Protein AF-A0A962SRG8-F1 (afdb_monomer)

pLDDT: mean 93.37, std 6.88, range [63.88, 98.94]

Sequence (600 aa):
MRQAIIDANNATTTDDTVIFQAGINGALQTSGGFIITDNLDIQGPGESLVINGNNAQRIFTINSGVTATLSGLQLQNGGIDNHGTLTLSNSTIQSSAWNEGNGGAIYNTGTGTLNVDNSVLSSNSAAWGGGIANDGILTITHSTLANNSAINDGGGIVNTKGTLTVSDSTLSGNSAGAWGGGVSSWSENLNANLTTIINSTLSGNSAANDGGGITNTNGSLVISNSTLSGNSAGVYGGGISSYSEDFNANLIFTISNSTLSGNSAMKGGGGISNNTTTLAISNSTLSGNSATTQGGGGINNYRATLTVTNSTLSGNSAADNGGGIANGEAPLTITNSTLSGNSAVNSGGGIVNFSGSLTLGNNLIAGNTANIGKEVYRNDGPFTSLGHNLFGENGSPGLANANPINSDLILPGPASTAIGPLADNGGPTQTHLPVAGSPAIDAGDNLLVSEALITDQRGYGPRIVNSIVDIGAVEVGATDPATTLITHYYESILRRSPEPDGLAFWQALIAEKQAQGEDVKPVFRQMANFFFFSDEYLARNTTDGEFITNLYFTFFQREPDQGGMDFWLNRLANGYGRDQAMGDFLFVPEFASFMQALGF

Foldseek 3Di:
DQVQQVVVLPDPDQEEEAEDDAPDADEAEDPDAREHNGAYEYAENAPRYEYEPLLPEANYEYDDPYAYEYERYEYEQHAYEFQYEYEYYNYEYEPQEAAADFAQHYEAAQNYAYEYELYEFEHAEYQYAQHYEAQEEYEYYNYEQYQGEHAAEAQHYEYENYEAHYENYEQENGEHAAYASHYEYYYPDAARYEHEYYLYEQEQAEYAAEASHYEHESYAYHAELYEQYNAEYAAYASHYEYYYPDLPRQHHAEHALYEQEQAEYQEAASHYEAERYAYEYYLYEQYNREHEHYDHQHYEYARHEYEYELYEYAQGEYAAEAQHYEYHAEEYAYEQAEFANAEYAAYASHYEHEAYEYEYFLAEQEHADYPAQRRYEYNHYHYYYPALYEAYALQDRSGHPDDHDPRYHYHNHHCCQFWDDQDCPAASHTDTHGDVVHPQALSGDPVRQDPVNQAASRPAAGCDDPNGHGRHRHHPPGDHLQLVLQQLCCCLQLVDGDDPVSSVVLVVVQVVCVSVVHDSLVSSLVSNVCRCPPPSNVVVVDDQLRLQQSLCCSQQVDGDDPVRSVVSVVCVVVPQDSNNVSVVSSPDVNSVVVSVVSPD

Structure (mmCIF, N/CA/C/O backbone):
data_AF-A0A962SRG8-F1
#
_entry.id   AF-A0A962SRG8-F1
#
loop_
_atom_site.group_PDB
_atom_site.id
_atom_site.type_symbol
_atom_site.label_atom_id
_atom_site.label_alt_id
_atom_site.label_comp_id
_atom_site.label_asym_id
_atom_site.label_entity_id
_atom_site.label_seq_id
_atom_site.pdbx_PDB_ins_code
_atom_site.Cartn_x
_atom_site.Cartn_y
_atom_site.Cartn_z
_atom_site.occupancy
_atom_site.B_iso_or_equiv
_atom_site.auth_seq_id
_atom_site.auth_comp_id
_atom_site.auth_asym_id
_atom_site.auth_atom_id
_atom_site.pdbx_PDB_model_num
ATOM 1 N N . MET A 1 1 ? 18.724 -8.205 -36.869 1.00 88.62 1 MET A N 1
ATOM 2 C CA . MET A 1 1 ? 18.687 -7.238 -35.751 1.00 88.62 1 MET A CA 1
ATOM 3 C C . MET A 1 1 ? 19.702 -6.111 -35.918 1.00 88.62 1 MET A C 1
ATOM 5 O O . MET A 1 1 ? 19.260 -5.041 -36.290 1.00 88.62 1 MET A O 1
ATOM 9 N N . ARG A 1 2 ? 21.024 -6.315 -35.730 1.00 91.62 2 ARG A N 1
ATOM 10 C CA . ARG A 1 2 ? 22.016 -5.209 -35.794 1.00 91.62 2 ARG A CA 1
ATOM 11 C C . ARG A 1 2 ? 21.874 -4.328 -37.039 1.00 91.62 2 ARG A C 1
ATOM 13 O O . ARG A 1 2 ? 21.768 -3.120 -36.900 1.00 91.62 2 ARG A O 1
ATOM 20 N N . GLN A 1 3 ? 21.845 -4.941 -38.223 1.00 94.12 3 GLN A N 1
ATOM 21 C CA . GLN A 1 3 ? 21.706 -4.192 -39.472 1.00 94.12 3 GLN A CA 1
ATOM 22 C C . GLN A 1 3 ? 20.370 -3.444 -39.549 1.00 94.12 3 GLN A C 1
ATOM 24 O O . GLN A 1 3 ? 20.373 -2.276 -39.884 1.00 94.12 3 GLN A O 1
ATOM 29 N N . ALA A 1 4 ? 19.261 -4.065 -39.135 1.00 94.31 4 ALA A N 1
ATOM 30 C CA . ALA A 1 4 ? 17.947 -3.419 -39.142 1.00 94.31 4 ALA A CA 1
ATOM 31 C C . ALA A 1 4 ? 17.895 -2.164 -38.249 1.00 94.31 4 ALA A C 1
ATOM 33 O O . ALA A 1 4 ? 17.301 -1.172 -38.639 1.00 94.31 4 ALA A O 1
ATOM 34 N N . ILE A 1 5 ? 18.561 -2.185 -37.088 1.00 95.12 5 ILE A N 1
ATOM 35 C CA . ILE A 1 5 ? 18.667 -1.004 -36.212 1.00 95.12 5 ILE A CA 1
ATOM 36 C C . ILE A 1 5 ? 19.558 0.072 -36.848 1.00 95.12 5 ILE A C 1
ATOM 38 O O . ILE A 1 5 ? 19.248 1.251 -36.759 1.00 95.12 5 ILE A O 1
ATOM 42 N N . ILE A 1 6 ? 20.653 -0.316 -37.514 1.00 95.19 6 ILE A N 1
ATOM 43 C CA . ILE A 1 6 ? 21.501 0.633 -38.256 1.00 95.19 6 ILE A CA 1
ATOM 44 C C . ILE A 1 6 ? 20.717 1.274 -39.403 1.00 95.19 6 ILE A C 1
ATOM 46 O O . ILE A 1 6 ? 20.857 2.471 -39.631 1.00 95.19 6 ILE A O 1
ATOM 50 N N . ASP A 1 7 ? 19.921 0.491 -40.125 1.00 95.12 7 ASP A N 1
ATOM 51 C CA . ASP A 1 7 ? 19.114 0.986 -41.235 1.00 95.12 7 ASP A CA 1
ATOM 52 C C . ASP A 1 7 ? 18.038 1.956 -40.727 1.00 95.12 7 ASP A C 1
ATOM 54 O O . ASP A 1 7 ? 17.913 3.036 -41.294 1.00 95.12 7 ASP A O 1
ATOM 58 N N . ALA A 1 8 ? 17.358 1.622 -39.621 1.00 94.44 8 ALA A N 1
ATOM 59 C CA . ALA A 1 8 ? 16.390 2.502 -38.961 1.00 94.44 8 ALA A CA 1
ATOM 60 C C . ALA A 1 8 ? 17.032 3.817 -38.486 1.00 94.44 8 ALA A C 1
ATOM 62 O O . ALA A 1 8 ? 16.618 4.900 -38.866 1.00 94.44 8 ALA A O 1
ATOM 63 N N . ASN A 1 9 ? 18.163 3.746 -37.780 1.00 94.12 9 ASN A N 1
ATOM 64 C CA . ASN A 1 9 ? 18.895 4.938 -37.332 1.00 94.12 9 ASN A CA 1
ATOM 65 C C . ASN A 1 9 ? 19.329 5.891 -38.468 1.00 94.12 9 ASN A C 1
ATOM 67 O O . ASN A 1 9 ? 19.684 7.036 -38.193 1.00 94.12 9 ASN A O 1
ATOM 71 N N . ASN A 1 10 ? 19.415 5.408 -39.713 1.00 92.94 10 ASN A N 1
ATOM 72 C CA . ASN A 1 10 ? 19.790 6.205 -40.885 1.00 92.94 10 ASN A CA 1
ATOM 73 C C . ASN A 1 10 ? 18.590 6.562 -41.773 1.00 92.94 10 ASN A C 1
ATOM 75 O O . ASN A 1 10 ? 18.777 7.208 -42.812 1.00 92.94 10 ASN A O 1
ATOM 79 N N . ALA A 1 11 ? 17.390 6.098 -41.426 1.00 87.38 11 ALA A N 1
ATOM 80 C CA . ALA A 1 11 ? 16.193 6.412 -42.173 1.00 87.38 11 ALA A CA 1
ATOM 81 C C . ALA A 1 11 ? 15.869 7.907 -42.039 1.00 87.38 11 ALA A C 1
ATOM 83 O O . ALA A 1 11 ? 16.304 8.600 -41.126 1.00 87.38 11 ALA A O 1
ATOM 84 N N . THR A 1 12 ? 15.145 8.441 -43.019 1.00 78.56 12 THR A N 1
ATOM 85 C CA . THR A 1 12 ? 14.652 9.829 -42.982 1.00 78.56 12 THR A CA 1
ATOM 86 C C . THR A 1 12 ? 13.184 9.902 -42.557 1.00 78.56 12 THR A C 1
ATOM 88 O O . THR A 1 12 ? 12.573 10.968 -42.634 1.00 78.56 12 THR A O 1
ATOM 91 N N . THR A 1 13 ? 12.585 8.754 -42.239 1.00 68.19 13 THR A N 1
ATOM 92 C CA . THR A 1 13 ? 11.241 8.613 -41.674 1.00 68.19 13 THR A CA 1
ATOM 93 C C . THR A 1 13 ? 11.286 8.906 -40.182 1.00 68.19 13 THR A C 1
ATOM 95 O O . THR A 1 13 ? 12.323 8.753 -39.563 1.00 68.19 13 THR A O 1
ATOM 98 N N . THR A 1 14 ? 10.180 9.383 -39.608 1.00 70.00 14 THR A N 1
ATOM 99 C CA . THR A 1 14 ? 10.168 9.812 -38.201 1.00 70.00 14 THR A CA 1
ATOM 100 C C . THR A 1 14 ? 9.921 8.685 -37.209 1.00 70.00 14 THR A C 1
ATOM 102 O O . THR A 1 14 ? 10.110 8.935 -36.030 1.00 70.00 14 THR A O 1
ATOM 105 N N . ASP A 1 15 ? 9.473 7.505 -37.659 1.00 81.62 15 ASP A N 1
ATOM 106 C CA . ASP A 1 15 ? 9.187 6.340 -36.816 1.00 81.62 15 ASP A CA 1
ATOM 107 C C . ASP A 1 15 ? 9.430 5.045 -37.611 1.00 81.62 15 ASP A C 1
ATOM 109 O O . ASP A 1 15 ? 8.808 4.832 -38.658 1.00 81.62 15 ASP A O 1
ATOM 113 N N . ASP A 1 16 ? 10.298 4.169 -37.103 1.00 93.69 16 ASP A N 1
ATOM 114 C CA . ASP A 1 16 ? 10.600 2.869 -37.710 1.00 93.69 16 ASP A CA 1
ATOM 115 C C . ASP A 1 16 ? 10.153 1.693 -36.830 1.00 93.69 16 ASP A C 1
ATOM 117 O O . ASP A 1 16 ? 9.999 1.807 -35.612 1.00 93.69 16 ASP A O 1
ATOM 121 N N . THR A 1 17 ? 9.976 0.517 -37.444 1.00 95.31 17 THR A N 1
ATOM 122 C CA . THR A 1 17 ? 9.624 -0.718 -36.727 1.00 95.31 17 THR A CA 1
ATOM 123 C C . THR A 1 17 ? 10.502 -1.892 -37.152 1.00 95.31 17 THR A C 1
ATOM 125 O O . THR A 1 17 ? 10.606 -2.227 -38.334 1.00 95.31 17 THR A O 1
ATOM 128 N N . VAL A 1 18 ? 11.087 -2.581 -36.173 1.00 95.06 18 VAL A N 1
ATOM 129 C CA . VAL A 1 18 ? 11.823 -3.837 -36.349 1.00 95.06 18 VAL A CA 1
ATOM 130 C C . VAL A 1 18 ? 10.998 -4.983 -35.776 1.00 95.06 18 VAL A C 1
ATOM 132 O O . VAL A 1 18 ? 10.836 -5.103 -34.566 1.00 95.06 18 VAL A O 1
ATOM 135 N N . ILE A 1 19 ? 10.531 -5.869 -36.657 1.00 94.06 19 ILE A N 1
ATOM 136 C CA . ILE A 1 19 ? 9.710 -7.031 -36.298 1.00 94.06 19 ILE A CA 1
ATOM 137 C C . ILE A 1 19 ? 10.514 -8.311 -36.524 1.00 94.06 19 ILE A C 1
ATOM 139 O O . ILE A 1 19 ? 11.111 -8.513 -37.587 1.00 94.06 19 ILE A O 1
ATOM 143 N N . PHE A 1 20 ? 10.528 -9.198 -35.531 1.00 91.56 20 PHE A N 1
ATOM 144 C CA . PHE A 1 20 ? 11.126 -10.521 -35.678 1.00 91.56 20 PHE A CA 1
ATOM 145 C C . PHE A 1 20 ? 10.188 -11.452 -36.455 1.00 91.56 20 PHE A C 1
ATOM 147 O O . PHE A 1 20 ? 8.988 -11.517 -36.200 1.00 91.56 20 PHE A O 1
ATOM 154 N N . GLN A 1 21 ? 10.737 -12.198 -37.417 1.00 89.00 21 GLN A N 1
ATOM 155 C CA . GLN A 1 21 ? 9.955 -13.187 -38.159 1.00 89.00 21 GLN A CA 1
ATOM 156 C C . GLN A 1 21 ? 9.451 -14.296 -37.226 1.00 89.00 21 GLN A C 1
ATOM 158 O O . GLN A 1 21 ? 10.154 -14.727 -36.309 1.00 89.00 21 GLN A O 1
ATOM 163 N N . ALA A 1 22 ? 8.246 -14.793 -37.503 1.00 85.88 22 ALA A N 1
ATOM 164 C CA . ALA A 1 22 ? 7.661 -15.900 -36.759 1.00 85.88 22 ALA A CA 1
ATOM 165 C C . ALA A 1 22 ? 8.557 -17.153 -36.809 1.00 85.88 22 ALA A C 1
ATOM 167 O O . ALA A 1 22 ? 9.140 -17.479 -37.845 1.00 85.88 22 ALA A O 1
ATOM 168 N N . GLY A 1 23 ? 8.639 -17.874 -35.687 1.00 83.25 23 GLY A N 1
ATOM 169 C CA . GLY A 1 23 ? 9.398 -19.125 -35.575 1.00 83.25 23 GLY A CA 1
ATOM 170 C C . GLY A 1 23 ? 10.900 -18.964 -35.310 1.00 83.25 23 GLY A C 1
ATOM 171 O O . GLY A 1 23 ? 11.612 -19.969 -35.291 1.00 83.25 23 GLY A O 1
ATOM 172 N N . ILE A 1 24 ? 11.397 -17.741 -35.088 1.00 88.00 24 ILE A N 1
ATOM 173 C CA . ILE A 1 24 ? 12.758 -17.528 -34.577 1.00 88.00 24 ILE A CA 1
ATOM 174 C C . ILE A 1 24 ? 12.819 -18.000 -33.121 1.00 88.00 24 ILE A C 1
ATOM 176 O O . ILE A 1 24 ? 12.072 -17.504 -32.280 1.00 88.00 24 ILE A O 1
ATOM 180 N N . ASN A 1 25 ? 13.738 -18.925 -32.830 1.00 91.75 25 ASN A N 1
ATOM 181 C CA . ASN A 1 25 ? 13.939 -19.494 -31.498 1.00 91.75 25 ASN A CA 1
ATOM 182 C C . ASN A 1 25 ? 15.431 -19.529 -31.117 1.00 91.75 25 ASN A C 1
ATOM 184 O O . ASN A 1 25 ? 16.298 -19.549 -31.994 1.00 91.75 25 ASN A O 1
ATOM 188 N N . GLY A 1 26 ? 15.731 -19.638 -29.822 1.00 92.38 26 GLY A N 1
ATOM 189 C CA . GLY A 1 26 ? 17.069 -19.918 -29.294 1.00 92.38 26 GLY A CA 1
ATOM 190 C C . GLY A 1 26 ? 17.693 -18.734 -28.558 1.00 92.38 26 GLY A C 1
ATOM 191 O O . GLY A 1 26 ? 17.002 -17.984 -27.877 1.00 92.38 26 GLY A O 1
ATOM 192 N N . ALA A 1 27 ? 19.013 -18.575 -28.674 1.00 90.50 27 ALA A N 1
ATOM 193 C CA . ALA A 1 27 ? 19.746 -17.483 -28.042 1.00 90.50 27 ALA A CA 1
ATOM 194 C C . ALA A 1 27 ? 20.610 -16.732 -29.064 1.00 90.50 27 ALA A C 1
ATOM 196 O O . ALA A 1 27 ? 21.393 -17.333 -29.800 1.00 90.50 27 ALA A O 1
ATOM 197 N N . LEU A 1 28 ? 20.490 -15.407 -29.079 1.00 90.56 28 LEU A N 1
ATOM 198 C CA . LEU A 1 28 ? 21.344 -14.486 -29.813 1.00 90.56 28 LEU A CA 1
ATOM 199 C C . LEU A 1 28 ? 22.356 -13.874 -28.846 1.00 90.56 28 LEU A C 1
ATOM 201 O O . LEU A 1 28 ? 22.015 -12.998 -28.056 1.00 90.56 28 LEU A O 1
ATOM 205 N N . GLN A 1 29 ? 23.614 -14.290 -28.938 1.00 91.12 29 GLN A N 1
ATOM 206 C CA . GLN A 1 29 ? 24.692 -13.635 -28.205 1.00 91.12 29 GLN A CA 1
ATOM 207 C C . GLN A 1 29 ? 25.140 -12.367 -28.939 1.00 91.12 29 GLN A C 1
ATOM 209 O O . GLN A 1 29 ? 25.463 -12.410 -30.130 1.00 91.12 29 GLN A O 1
ATOM 214 N N . THR A 1 30 ? 25.167 -11.232 -28.242 1.00 87.75 30 THR A N 1
ATOM 215 C CA . THR A 1 30 ? 25.601 -9.963 -28.830 1.00 87.75 30 THR A CA 1
ATOM 216 C C . THR A 1 30 ? 27.119 -9.794 -28.702 1.00 87.75 30 THR A C 1
ATOM 218 O O . THR A 1 30 ? 27.735 -10.138 -27.697 1.00 87.75 30 THR A O 1
ATOM 221 N N . SER A 1 31 ? 27.747 -9.261 -29.753 1.00 83.44 31 SER A N 1
ATOM 222 C CA . SER A 1 31 ? 29.162 -8.849 -29.755 1.00 83.44 31 SER A CA 1
ATOM 223 C C . SER A 1 31 ? 29.360 -7.366 -29.405 1.00 83.44 31 SER A C 1
ATOM 225 O O . SER A 1 31 ? 30.487 -6.885 -29.353 1.00 83.44 31 SER A O 1
ATOM 227 N N . GLY A 1 32 ? 28.263 -6.632 -29.207 1.00 84.38 32 GLY A N 1
ATOM 228 C CA . GLY A 1 32 ? 28.190 -5.172 -29.141 1.00 84.38 32 GLY A CA 1
ATOM 229 C C . GLY A 1 32 ? 26.792 -4.740 -28.699 1.00 84.38 32 GLY A C 1
ATOM 230 O O . GLY A 1 32 ? 25.830 -5.403 -29.099 1.00 84.38 32 GLY A O 1
ATOM 231 N N . GLY A 1 33 ? 26.661 -3.633 -27.970 1.00 90.94 33 GLY A N 1
ATOM 232 C CA . GLY A 1 33 ? 25.354 -3.019 -27.709 1.00 90.94 33 GLY A CA 1
ATOM 233 C C . GLY A 1 33 ? 24.655 -2.551 -28.994 1.00 90.94 33 GLY A C 1
ATOM 234 O O . GLY A 1 33 ? 25.269 -2.452 -30.069 1.00 90.94 33 GLY A O 1
ATOM 235 N N . PHE A 1 34 ? 23.358 -2.289 -28.886 1.00 95.19 34 PHE A N 1
ATOM 236 C CA . PHE A 1 34 ? 22.528 -1.653 -29.899 1.00 95.19 34 PHE A CA 1
ATOM 237 C C . PHE A 1 34 ? 22.230 -0.223 -29.452 1.00 95.19 34 PHE A C 1
ATOM 239 O O . PHE A 1 34 ? 21.578 -0.010 -28.433 1.00 95.19 34 PHE A O 1
ATOM 246 N N . ILE A 1 35 ? 22.728 0.752 -30.206 1.00 96.25 35 ILE A N 1
ATOM 247 C CA . ILE A 1 35 ? 22.479 2.170 -29.942 1.00 96.25 35 ILE A CA 1
ATOM 248 C C . ILE A 1 35 ? 21.309 2.595 -30.824 1.00 96.25 35 ILE A C 1
ATOM 250 O O . ILE A 1 35 ? 21.363 2.386 -32.037 1.00 96.25 35 ILE A O 1
ATOM 254 N N . ILE A 1 36 ? 20.272 3.159 -30.216 1.00 96.94 36 ILE A N 1
ATOM 255 C CA . ILE A 1 36 ? 19.067 3.648 -30.886 1.00 96.94 36 ILE A CA 1
ATOM 256 C C . ILE A 1 36 ? 19.154 5.176 -30.909 1.00 96.94 36 ILE A C 1
ATOM 258 O O . ILE A 1 36 ? 19.177 5.819 -29.856 1.00 96.94 36 ILE A O 1
ATOM 262 N N . THR A 1 37 ? 19.292 5.739 -32.111 1.00 96.12 37 THR A N 1
ATOM 263 C CA . THR A 1 37 ? 19.524 7.177 -32.338 1.00 96.12 37 THR A CA 1
ATOM 264 C C . THR A 1 37 ? 18.368 7.880 -33.032 1.00 96.12 37 THR A C 1
ATOM 266 O O . THR A 1 37 ? 18.409 9.102 -33.141 1.00 96.12 37 THR A O 1
ATOM 269 N N . ASP A 1 38 ? 17.374 7.121 -33.482 1.00 94.69 38 ASP A N 1
ATOM 270 C CA . ASP A 1 38 ? 16.123 7.614 -34.047 1.00 94.69 38 ASP A CA 1
ATOM 271 C C . ASP A 1 38 ? 14.944 6.848 -33.436 1.00 94.69 38 ASP A C 1
ATOM 273 O O . ASP A 1 38 ? 15.146 5.803 -32.805 1.00 94.69 38 ASP A O 1
ATOM 277 N N . ASN A 1 39 ? 13.730 7.379 -33.570 1.00 95.81 39 ASN A N 1
ATOM 278 C CA . ASN A 1 39 ? 12.544 6.773 -32.979 1.00 95.81 39 ASN A CA 1
ATOM 279 C C . ASN A 1 39 ? 12.316 5.363 -33.526 1.00 95.81 39 ASN A C 1
ATOM 281 O O . ASN A 1 39 ? 12.267 5.143 -34.738 1.00 95.81 39 ASN A O 1
ATOM 285 N N . LEU A 1 40 ? 12.157 4.398 -32.621 1.00 96.75 40 LEU A N 1
ATOM 286 C CA . LEU A 1 40 ? 12.182 2.992 -33.002 1.00 96.75 40 LEU A CA 1
ATOM 287 C C . LEU A 1 40 ? 11.277 2.124 -32.132 1.00 96.75 40 LEU A C 1
ATOM 289 O O . LEU A 1 40 ? 11.425 2.075 -30.911 1.00 96.75 40 LEU A O 1
ATOM 293 N N . ASP A 1 41 ? 10.411 1.353 -32.781 1.00 97.00 41 ASP A N 1
ATOM 294 C CA . ASP A 1 41 ? 9.694 0.236 -32.173 1.00 97.00 41 ASP A CA 1
ATOM 295 C C . ASP A 1 41 ? 10.382 -1.098 -32.510 1.00 97.00 41 ASP A C 1
ATOM 297 O O . ASP A 1 41 ? 10.627 -1.420 -33.674 1.00 97.00 41 ASP A O 1
ATOM 301 N N . ILE A 1 42 ? 10.713 -1.893 -31.494 1.00 97.19 42 ILE A N 1
ATOM 302 C CA . ILE A 1 42 ? 11.254 -3.245 -31.642 1.00 97.19 42 ILE A CA 1
ATOM 303 C C . ILE A 1 42 ? 10.266 -4.240 -31.042 1.00 97.19 42 ILE A C 1
ATOM 305 O O . ILE A 1 42 ? 10.083 -4.295 -29.826 1.00 97.19 42 ILE A O 1
ATOM 309 N N . GLN A 1 43 ? 9.717 -5.093 -31.906 1.00 96.44 43 GLN A N 1
ATOM 310 C CA . GLN A 1 43 ? 8.756 -6.135 -31.557 1.00 96.44 43 GLN A CA 1
ATOM 311 C C . GLN A 1 43 ? 9.432 -7.503 -31.577 1.00 96.44 43 GLN A C 1
ATOM 313 O O . GLN A 1 43 ? 9.667 -8.101 -32.634 1.00 96.44 43 GLN A O 1
ATOM 318 N N . GLY A 1 44 ? 9.787 -7.974 -30.388 1.00 94.69 44 GLY A N 1
ATOM 319 C CA . GLY A 1 44 ? 10.394 -9.268 -30.141 1.00 94.69 44 GLY A CA 1
ATOM 320 C C . GLY A 1 44 ? 9.447 -10.443 -30.394 1.00 94.69 44 GLY A C 1
ATOM 321 O O . GLY A 1 44 ? 8.228 -10.284 -30.398 1.00 94.69 44 GLY A O 1
ATOM 322 N N . PRO A 1 45 ? 9.994 -11.654 -30.593 1.00 93.88 45 PRO A N 1
ATOM 323 C CA . PRO A 1 45 ? 9.196 -12.843 -30.873 1.00 93.88 45 PRO A CA 1
ATOM 324 C C . PRO A 1 45 ? 8.579 -13.476 -29.605 1.00 93.88 45 PRO A C 1
ATOM 326 O O . PRO A 1 45 ? 8.075 -14.596 -29.669 1.00 93.88 45 PRO A O 1
ATOM 329 N N . GLY A 1 46 ? 8.624 -12.790 -28.456 1.00 91.44 46 GLY A N 1
ATOM 330 C CA . GLY A 1 46 ? 8.212 -13.315 -27.156 1.00 91.44 46 GLY A CA 1
ATOM 331 C C . GLY A 1 46 ? 9.290 -14.193 -26.520 1.00 91.44 46 GLY A C 1
ATOM 332 O O . GLY A 1 46 ? 10.487 -13.979 -26.710 1.00 91.44 46 GLY A O 1
ATOM 333 N N . GLU A 1 47 ? 8.866 -15.214 -25.774 1.00 91.75 47 GLU A N 1
ATOM 334 C CA . GLU A 1 47 ? 9.753 -16.104 -25.005 1.00 91.75 47 GLU A CA 1
ATOM 335 C C . GLU A 1 47 ? 10.712 -16.950 -25.859 1.00 91.75 47 GLU A C 1
ATOM 337 O O . GLU A 1 47 ? 11.642 -17.570 -25.342 1.00 91.75 47 GLU A O 1
ATOM 342 N N . SER A 1 48 ? 10.504 -17.004 -27.175 1.00 92.38 48 SER A N 1
ATOM 343 C CA . SER A 1 48 ? 11.220 -17.930 -28.045 1.00 92.38 48 SER A CA 1
ATOM 344 C C . SER A 1 48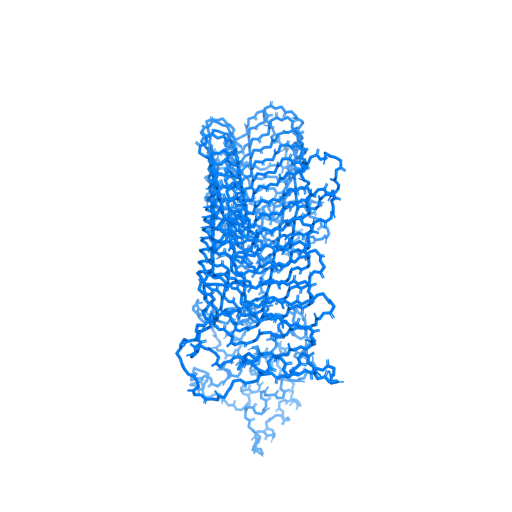 ? 12.694 -17.585 -28.254 1.00 92.38 48 SER A C 1
ATOM 346 O O . SER A 1 48 ? 13.489 -18.485 -28.541 1.00 92.38 48 SER A O 1
ATOM 348 N N . LEU A 1 49 ? 13.076 -16.309 -28.135 1.00 94.62 49 LEU A N 1
ATOM 349 C CA . LEU A 1 49 ? 14.429 -15.832 -28.416 1.00 94.62 49 LEU A CA 1
ATOM 350 C C . LEU A 1 49 ? 14.994 -15.019 -27.254 1.00 94.62 49 LEU A C 1
ATOM 352 O O . LEU A 1 49 ? 14.539 -13.910 -26.989 1.00 94.62 49 LEU A O 1
ATOM 356 N N . VAL A 1 50 ? 16.087 -15.509 -26.673 1.00 96.00 50 VAL A N 1
ATOM 357 C CA . VAL A 1 50 ? 16.884 -14.771 -25.687 1.00 96.00 50 VAL A CA 1
ATOM 358 C C . VAL A 1 50 ? 17.960 -13.944 -26.383 1.00 96.00 50 VAL A C 1
ATOM 360 O O . VAL A 1 50 ? 18.760 -14.473 -27.150 1.00 96.00 50 VAL A O 1
ATOM 363 N N . ILE A 1 51 ? 18.046 -12.654 -26.078 1.00 95.31 51 ILE A N 1
ATOM 364 C CA . ILE A 1 51 ? 19.150 -11.775 -26.467 1.00 95.31 51 ILE A CA 1
ATOM 365 C C . ILE A 1 51 ? 20.108 -11.684 -25.280 1.00 95.31 51 ILE A C 1
ATOM 367 O O . ILE A 1 51 ? 19.781 -11.128 -24.234 1.00 95.31 51 ILE A O 1
ATOM 371 N N . ASN A 1 52 ? 21.301 -12.249 -25.437 1.00 94.88 52 ASN A N 1
ATOM 372 C CA . ASN A 1 52 ? 22.288 -12.370 -24.373 1.00 94.88 52 ASN A CA 1
ATOM 373 C C . ASN A 1 52 ? 23.422 -11.347 -24.558 1.00 94.88 52 ASN A C 1
ATOM 375 O O . ASN A 1 52 ? 24.159 -11.410 -25.545 1.00 94.88 52 ASN A O 1
ATOM 379 N N . GLY A 1 53 ? 23.564 -10.418 -23.608 1.00 92.88 53 GLY A N 1
ATOM 380 C CA . GLY A 1 53 ? 24.579 -9.355 -23.604 1.00 92.88 53 GLY A CA 1
ATOM 381 C C . GLY A 1 53 ? 25.963 -9.775 -23.093 1.00 92.88 53 GLY A C 1
ATOM 382 O O . GLY A 1 53 ? 26.912 -8.988 -23.161 1.00 92.88 53 GLY A O 1
ATOM 383 N N . ASN A 1 54 ? 26.098 -11.008 -22.590 1.00 88.75 54 ASN A N 1
ATOM 384 C CA . ASN A 1 54 ? 27.333 -11.589 -22.051 1.00 88.75 54 ASN A CA 1
ATOM 385 C C . ASN A 1 54 ? 28.008 -10.766 -20.924 1.00 88.75 54 ASN A C 1
ATOM 387 O O . ASN A 1 54 ? 29.214 -10.871 -20.718 1.00 88.75 54 ASN A O 1
ATOM 391 N N . ASN A 1 55 ? 27.248 -9.911 -20.231 1.00 82.88 55 ASN A N 1
ATOM 392 C CA . ASN A 1 55 ? 27.679 -8.943 -19.212 1.00 82.88 55 ASN A CA 1
ATOM 393 C C . ASN A 1 55 ? 28.874 -8.067 -19.642 1.00 82.88 55 ASN A C 1
ATOM 395 O O . ASN A 1 55 ? 29.598 -7.535 -18.807 1.00 82.88 55 ASN A O 1
ATOM 399 N N . ALA A 1 56 ? 29.099 -7.921 -20.951 1.00 78.00 56 ALA A N 1
ATOM 400 C CA . ALA A 1 56 ? 30.223 -7.155 -21.484 1.00 78.00 56 ALA A CA 1
ATOM 401 C C . ALA A 1 56 ? 29.870 -5.674 -21.684 1.00 78.00 56 ALA A C 1
ATOM 403 O O . ALA A 1 56 ? 30.746 -4.815 -21.659 1.00 78.00 56 ALA A O 1
ATOM 404 N N . GLN A 1 57 ? 28.590 -5.386 -21.934 1.00 83.06 57 GLN A N 1
ATOM 405 C CA . GLN A 1 57 ? 28.050 -4.055 -22.204 1.00 83.06 57 GLN A CA 1
ATOM 406 C C . GLN A 1 57 ? 26.519 -4.052 -22.040 1.00 83.06 57 GLN A C 1
ATOM 408 O O . GLN A 1 57 ? 25.896 -5.110 -21.920 1.00 83.06 57 GLN A O 1
ATOM 413 N N . ARG A 1 58 ? 25.900 -2.866 -22.071 1.00 92.56 58 ARG A N 1
ATOM 414 C CA . ARG A 1 58 ? 24.439 -2.725 -22.172 1.00 92.56 58 ARG A CA 1
ATOM 415 C C . ARG A 1 58 ? 23.964 -3.301 -23.506 1.00 92.56 58 ARG A C 1
ATOM 417 O O . ARG A 1 58 ? 24.629 -3.126 -24.527 1.00 92.56 58 ARG A O 1
ATOM 424 N N . ILE A 1 59 ? 22.828 -3.995 -23.503 1.00 96.06 59 ILE A N 1
ATOM 425 C CA . ILE A 1 59 ? 22.234 -4.531 -24.732 1.00 96.06 59 ILE A CA 1
ATOM 426 C C . ILE A 1 59 ? 21.661 -3.388 -25.559 1.00 96.06 59 ILE A C 1
ATOM 428 O O . ILE A 1 59 ? 21.938 -3.330 -26.752 1.00 96.06 59 ILE A O 1
ATOM 432 N N . PHE A 1 60 ? 20.919 -2.475 -24.933 1.00 97.38 60 PHE A N 1
ATOM 433 C CA . PHE A 1 60 ? 20.355 -1.305 -25.602 1.00 97.38 60 PHE A CA 1
ATOM 434 C C . PHE A 1 60 ? 20.806 -0.010 -24.937 1.00 97.38 60 PHE A C 1
ATOM 436 O O . PHE A 1 60 ? 20.865 0.073 -23.710 1.00 97.38 60 PHE A O 1
ATOM 443 N N . THR A 1 61 ? 21.058 0.999 -25.764 1.00 97.75 61 THR A N 1
ATOM 444 C CA . THR A 1 61 ? 21.234 2.389 -25.347 1.00 97.75 61 THR A CA 1
ATOM 445 C C . THR A 1 61 ? 20.264 3.257 -26.136 1.00 97.75 61 THR A C 1
ATOM 447 O O . THR A 1 61 ? 20.350 3.300 -27.363 1.00 97.75 61 THR A O 1
ATOM 450 N N . ILE A 1 62 ? 19.348 3.930 -25.440 1.00 98.38 62 ILE A N 1
ATOM 451 C CA . ILE A 1 62 ? 18.400 4.880 -26.035 1.00 98.38 62 ILE A CA 1
ATOM 452 C C . ILE A 1 62 ? 18.983 6.281 -25.888 1.00 98.38 62 ILE A C 1
ATOM 454 O O . ILE A 1 62 ? 19.210 6.732 -24.764 1.00 98.38 62 ILE A O 1
ATOM 458 N N . ASN A 1 63 ? 19.247 6.961 -27.003 1.00 97.44 63 ASN A N 1
ATOM 459 C CA . ASN A 1 63 ? 19.829 8.299 -26.965 1.00 97.44 63 ASN A CA 1
ATOM 460 C C . ASN A 1 63 ? 18.835 9.363 -26.482 1.00 97.44 63 ASN A C 1
ATOM 462 O O . ASN A 1 63 ? 17.618 9.219 -26.561 1.00 97.44 63 ASN A O 1
ATOM 466 N N . SER A 1 64 ? 19.380 10.477 -25.995 1.00 97.19 64 SER A N 1
ATOM 467 C CA . SER A 1 64 ? 18.573 11.626 -25.586 1.00 97.19 64 SER A CA 1
ATOM 468 C C . SER A 1 64 ? 17.764 12.186 -26.760 1.00 97.19 64 SER A C 1
ATOM 470 O O . SER A 1 64 ? 18.269 12.268 -27.879 1.00 97.19 64 SER A O 1
ATOM 472 N N . GLY A 1 65 ? 16.511 12.563 -26.500 1.00 95.19 65 GLY A N 1
ATOM 473 C CA . GLY A 1 65 ? 15.575 13.054 -27.518 1.00 95.19 65 GLY A CA 1
ATOM 474 C C . GLY A 1 65 ? 14.921 11.971 -28.382 1.00 95.19 65 GLY A C 1
ATOM 475 O O . GLY A 1 65 ? 14.087 12.317 -29.210 1.00 95.19 65 GLY A O 1
ATOM 476 N N . VAL A 1 66 ? 15.262 10.694 -28.180 1.00 96.38 66 VAL A N 1
ATOM 477 C CA . VAL A 1 66 ? 14.691 9.560 -28.920 1.00 96.38 66 VAL A CA 1
ATOM 478 C C . VAL A 1 66 ? 13.536 8.931 -28.146 1.00 96.38 66 VAL A C 1
ATOM 480 O O . VAL A 1 66 ? 13.617 8.780 -26.924 1.00 96.38 66 VAL A O 1
ATOM 483 N N . THR A 1 67 ? 12.492 8.511 -28.858 1.00 97.25 67 THR A N 1
ATOM 484 C CA . THR A 1 67 ? 11.416 7.665 -28.334 1.00 97.25 67 THR A CA 1
ATOM 485 C C . THR A 1 67 ? 11.568 6.237 -28.847 1.00 97.25 67 THR A C 1
ATOM 487 O O . THR A 1 67 ? 11.533 5.989 -30.048 1.00 97.25 67 THR A O 1
ATOM 490 N N . ALA A 1 68 ? 11.708 5.278 -27.935 1.00 97.94 68 ALA A N 1
ATOM 491 C CA . ALA A 1 68 ? 11.819 3.866 -28.263 1.00 97.94 68 ALA A CA 1
ATOM 492 C C . ALA A 1 68 ? 10.740 3.034 -27.566 1.00 97.94 68 ALA A C 1
ATOM 494 O O . ALA A 1 68 ? 10.438 3.243 -26.388 1.00 97.94 68 ALA A O 1
ATOM 495 N N . THR A 1 69 ? 10.210 2.045 -28.283 1.00 98.50 69 THR A N 1
ATOM 496 C CA . THR A 1 69 ? 9.380 0.982 -27.711 1.00 98.50 69 THR A CA 1
ATOM 497 C C . THR A 1 69 ? 10.095 -0.346 -27.882 1.00 98.50 69 THR A C 1
ATOM 499 O O . THR A 1 69 ? 10.536 -0.694 -28.971 1.00 98.50 69 THR A O 1
ATOM 502 N N . LEU A 1 70 ? 10.242 -1.085 -26.789 1.00 98.56 70 LEU A N 1
ATOM 503 C CA . LEU A 1 70 ? 10.803 -2.426 -26.765 1.00 98.56 70 LEU A CA 1
ATOM 504 C C . LEU A 1 70 ? 9.723 -3.365 -26.235 1.00 98.56 70 LEU A C 1
ATOM 506 O O . LEU A 1 70 ? 9.330 -3.260 -25.073 1.00 98.56 70 LEU A O 1
ATOM 510 N N . SER A 1 71 ? 9.217 -4.258 -27.083 1.00 98.31 71 SER A N 1
ATOM 511 C CA . SER A 1 71 ? 8.112 -5.151 -26.736 1.00 98.31 71 SER A CA 1
ATOM 512 C C . SER A 1 71 ? 8.448 -6.618 -26.988 1.00 98.31 71 SER A C 1
ATOM 514 O O . SER A 1 71 ? 9.156 -6.935 -27.940 1.00 98.31 71 SER A O 1
ATOM 516 N N . GLY A 1 72 ? 7.966 -7.538 -26.148 1.00 97.31 72 GLY A N 1
ATOM 517 C CA . GLY A 1 72 ? 8.100 -8.979 -26.406 1.00 97.31 72 GLY A CA 1
ATOM 518 C C . GLY A 1 72 ? 9.541 -9.507 -26.400 1.00 97.31 72 GLY A C 1
ATOM 519 O O . GLY A 1 72 ? 9.833 -10.469 -27.113 1.00 97.31 72 GLY A O 1
ATOM 520 N N . LEU A 1 73 ? 10.467 -8.868 -25.675 1.00 97.44 73 LEU A N 1
ATOM 521 C CA . LEU A 1 73 ? 11.889 -9.230 -25.667 1.00 97.44 73 LEU A CA 1
ATOM 522 C C . LEU A 1 73 ? 12.279 -10.037 -24.428 1.00 97.44 73 LEU A C 1
ATOM 524 O O . LEU A 1 73 ? 11.813 -9.767 -23.328 1.00 97.44 73 LEU A O 1
ATOM 528 N N . GLN A 1 74 ? 13.217 -10.970 -24.597 1.00 97.50 74 GLN A N 1
ATOM 529 C CA . GLN A 1 74 ? 13.873 -11.687 -23.501 1.00 97.50 74 GLN A CA 1
ATOM 530 C C . GLN A 1 74 ? 15.349 -11.298 -23.461 1.00 97.50 74 GLN A C 1
ATOM 532 O O . GLN A 1 74 ? 16.122 -11.680 -24.339 1.00 97.50 74 GLN A O 1
ATOM 537 N N . LEU A 1 75 ? 15.753 -10.513 -22.469 1.00 97.38 75 LEU A N 1
ATOM 538 C CA . LEU A 1 75 ? 17.108 -9.991 -22.318 1.00 97.38 75 LEU A CA 1
ATOM 539 C C . LEU A 1 75 ? 17.815 -10.695 -21.163 1.00 97.38 75 LEU A C 1
ATOM 541 O O . LEU A 1 75 ? 17.274 -10.807 -20.063 1.00 97.38 75 LEU A O 1
ATOM 545 N N . GLN A 1 76 ? 19.043 -11.153 -21.400 1.00 96.38 76 GLN A N 1
ATOM 546 C CA . GLN A 1 76 ? 19.842 -11.813 -20.374 1.00 96.38 76 GLN A CA 1
ATOM 547 C C . GLN A 1 76 ? 21.279 -11.300 -20.339 1.00 96.38 76 GLN A C 1
ATOM 549 O O . GLN A 1 76 ? 21.872 -11.037 -21.385 1.00 96.38 76 GLN A O 1
ATOM 554 N N . ASN A 1 77 ? 21.873 -11.243 -19.142 1.00 94.88 77 ASN A N 1
ATOM 555 C CA . ASN A 1 77 ? 23.279 -10.875 -18.942 1.00 94.88 77 ASN A CA 1
ATOM 556 C C . ASN A 1 77 ? 23.614 -9.539 -19.622 1.00 94.88 77 ASN A C 1
ATOM 558 O O . ASN A 1 77 ? 24.573 -9.433 -20.384 1.00 94.88 77 ASN A O 1
ATOM 562 N N . GLY A 1 78 ? 22.769 -8.533 -19.448 1.00 93.75 78 GLY A N 1
ATOM 563 C CA . GLY A 1 78 ? 22.943 -7.243 -20.090 1.00 93.75 78 GLY A CA 1
ATOM 564 C C . GLY A 1 78 ? 21.658 -6.437 -20.020 1.00 93.75 78 GLY A C 1
ATOM 565 O O . GLY A 1 78 ? 20.587 -6.917 -20.382 1.00 93.75 78 GLY A O 1
ATOM 566 N N . GLY A 1 79 ? 21.788 -5.203 -19.545 1.00 95.31 79 GLY A N 1
ATOM 567 C CA . GLY A 1 79 ? 20.655 -4.319 -19.301 1.00 95.31 79 GLY A CA 1
ATOM 568 C C . GLY A 1 79 ? 20.448 -3.270 -20.390 1.00 95.31 79 GLY A C 1
ATOM 569 O O . GLY A 1 79 ? 21.056 -3.321 -21.461 1.00 95.31 79 GLY A O 1
ATOM 570 N N . ILE A 1 80 ? 19.634 -2.274 -20.066 1.00 98.06 80 ILE A N 1
ATOM 571 C CA . ILE A 1 80 ? 19.319 -1.116 -20.901 1.00 98.06 80 ILE A CA 1
ATOM 572 C C . ILE A 1 80 ? 19.870 0.151 -20.242 1.00 98.06 80 ILE A C 1
ATOM 574 O O . ILE A 1 80 ? 19.881 0.264 -19.016 1.00 98.06 80 ILE A O 1
ATOM 578 N N . ASP A 1 81 ? 20.351 1.080 -21.057 1.00 97.62 81 ASP A N 1
ATOM 579 C CA . ASP A 1 81 ? 20.692 2.444 -20.659 1.00 97.62 81 ASP A CA 1
ATOM 580 C C . ASP A 1 81 ? 19.764 3.422 -21.391 1.00 97.62 81 ASP A C 1
ATOM 582 O O . ASP A 1 81 ? 19.740 3.453 -22.623 1.00 97.62 81 ASP A O 1
ATOM 586 N N . ASN A 1 82 ? 18.952 4.169 -20.649 1.00 98.44 82 ASN A N 1
ATOM 587 C CA . ASN A 1 82 ? 17.941 5.061 -21.203 1.00 98.44 82 ASN A CA 1
ATOM 588 C C . ASN A 1 82 ? 18.275 6.526 -20.918 1.00 98.44 82 ASN A C 1
ATOM 590 O O . ASN A 1 82 ? 18.216 6.969 -19.772 1.00 98.44 82 ASN A O 1
ATOM 594 N N . HIS A 1 83 ? 18.545 7.286 -21.981 1.00 98.12 83 HIS A N 1
ATOM 595 C CA . HIS A 1 83 ? 18.707 8.744 -21.940 1.00 98.12 83 HIS A CA 1
ATOM 596 C C . HIS A 1 83 ? 17.533 9.497 -22.583 1.00 98.12 83 HIS A C 1
ATOM 598 O O . HIS A 1 83 ? 17.488 10.727 -22.492 1.00 98.12 83 HIS A O 1
ATOM 604 N N . GLY A 1 84 ? 16.621 8.776 -23.245 1.00 98.12 84 GLY A N 1
ATOM 605 C CA . GLY A 1 84 ? 15.458 9.298 -23.965 1.00 98.12 84 GLY A CA 1
ATOM 606 C C . GLY A 1 84 ? 14.133 8.857 -23.337 1.00 98.12 84 GLY A C 1
ATOM 607 O O . GLY A 1 84 ? 14.016 8.735 -22.120 1.00 98.12 84 GLY A O 1
ATOM 608 N N . THR A 1 85 ? 13.117 8.618 -24.163 1.00 98.56 85 THR A N 1
ATOM 609 C CA . THR A 1 85 ? 11.826 8.060 -23.732 1.00 98.56 85 THR A CA 1
ATOM 610 C C . THR A 1 85 ? 11.755 6.589 -24.117 1.00 98.56 85 THR A C 1
ATOM 612 O O . THR A 1 85 ? 11.740 6.269 -25.301 1.00 98.56 85 THR A O 1
ATOM 615 N N . LEU A 1 86 ? 11.689 5.695 -23.135 1.00 98.81 86 LEU A N 1
ATOM 616 C CA . LEU A 1 86 ? 11.615 4.254 -23.344 1.00 98.81 86 LEU A CA 1
ATOM 617 C C . LEU A 1 86 ? 10.304 3.698 -22.794 1.00 98.81 86 LEU A C 1
ATOM 619 O O . LEU A 1 86 ? 10.018 3.845 -21.608 1.00 98.81 86 LEU A O 1
ATOM 623 N N . THR A 1 87 ? 9.562 2.988 -23.640 1.00 98.81 87 THR A N 1
ATOM 624 C CA . THR A 1 87 ? 8.520 2.053 -23.205 1.00 98.81 87 THR A CA 1
ATOM 625 C C . THR A 1 87 ? 9.042 0.626 -23.326 1.00 98.81 87 THR A C 1
ATOM 627 O O . THR A 1 87 ? 9.380 0.180 -24.420 1.00 98.81 87 THR A O 1
ATOM 630 N N . LEU A 1 88 ? 9.099 -0.100 -22.213 1.00 98.88 88 LEU A N 1
ATOM 631 C CA . LEU A 1 88 ? 9.365 -1.534 -22.169 1.00 98.88 88 LEU A CA 1
ATOM 632 C C . LEU A 1 88 ? 8.051 -2.257 -21.872 1.00 98.88 88 LEU A C 1
ATOM 634 O O . LEU A 1 88 ? 7.461 -2.017 -20.822 1.00 98.88 88 LEU A O 1
ATOM 638 N N . SER A 1 89 ? 7.598 -3.128 -22.773 1.00 98.69 89 SER A N 1
ATOM 639 C CA . SER A 1 89 ? 6.350 -3.877 -22.588 1.00 98.69 89 SER A CA 1
ATOM 640 C C . SER A 1 89 ? 6.507 -5.372 -22.833 1.00 98.69 89 SER A C 1
ATOM 642 O O . SER A 1 89 ? 7.294 -5.783 -23.686 1.00 98.69 89 SER A O 1
ATOM 644 N N . ASN A 1 90 ? 5.752 -6.213 -22.121 1.00 97.88 90 ASN A N 1
ATOM 645 C CA . ASN A 1 90 ? 5.695 -7.661 -22.381 1.00 97.88 90 ASN A CA 1
ATOM 646 C C . ASN A 1 90 ? 7.087 -8.319 -22.463 1.00 97.88 90 ASN A C 1
ATOM 648 O O . ASN A 1 90 ? 7.331 -9.171 -23.318 1.00 97.88 90 ASN A O 1
ATOM 652 N N . SER A 1 91 ? 8.042 -7.839 -21.664 1.00 98.69 91 SER A N 1
ATOM 653 C CA . SER A 1 91 ? 9.458 -8.175 -21.817 1.00 98.69 91 SER A CA 1
ATOM 654 C C . SER A 1 91 ? 10.068 -8.657 -20.510 1.00 98.69 91 SER A C 1
ATOM 656 O O . SER A 1 91 ? 9.603 -8.327 -19.421 1.00 98.69 91 SER A O 1
ATOM 658 N N . THR A 1 92 ? 11.157 -9.410 -20.616 1.00 98.62 92 THR A N 1
ATOM 659 C CA . THR A 1 92 ? 11.910 -9.923 -19.473 1.00 98.62 92 THR A CA 1
ATOM 660 C C . THR A 1 92 ? 13.353 -9.444 -19.534 1.00 98.62 92 THR A C 1
ATOM 662 O O . THR A 1 92 ? 13.986 -9.533 -20.583 1.00 98.62 92 THR A O 1
ATOM 665 N N . ILE A 1 93 ? 13.897 -8.965 -18.413 1.00 98.44 93 ILE A N 1
ATOM 666 C CA . ILE A 1 93 ? 15.328 -8.676 -18.250 1.00 98.44 93 ILE A CA 1
ATOM 667 C C . ILE A 1 93 ? 15.842 -9.420 -17.026 1.00 98.44 93 ILE A C 1
ATOM 669 O O . ILE A 1 93 ? 15.374 -9.185 -15.908 1.00 98.44 93 ILE A O 1
ATOM 673 N N . GLN A 1 94 ? 16.824 -10.298 -17.222 1.00 97.69 94 GLN A N 1
ATOM 674 C CA . GLN A 1 94 ? 17.327 -11.133 -16.138 1.00 97.69 94 GLN A CA 1
ATOM 675 C C . GLN A 1 94 ? 18.839 -11.341 -16.127 1.00 97.69 94 GLN A C 1
ATOM 677 O O . GLN A 1 94 ? 19.517 -11.267 -17.154 1.00 97.69 94 GLN A O 1
ATOM 682 N N . SER A 1 95 ? 19.374 -11.664 -14.948 1.00 96.56 95 SER A N 1
ATOM 683 C CA . SER A 1 95 ? 20.787 -12.034 -14.752 1.00 96.56 95 SER A CA 1
ATOM 684 C C . SER A 1 95 ? 21.792 -10.976 -15.225 1.00 96.56 95 SER A C 1
ATOM 686 O O . SER A 1 95 ? 22.944 -11.295 -15.517 1.00 96.56 95 SER A O 1
ATOM 688 N N . SER A 1 96 ? 21.369 -9.717 -15.330 1.00 94.62 96 SER A N 1
ATOM 689 C CA . SER A 1 96 ? 22.257 -8.614 -15.693 1.00 94.62 96 SER A CA 1
ATOM 690 C C . SER A 1 96 ? 23.036 -8.172 -14.463 1.00 94.62 96 SER A C 1
ATOM 692 O O . SER A 1 96 ? 22.423 -7.895 -13.437 1.00 94.62 96 SER A O 1
ATOM 694 N N . ALA A 1 97 ? 24.365 -8.110 -14.559 1.00 93.56 97 ALA A N 1
ATOM 695 C CA . ALA A 1 97 ? 25.233 -7.810 -13.420 1.00 93.56 97 ALA A CA 1
ATOM 696 C C . ALA A 1 97 ? 26.167 -6.624 -13.701 1.00 93.56 97 ALA A C 1
ATOM 698 O O . ALA A 1 97 ? 27.008 -6.685 -14.599 1.00 93.56 97 ALA A O 1
ATOM 699 N N . TRP A 1 98 ? 26.047 -5.570 -12.890 1.00 89.44 98 TRP A N 1
ATOM 700 C CA . TRP A 1 98 ? 26.787 -4.309 -13.012 1.00 89.44 98 TRP A CA 1
ATOM 701 C C . TRP A 1 98 ? 27.350 -3.855 -11.662 1.00 89.44 98 TRP A C 1
ATOM 703 O O . TRP A 1 98 ? 26.922 -2.854 -11.095 1.00 89.44 98 TRP A O 1
ATOM 713 N N . ASN A 1 99 ? 28.319 -4.603 -11.134 1.00 83.44 99 ASN A N 1
ATOM 714 C CA . ASN A 1 99 ? 28.802 -4.473 -9.749 1.00 83.44 99 ASN A CA 1
ATOM 715 C C . ASN A 1 99 ? 29.352 -3.089 -9.355 1.00 83.44 99 ASN A C 1
ATOM 717 O O . ASN A 1 99 ? 29.440 -2.805 -8.169 1.00 83.44 99 ASN A O 1
ATOM 721 N N . GLU A 1 100 ? 29.730 -2.240 -10.311 1.00 86.00 100 GLU A N 1
ATOM 722 C CA . GLU A 1 100 ? 30.204 -0.866 -10.060 1.00 86.00 100 GLU A CA 1
ATOM 723 C C . GLU A 1 100 ? 29.264 0.200 -10.653 1.00 86.00 100 GLU A C 1
ATOM 725 O O . GLU A 1 100 ? 29.576 1.388 -10.641 1.00 86.00 100 GLU A O 1
ATOM 730 N N . GLY A 1 101 ? 28.128 -0.220 -11.217 1.00 89.31 101 GLY A N 1
ATOM 731 C CA . GLY A 1 101 ? 27.237 0.630 -12.000 1.00 89.31 101 GLY A CA 1
ATOM 732 C C . GLY A 1 101 ? 25.848 0.808 -11.396 1.00 89.31 101 GLY A C 1
ATOM 733 O O . GLY A 1 101 ? 25.483 0.202 -10.389 1.00 89.31 101 GLY A O 1
ATOM 734 N N . ASN A 1 102 ? 25.066 1.638 -12.078 1.00 94.31 102 ASN A N 1
ATOM 735 C CA . ASN A 1 102 ? 23.664 1.914 -11.780 1.00 94.31 102 ASN A CA 1
ATOM 736 C C . ASN A 1 102 ? 22.767 0.971 -12.579 1.00 94.31 102 ASN A C 1
ATOM 738 O O . ASN A 1 102 ? 23.008 0.795 -13.770 1.00 94.31 102 ASN A O 1
ATOM 742 N N . GLY A 1 103 ? 21.725 0.411 -11.970 1.00 95.88 103 GLY A N 1
ATOM 743 C CA . GLY A 1 103 ? 20.653 -0.285 -12.673 1.00 95.88 103 GLY A CA 1
ATOM 744 C C . GLY A 1 103 ? 21.091 -1.622 -13.253 1.00 95.88 103 GLY A C 1
ATOM 745 O O . GLY A 1 103 ? 21.669 -1.660 -14.340 1.00 95.88 103 GLY A O 1
ATOM 746 N N . GLY A 1 104 ? 20.805 -2.736 -12.582 1.00 96.12 104 GLY A N 1
ATOM 747 C CA . GLY A 1 104 ? 21.186 -4.056 -13.091 1.00 96.12 104 GLY A CA 1
ATOM 748 C C . GLY A 1 104 ? 20.486 -4.353 -14.418 1.00 96.12 104 GLY A C 1
ATOM 749 O O . GLY A 1 104 ? 21.140 -4.546 -15.446 1.00 96.12 104 GLY A O 1
ATOM 750 N N . ALA A 1 105 ? 19.155 -4.286 -14.421 1.00 98.06 105 ALA A N 1
ATOM 751 C CA . ALA A 1 105 ? 18.354 -4.389 -15.635 1.00 98.06 105 ALA A CA 1
ATOM 752 C C . ALA A 1 105 ? 18.319 -3.073 -16.413 1.00 98.06 105 ALA A C 1
ATOM 754 O O . ALA A 1 105 ? 18.574 -3.082 -17.615 1.00 98.06 105 ALA A O 1
ATOM 755 N N . ILE A 1 106 ? 18.011 -1.945 -15.766 1.00 98.50 106 ILE A N 1
ATOM 756 C CA . ILE A 1 106 ? 17.838 -0.665 -16.469 1.00 98.50 106 ILE A CA 1
ATOM 757 C C . ILE A 1 106 ? 18.448 0.482 -15.674 1.00 98.50 106 ILE A C 1
ATOM 759 O O . ILE A 1 106 ? 18.173 0.637 -14.487 1.00 98.50 106 ILE A O 1
ATOM 763 N N . TYR A 1 107 ? 19.236 1.315 -16.344 1.00 97.75 107 TYR A N 1
ATOM 764 C CA . TYR A 1 107 ? 19.584 2.642 -15.853 1.00 97.75 107 TYR A CA 1
ATOM 765 C C . TYR A 1 107 ? 18.790 3.688 -16.637 1.00 97.75 107 TYR A C 1
ATOM 767 O O . TYR A 1 107 ? 18.905 3.759 -17.857 1.00 97.75 107 TYR A O 1
ATOM 775 N N . ASN A 1 108 ? 17.959 4.463 -15.942 1.00 97.75 108 ASN A N 1
ATOM 776 C CA . ASN A 1 108 ? 17.229 5.601 -16.488 1.00 97.75 108 ASN A CA 1
ATOM 777 C C . ASN A 1 108 ? 17.898 6.892 -16.016 1.00 97.75 108 ASN A C 1
ATOM 779 O O . ASN A 1 108 ? 17.884 7.193 -14.820 1.00 97.75 108 ASN A O 1
ATOM 783 N N . THR A 1 109 ? 18.504 7.637 -16.935 1.00 95.75 109 THR A N 1
ATOM 784 C CA . THR A 1 109 ? 19.293 8.822 -16.581 1.00 95.75 109 THR A CA 1
ATOM 785 C C . THR A 1 109 ? 18.406 10.025 -16.267 1.00 95.75 109 THR A C 1
ATOM 787 O O . THR A 1 109 ? 17.193 9.987 -16.456 1.00 95.75 109 THR A O 1
ATOM 790 N N . GLY A 1 110 ? 19.000 11.128 -15.799 1.00 92.69 110 GLY A N 1
ATOM 791 C CA . GLY A 1 110 ? 18.253 12.326 -15.394 1.00 92.69 110 GLY A CA 1
ATOM 792 C C . GLY A 1 110 ? 17.401 12.980 -16.490 1.00 92.69 110 GLY A C 1
ATOM 793 O O . GLY A 1 110 ? 16.465 13.707 -16.176 1.00 92.69 110 GLY A O 1
ATOM 794 N N . THR A 1 111 ? 17.693 12.728 -17.771 1.00 92.50 111 THR A N 1
ATOM 795 C CA . THR A 1 111 ? 16.852 13.179 -18.898 1.00 92.50 111 THR A CA 1
ATOM 796 C C . THR A 1 111 ? 15.882 12.106 -19.387 1.00 92.50 111 THR A C 1
ATOM 798 O O . THR A 1 111 ? 15.088 12.369 -20.288 1.00 92.50 111 THR A O 1
ATOM 801 N N . GLY A 1 112 ? 15.975 10.896 -18.840 1.00 96.75 112 GLY A N 1
ATOM 802 C CA . GLY A 1 112 ? 15.236 9.734 -19.290 1.00 96.75 112 GLY A CA 1
ATOM 803 C C . GLY A 1 112 ? 13.816 9.675 -18.729 1.00 96.75 112 GLY A C 1
ATOM 804 O O . GLY A 1 112 ? 13.565 9.958 -17.555 1.00 96.75 112 GLY A O 1
ATOM 805 N N . THR A 1 113 ? 12.876 9.260 -19.571 1.00 98.25 113 THR A N 1
ATOM 806 C CA . THR A 1 113 ? 11.535 8.823 -19.168 1.00 98.25 113 THR A CA 1
ATOM 807 C C . THR A 1 113 ? 11.413 7.337 -19.458 1.00 98.25 113 THR A C 1
ATOM 809 O O . THR A 1 113 ? 11.620 6.915 -20.593 1.00 98.25 113 THR A O 1
ATOM 812 N N . LEU A 1 114 ? 11.094 6.546 -18.440 1.00 98.75 114 LEU A N 1
ATOM 813 C CA . LEU A 1 114 ? 10.973 5.099 -18.523 1.00 98.75 114 LEU A CA 1
ATOM 814 C C . LEU A 1 114 ? 9.567 4.667 -18.103 1.00 98.75 114 LEU A C 1
ATOM 816 O O . LEU A 1 114 ? 9.150 4.912 -16.972 1.00 98.75 114 LEU A O 1
ATOM 820 N N . ASN A 1 115 ? 8.868 3.991 -19.012 1.00 98.81 115 ASN A N 1
ATOM 821 C CA . ASN A 1 115 ? 7.624 3.285 -18.744 1.00 98.81 115 ASN A CA 1
ATOM 822 C C . ASN A 1 115 ? 7.861 1.773 -18.851 1.00 98.81 115 ASN A C 1
ATOM 824 O O . ASN A 1 115 ? 8.296 1.294 -19.898 1.00 98.81 115 ASN A O 1
ATOM 828 N N . VAL A 1 116 ? 7.591 1.030 -17.781 1.00 98.88 116 VAL A N 1
ATOM 829 C CA . VAL A 1 116 ? 7.699 -0.434 -17.741 1.00 98.88 116 VAL A CA 1
ATOM 830 C C . VAL A 1 116 ? 6.309 -1.010 -17.523 1.00 98.88 116 VAL A C 1
ATOM 832 O O . VAL A 1 116 ? 5.756 -0.861 -16.439 1.00 98.88 116 VAL A O 1
ATOM 835 N N . ASP A 1 117 ? 5.766 -1.677 -18.535 1.00 98.50 117 ASP A N 1
ATOM 836 C CA . ASP A 1 117 ? 4.426 -2.260 -18.494 1.00 98.50 117 ASP A CA 1
ATOM 837 C C . ASP A 1 117 ? 4.463 -3.770 -18.748 1.00 98.50 117 ASP A C 1
ATOM 839 O O . ASP A 1 117 ? 5.224 -4.249 -19.592 1.00 98.50 117 ASP A O 1
ATOM 843 N N . ASN A 1 118 ? 3.663 -4.539 -18.013 1.00 96.44 118 ASN A N 1
ATOM 844 C CA . ASN A 1 118 ? 3.540 -5.992 -18.169 1.00 96.44 118 ASN A CA 1
ATOM 845 C C . ASN A 1 118 ? 4.886 -6.724 -18.372 1.00 96.44 118 ASN A C 1
ATOM 847 O O . ASN A 1 118 ? 5.054 -7.513 -19.303 1.00 96.44 118 ASN A O 1
ATOM 851 N N . SER A 1 119 ? 5.899 -6.378 -17.577 1.00 98.81 119 SER A N 1
ATOM 852 C CA . SER A 1 119 ? 7.277 -6.835 -17.780 1.00 98.81 119 SER A CA 1
ATOM 853 C C . SER A 1 119 ? 7.880 -7.423 -16.506 1.00 98.81 119 SER A C 1
ATOM 855 O O . SER A 1 119 ? 7.451 -7.131 -15.389 1.00 98.81 119 SER A O 1
ATOM 857 N N . VAL A 1 120 ? 8.902 -8.264 -16.670 1.00 98.81 120 VAL A N 1
ATOM 858 C CA . VAL A 1 120 ? 9.582 -8.962 -15.570 1.00 98.81 120 VAL A CA 1
ATOM 859 C C . VAL A 1 120 ? 11.057 -8.585 -15.529 1.00 98.81 120 VAL A C 1
ATOM 861 O O . VAL A 1 120 ? 11.815 -8.861 -16.455 1.00 98.81 120 VAL A O 1
ATOM 864 N N . LEU A 1 121 ? 11.496 -7.973 -14.435 1.00 98.81 121 LEU A N 1
ATOM 865 C CA . LEU A 1 121 ? 12.897 -7.646 -14.187 1.00 98.81 121 LEU A CA 1
ATOM 866 C C . LEU A 1 121 ? 13.366 -8.460 -12.985 1.00 98.81 121 LEU A C 1
ATOM 868 O O . LEU A 1 121 ? 13.027 -8.139 -11.843 1.00 98.81 121 LEU A O 1
ATOM 872 N N . SER A 1 122 ? 14.129 -9.525 -13.225 1.00 98.69 122 SER A N 1
ATOM 873 C CA . SER A 1 122 ? 14.450 -10.482 -12.165 1.00 98.69 122 SER A CA 1
ATOM 874 C C . SER A 1 122 ? 15.900 -10.927 -12.089 1.00 98.69 122 SER A C 1
ATOM 876 O O . SER A 1 122 ? 16.550 -11.151 -13.106 1.00 98.69 122 SER A O 1
ATOM 878 N N . SER A 1 123 ? 16.391 -11.157 -10.871 1.00 98.50 123 SER A N 1
ATOM 879 C CA . SER A 1 123 ? 17.750 -11.667 -10.636 1.00 98.50 123 SER A CA 1
ATOM 880 C C . SER A 1 123 ? 18.840 -10.801 -11.268 1.00 98.50 123 SER A C 1
ATOM 882 O O . SER A 1 123 ? 19.858 -11.316 -11.730 1.00 98.50 123 SER A O 1
ATOM 884 N N . ASN A 1 124 ? 18.618 -9.490 -11.323 1.00 98.44 124 ASN A N 1
ATOM 885 C CA . ASN A 1 124 ? 19.617 -8.528 -11.762 1.00 98.44 124 ASN A CA 1
ATOM 886 C C . ASN A 1 124 ? 20.376 -7.978 -10.553 1.00 98.44 124 ASN A C 1
ATOM 888 O O . ASN A 1 124 ? 19.862 -7.959 -9.431 1.00 98.44 124 ASN A O 1
ATOM 892 N N . SER A 1 125 ? 21.612 -7.545 -10.777 1.00 97.94 125 SER A N 1
ATOM 893 C CA . SER A 1 125 ? 22.444 -6.963 -9.737 1.00 97.94 125 SER A CA 1
ATOM 894 C C . SER A 1 125 ? 23.214 -5.734 -10.196 1.00 97.94 125 SER A C 1
ATOM 896 O O . SER A 1 125 ? 23.637 -5.624 -11.349 1.00 97.94 125 SER A O 1
ATOM 898 N N . ALA A 1 126 ? 23.414 -4.804 -9.267 1.00 97.44 126 ALA A N 1
ATOM 899 C CA . ALA A 1 126 ? 24.180 -3.583 -9.488 1.00 97.44 126 ALA A CA 1
ATOM 900 C C . ALA A 1 126 ? 24.771 -3.036 -8.180 1.00 97.44 126 ALA A C 1
ATOM 902 O O . ALA A 1 126 ? 24.488 -3.554 -7.098 1.00 97.44 126 ALA A O 1
ATOM 903 N N . ALA A 1 127 ? 25.576 -1.975 -8.261 1.00 97.25 127 ALA A N 1
ATOM 904 C CA . ALA A 1 127 ? 25.961 -1.228 -7.066 1.00 97.25 127 ALA A CA 1
ATOM 905 C C . ALA A 1 127 ? 24.761 -0.463 -6.483 1.00 97.25 127 ALA A C 1
ATOM 907 O O . ALA A 1 127 ? 24.517 -0.537 -5.278 1.00 97.25 127 ALA A O 1
ATOM 908 N N . TRP A 1 128 ? 23.982 0.194 -7.345 1.00 97.06 128 TRP A N 1
ATOM 909 C CA . TRP A 1 128 ? 22.750 0.902 -6.991 1.00 97.06 128 TRP A CA 1
ATOM 910 C C . TRP A 1 128 ? 21.626 0.500 -7.940 1.00 97.06 128 TRP A C 1
ATOM 912 O O . TRP A 1 128 ? 21.834 0.482 -9.154 1.00 97.06 128 TRP A O 1
ATOM 922 N N . GLY A 1 129 ? 20.441 0.186 -7.414 1.00 97.38 129 GLY A N 1
ATOM 923 C CA . GLY A 1 129 ? 19.311 -0.235 -8.240 1.00 97.38 129 GLY A CA 1
ATOM 924 C C . GLY A 1 129 ? 19.532 -1.616 -8.839 1.00 97.38 129 GLY A C 1
ATOM 925 O O . GLY A 1 129 ? 19.831 -1.730 -10.026 1.00 97.38 129 GLY A O 1
ATOM 926 N N . GLY A 1 130 ? 19.412 -2.677 -8.039 1.00 97.88 130 GLY A N 1
ATOM 927 C CA . GLY A 1 130 ? 19.652 -4.042 -8.517 1.00 97.88 130 GLY A CA 1
ATOM 928 C C . GLY A 1 130 ? 18.791 -4.378 -9.736 1.00 97.88 130 GLY A C 1
ATOM 929 O O . GLY A 1 130 ? 19.294 -4.932 -10.709 1.00 97.88 130 GLY A O 1
ATOM 930 N N . GLY A 1 131 ? 17.521 -3.966 -9.734 1.00 98.38 131 GLY A N 1
ATOM 931 C CA . GLY A 1 131 ? 16.663 -3.969 -10.916 1.00 98.38 131 GLY A CA 1
ATOM 932 C C . GLY A 1 131 ? 16.840 -2.688 -11.729 1.00 98.38 131 GLY A C 1
ATOM 933 O O . GLY A 1 131 ? 17.390 -2.714 -12.831 1.00 98.38 131 GLY A O 1
ATOM 934 N N . ILE A 1 132 ? 16.378 -1.564 -11.181 1.00 98.62 132 ILE A N 1
ATOM 935 C CA . ILE A 1 132 ? 16.361 -0.271 -11.869 1.00 98.62 132 ILE A CA 1
ATOM 936 C C . ILE A 1 132 ? 17.083 0.790 -11.042 1.00 98.62 132 ILE A C 1
ATOM 938 O O . ILE A 1 132 ? 16.846 0.922 -9.843 1.00 98.62 132 ILE A O 1
ATOM 942 N N . ALA A 1 133 ? 17.910 1.596 -11.698 1.00 97.62 133 ALA A N 1
ATOM 943 C CA . ALA A 1 133 ? 18.343 2.878 -11.160 1.00 97.62 133 ALA A CA 1
ATOM 944 C C . ALA A 1 133 ? 17.680 4.014 -11.929 1.00 97.62 133 ALA A C 1
ATOM 946 O O . ALA A 1 133 ? 17.758 4.051 -13.157 1.00 97.62 133 ALA A O 1
ATOM 947 N N . ASN A 1 134 ? 17.025 4.914 -11.200 1.00 97.06 134 ASN A N 1
ATOM 948 C CA . ASN A 1 134 ? 16.273 6.025 -11.751 1.00 97.06 134 ASN A CA 1
ATOM 949 C C . ASN A 1 134 ? 16.790 7.375 -11.255 1.00 97.06 134 ASN A C 1
ATOM 951 O O . ASN A 1 134 ? 16.708 7.699 -10.067 1.00 97.06 134 ASN A O 1
ATOM 955 N N . ASP A 1 135 ? 17.214 8.192 -12.210 1.00 94.50 135 ASP A N 1
ATOM 956 C CA . ASP A 1 135 ? 17.531 9.601 -12.003 1.00 94.50 135 ASP A CA 1
ATOM 957 C C . ASP A 1 135 ? 16.511 10.524 -12.699 1.00 94.50 135 ASP A C 1
ATOM 959 O O . ASP A 1 135 ? 16.499 11.722 -12.425 1.00 94.50 135 ASP A O 1
ATOM 963 N N . GLY A 1 136 ? 15.671 9.981 -13.592 1.00 94.31 136 GLY A N 1
ATOM 964 C CA . GLY A 1 136 ? 14.659 10.697 -14.379 1.00 94.31 136 GLY A CA 1
ATOM 965 C C . GLY A 1 136 ? 13.218 10.367 -13.964 1.00 94.31 136 GLY A C 1
ATOM 966 O O . GLY A 1 136 ? 12.889 10.304 -12.782 1.00 94.31 136 GLY A O 1
ATOM 967 N N . ILE A 1 137 ? 12.316 10.157 -14.921 1.00 95.94 137 ILE A N 1
ATOM 968 C CA . ILE A 1 137 ? 10.917 9.777 -14.642 1.00 95.94 137 ILE A CA 1
ATOM 969 C C . ILE A 1 137 ? 10.750 8.270 -14.826 1.00 95.94 137 ILE A C 1
ATOM 971 O O . ILE A 1 137 ? 11.063 7.754 -15.897 1.00 95.94 137 ILE A O 1
ATOM 975 N N . LEU A 1 138 ? 10.219 7.581 -13.815 1.00 98.38 138 LEU A N 1
ATOM 976 C CA . LEU A 1 138 ? 9.943 6.146 -13.854 1.00 98.38 138 LEU A CA 1
ATOM 977 C C . LEU A 1 138 ? 8.483 5.852 -13.508 1.00 98.38 138 LEU A C 1
ATOM 979 O O . LEU A 1 138 ? 8.010 6.178 -12.419 1.00 98.38 138 LEU A O 1
ATOM 983 N N . THR A 1 139 ? 7.794 5.183 -14.431 1.00 98.62 139 THR A N 1
ATOM 984 C CA . THR A 1 139 ? 6.477 4.572 -14.218 1.00 98.62 139 THR A CA 1
ATOM 985 C C . THR A 1 139 ? 6.570 3.064 -14.432 1.00 98.62 139 THR A C 1
ATOM 987 O O . THR A 1 139 ? 7.161 2.612 -15.413 1.00 98.62 139 THR A O 1
ATOM 990 N N . ILE A 1 140 ? 6.012 2.291 -13.503 1.00 98.81 140 ILE A N 1
ATOM 991 C CA . ILE A 1 140 ? 5.946 0.829 -13.562 1.00 98.81 140 ILE A CA 1
ATOM 992 C C . ILE A 1 140 ? 4.491 0.404 -13.372 1.00 98.81 140 ILE A C 1
ATOM 994 O O . ILE A 1 140 ? 3.905 0.728 -12.340 1.00 98.81 140 ILE A O 1
ATOM 998 N N . THR A 1 141 ? 3.941 -0.334 -14.333 1.00 93.25 141 THR A N 1
ATOM 999 C CA . THR A 1 141 ? 2.569 -0.859 -14.326 1.00 93.25 141 THR A CA 1
ATOM 1000 C C . THR A 1 141 ? 2.543 -2.353 -14.641 1.00 93.25 141 THR A C 1
ATOM 1002 O O . THR A 1 141 ? 3.351 -2.837 -15.435 1.00 93.25 141 THR A O 1
ATOM 1005 N N . HIS A 1 142 ? 1.639 -3.115 -14.016 1.00 92.69 142 HIS A N 1
ATOM 1006 C CA . HIS A 1 142 ? 1.415 -4.545 -14.302 1.00 92.69 142 HIS A CA 1
ATOM 1007 C C . HIS A 1 142 ? 2.682 -5.418 -14.297 1.00 92.69 142 HIS A C 1
ATOM 1009 O O . HIS A 1 142 ? 2.752 -6.434 -14.982 1.00 92.69 142 HIS A O 1
ATOM 1015 N N . SER A 1 143 ? 3.726 -5.012 -13.577 1.00 98.31 143 SER A N 1
ATOM 1016 C CA . SER A 1 143 ? 5.073 -5.556 -13.755 1.00 98.31 143 SER A CA 1
ATOM 1017 C C . SER A 1 143 ? 5.600 -6.210 -12.487 1.00 98.31 143 SER A C 1
ATOM 1019 O O . SER A 1 143 ? 5.124 -5.966 -11.378 1.00 98.31 143 SER A O 1
ATOM 1021 N N . THR A 1 144 ? 6.616 -7.056 -12.647 1.00 98.62 144 THR A N 1
ATOM 1022 C CA . THR A 1 144 ? 7.269 -7.757 -11.538 1.00 98.62 144 THR A CA 1
ATOM 1023 C C . THR A 1 144 ? 8.759 -7.440 -11.489 1.00 98.62 144 THR A C 1
ATOM 1025 O O . THR A 1 144 ? 9.497 -7.726 -12.430 1.00 98.62 144 THR A O 1
ATOM 1028 N N . LEU A 1 145 ? 9.224 -6.901 -10.362 1.00 98.88 145 LEU A N 1
ATOM 1029 C CA . LEU A 1 145 ? 10.639 -6.743 -10.029 1.00 98.88 145 LEU A CA 1
ATOM 1030 C C . LEU A 1 145 ? 10.990 -7.727 -8.911 1.00 98.88 145 LEU A C 1
ATOM 1032 O O . LEU A 1 145 ? 10.637 -7.503 -7.751 1.00 98.88 145 LEU A O 1
ATOM 1036 N N . ALA A 1 146 ? 11.678 -8.819 -9.249 1.00 98.81 146 ALA A N 1
ATOM 1037 C CA . ALA A 1 146 ? 11.876 -9.925 -8.315 1.00 98.81 146 ALA A CA 1
ATOM 1038 C C . ALA A 1 146 ? 13.332 -10.361 -8.131 1.00 98.81 146 ALA A C 1
ATOM 1040 O O . ALA A 1 146 ? 14.061 -10.575 -9.097 1.00 98.81 146 ALA A O 1
ATOM 1041 N N . ASN A 1 147 ? 13.735 -10.615 -6.886 1.00 98.81 147 ASN A N 1
ATOM 1042 C CA . ASN A 1 147 ? 15.048 -11.179 -6.551 1.00 98.81 147 ASN A CA 1
ATOM 1043 C C . ASN A 1 147 ? 16.231 -10.371 -7.107 1.00 98.81 147 ASN A C 1
ATOM 1045 O O . ASN A 1 147 ? 17.262 -10.943 -7.460 1.00 98.81 147 ASN A O 1
ATOM 1049 N N . ASN A 1 148 ? 16.075 -9.056 -7.247 1.00 98.88 148 ASN A N 1
ATOM 1050 C CA . ASN A 1 148 ? 17.165 -8.187 -7.660 1.00 98.88 148 ASN A CA 1
ATOM 1051 C C . ASN A 1 148 ? 17.996 -7.768 -6.441 1.00 98.88 148 ASN A C 1
ATOM 1053 O O . ASN A 1 148 ? 17.470 -7.651 -5.332 1.00 98.88 148 ASN A O 1
ATOM 1057 N N . SER A 1 149 ? 19.296 -7.552 -6.642 1.00 98.62 149 SER A N 1
ATOM 1058 C CA . SER A 1 149 ? 20.227 -7.268 -5.549 1.00 98.62 149 SER A CA 1
ATOM 1059 C C . SER A 1 149 ? 21.101 -6.050 -5.819 1.00 98.62 149 SER A C 1
ATOM 1061 O O . SER A 1 149 ? 21.813 -5.994 -6.819 1.00 98.62 149 SER A O 1
ATOM 1063 N N . ALA A 1 150 ? 21.131 -5.113 -4.876 1.00 98.50 150 ALA A N 1
ATOM 1064 C CA . ALA A 1 150 ? 22.061 -3.989 -4.877 1.00 98.50 150 ALA A CA 1
ATOM 1065 C C . ALA A 1 150 ? 23.149 -4.182 -3.816 1.00 98.50 150 ALA A C 1
ATOM 1067 O O . ALA A 1 150 ? 22.865 -4.623 -2.701 1.00 98.50 150 ALA A O 1
ATOM 1068 N N . ILE A 1 151 ? 24.394 -3.829 -4.146 1.00 98.44 151 ILE A N 1
ATOM 1069 C CA . ILE A 1 151 ? 25.487 -3.801 -3.159 1.00 98.44 151 ILE A CA 1
ATOM 1070 C C . ILE A 1 151 ? 25.237 -2.700 -2.127 1.00 98.44 151 ILE A C 1
ATOM 1072 O O . ILE A 1 151 ? 25.453 -2.927 -0.942 1.00 98.44 151 ILE A O 1
ATOM 1076 N N . ASN A 1 152 ? 24.760 -1.537 -2.570 1.00 97.56 152 ASN A N 1
ATOM 1077 C CA . ASN A 1 152 ? 24.463 -0.404 -1.704 1.00 97.56 152 ASN A CA 1
ATOM 1078 C C . ASN A 1 152 ? 22.949 -0.290 -1.519 1.00 97.56 152 ASN A C 1
ATOM 1080 O O . ASN A 1 152 ? 22.404 -0.860 -0.578 1.00 97.56 152 ASN A O 1
ATOM 1084 N N . ASP A 1 153 ? 22.259 0.360 -2.455 1.00 97.56 153 ASP A N 1
ATOM 1085 C CA . ASP A 1 153 ? 20.891 0.827 -2.232 1.00 97.56 153 ASP A CA 1
ATOM 1086 C C . ASP A 1 153 ? 19.936 0.406 -3.336 1.00 97.56 153 ASP A C 1
ATOM 1088 O O . ASP A 1 153 ? 20.312 0.341 -4.511 1.00 97.56 153 ASP A O 1
ATOM 1092 N N . GLY A 1 154 ? 18.678 0.187 -2.957 1.00 97.94 154 GLY A N 1
ATOM 1093 C CA . GLY A 1 154 ? 17.606 -0.081 -3.902 1.00 97.94 154 GLY A CA 1
ATOM 1094 C C . GLY A 1 154 ? 17.756 -1.452 -4.539 1.00 97.94 154 GLY A C 1
ATOM 1095 O O . GLY A 1 154 ? 18.116 -1.554 -5.710 1.00 97.94 154 GLY A O 1
ATOM 1096 N N . GLY A 1 155 ? 17.499 -2.520 -3.782 1.00 98.25 155 GLY A N 1
ATOM 1097 C CA . GLY A 1 155 ? 17.617 -3.887 -4.299 1.00 98.25 155 GLY A CA 1
ATOM 1098 C C . GLY A 1 155 ? 16.768 -4.082 -5.554 1.00 98.25 155 GLY A C 1
ATOM 1099 O O . GLY A 1 155 ? 17.268 -4.532 -6.583 1.00 98.25 155 GLY A O 1
ATOM 1100 N N . GLY A 1 156 ? 15.508 -3.647 -5.500 1.00 98.62 156 GLY A N 1
ATOM 1101 C CA . GLY A 1 156 ? 14.638 -3.533 -6.666 1.00 98.62 156 GLY A CA 1
ATOM 1102 C C . GLY A 1 156 ? 14.910 -2.243 -7.433 1.00 98.62 156 GLY A C 1
ATOM 1103 O O . GLY A 1 156 ? 15.323 -2.286 -8.593 1.00 98.62 156 GLY A O 1
ATOM 1104 N N . ILE A 1 157 ? 14.684 -1.103 -6.780 1.00 98.81 157 ILE A N 1
ATOM 1105 C CA . ILE A 1 157 ? 14.759 0.228 -7.388 1.00 98.81 157 ILE A CA 1
ATOM 1106 C C . ILE A 1 157 ? 15.565 1.169 -6.500 1.00 98.81 157 ILE A C 1
ATOM 1108 O O . ILE A 1 157 ? 15.285 1.282 -5.308 1.00 98.81 157 ILE A O 1
ATOM 1112 N N . VAL A 1 158 ? 16.497 1.914 -7.091 1.00 97.62 158 VAL A N 1
ATOM 1113 C CA . VAL A 1 158 ? 16.993 3.163 -6.501 1.00 97.62 158 VAL A CA 1
ATOM 1114 C C . VAL A 1 158 ? 16.426 4.349 -7.281 1.00 97.62 158 VAL A C 1
ATOM 1116 O O . VAL A 1 158 ? 16.420 4.335 -8.511 1.00 97.62 158 VAL A O 1
ATOM 1119 N N . ASN A 1 159 ? 15.943 5.369 -6.578 1.00 95.88 159 ASN A N 1
ATOM 1120 C CA . ASN A 1 159 ? 15.431 6.612 -7.144 1.00 95.88 159 ASN A CA 1
ATOM 1121 C C . ASN A 1 159 ? 16.155 7.800 -6.493 1.00 95.88 159 ASN A C 1
ATOM 1123 O O . ASN A 1 159 ? 15.914 8.079 -5.321 1.00 95.88 159 ASN A O 1
ATOM 1127 N N . THR A 1 160 ? 17.065 8.469 -7.211 1.00 89.25 160 THR A N 1
ATOM 1128 C CA . THR A 1 160 ? 17.980 9.460 -6.593 1.00 89.25 160 THR A CA 1
ATOM 1129 C C . THR A 1 160 ? 17.656 10.919 -6.916 1.00 89.25 160 THR A C 1
ATOM 1131 O O . THR A 1 160 ? 17.996 11.823 -6.152 1.00 89.25 160 THR A O 1
ATOM 1134 N N . LYS A 1 161 ? 17.049 11.176 -8.078 1.00 77.75 161 LYS A N 1
ATOM 1135 C CA . LYS A 1 161 ? 16.778 12.534 -8.598 1.00 77.75 161 LYS A CA 1
ATOM 1136 C C . LYS A 1 161 ? 15.431 12.637 -9.313 1.00 77.75 161 LYS A C 1
ATOM 1138 O O . LYS A 1 161 ? 15.093 13.689 -9.850 1.00 77.75 161 LYS A O 1
ATOM 1143 N N . GLY A 1 162 ? 14.688 11.535 -9.311 1.00 77.44 162 GLY A N 1
ATOM 1144 C CA . GLY A 1 162 ? 13.557 11.297 -10.179 1.00 77.44 162 GLY A CA 1
ATOM 1145 C C . GLY A 1 162 ? 12.213 11.189 -9.474 1.00 77.44 162 GLY A C 1
ATOM 1146 O O . GLY A 1 162 ? 12.118 11.153 -8.245 1.00 77.44 162 GLY A O 1
ATOM 1147 N N . THR A 1 163 ? 11.160 11.081 -10.281 1.00 90.44 163 THR A N 1
ATOM 1148 C CA . THR A 1 163 ? 9.831 10.661 -9.813 1.00 90.44 163 THR A CA 1
ATOM 1149 C C . THR A 1 163 ? 9.669 9.165 -10.037 1.00 90.44 163 THR A C 1
ATOM 1151 O O . THR A 1 163 ? 10.088 8.640 -11.071 1.00 90.44 163 THR A O 1
ATOM 1154 N N . LEU A 1 164 ? 9.064 8.483 -9.066 1.00 97.25 164 LEU A N 1
ATOM 1155 C CA . LEU A 1 164 ? 8.778 7.055 -9.127 1.00 97.25 164 LEU A CA 1
ATOM 1156 C C . LEU A 1 164 ? 7.288 6.825 -8.891 1.00 97.25 164 LEU A C 1
ATOM 1158 O O . LEU A 1 164 ? 6.769 7.154 -7.824 1.00 97.25 164 LEU A O 1
ATOM 1162 N N . THR A 1 165 ? 6.627 6.207 -9.865 1.00 98.00 165 THR A N 1
ATOM 1163 C CA . THR A 1 165 ? 5.273 5.666 -9.713 1.00 98.00 165 THR A CA 1
ATOM 1164 C C . THR A 1 165 ? 5.287 4.166 -9.974 1.00 98.00 165 THR A C 1
ATOM 1166 O O . THR A 1 165 ? 5.763 3.719 -11.015 1.00 98.00 165 THR A O 1
ATOM 1169 N N . VAL A 1 166 ? 4.755 3.395 -9.029 1.00 98.38 166 VAL A N 1
ATOM 1170 C CA . VAL A 1 166 ? 4.526 1.954 -9.159 1.00 98.38 166 VAL A CA 1
ATOM 1171 C C . VAL A 1 166 ? 3.037 1.701 -8.964 1.00 98.38 166 VAL A C 1
ATOM 1173 O O . VAL A 1 166 ? 2.505 2.014 -7.896 1.00 98.38 166 VAL A O 1
ATOM 1176 N N . SER A 1 167 ? 2.373 1.155 -9.981 1.00 93.00 167 SER A N 1
ATOM 1177 C CA . SER A 1 167 ? 0.970 0.756 -9.906 1.00 93.00 167 SER A CA 1
ATOM 1178 C C . SER A 1 167 ? 0.771 -0.693 -10.330 1.00 93.00 167 SER A C 1
ATOM 1180 O O . SER A 1 167 ? 1.485 -1.191 -11.202 1.00 93.00 167 SER A O 1
ATOM 1182 N N . ASP A 1 168 ? -0.172 -1.388 -9.694 1.00 86.88 168 ASP A N 1
ATOM 1183 C CA . ASP A 1 168 ? -0.633 -2.720 -10.117 1.00 86.88 168 ASP A CA 1
ATOM 1184 C C . ASP A 1 168 ? 0.524 -3.719 -10.319 1.00 86.88 168 ASP A C 1
ATOM 1186 O O . ASP A 1 168 ? 0.525 -4.540 -11.232 1.00 86.88 168 ASP A O 1
ATOM 1190 N N . SER A 1 169 ? 1.572 -3.592 -9.502 1.00 94.50 169 SER A N 1
ATOM 1191 C CA . SER A 1 169 ? 2.865 -4.245 -9.719 1.00 94.50 169 SER A CA 1
ATOM 1192 C C . SER A 1 169 ? 3.370 -4.944 -8.461 1.00 94.50 169 SER A C 1
ATOM 1194 O O . SER A 1 169 ? 2.923 -4.687 -7.342 1.00 94.50 169 SER A O 1
ATOM 1196 N N . THR A 1 170 ? 4.341 -5.839 -8.642 1.00 97.44 170 THR A N 1
ATOM 1197 C CA . THR A 1 170 ? 4.952 -6.614 -7.557 1.00 97.44 170 THR A CA 1
ATOM 1198 C C . THR A 1 170 ? 6.457 -6.376 -7.474 1.00 97.44 170 THR A C 1
ATOM 1200 O O . THR A 1 170 ? 7.189 -6.598 -8.434 1.00 97.44 170 THR A O 1
ATOM 1203 N N . LEU A 1 171 ? 6.940 -5.973 -6.300 1.00 98.88 171 LEU A N 1
ATOM 1204 C CA . LEU A 1 171 ? 8.357 -5.885 -5.945 1.00 98.88 171 LEU A CA 1
ATOM 1205 C C . LEU A 1 171 ? 8.640 -6.917 -4.850 1.00 98.88 171 LEU A C 1
ATOM 1207 O O . LEU A 1 171 ? 8.291 -6.704 -3.686 1.00 98.88 171 LEU A O 1
ATOM 1211 N N . SER A 1 172 ? 9.261 -8.043 -5.201 1.00 98.81 172 SER A N 1
ATOM 1212 C CA . SER A 1 172 ? 9.379 -9.180 -4.281 1.00 98.81 172 SER A CA 1
ATOM 1213 C C . SER A 1 172 ? 10.786 -9.747 -4.135 1.00 98.81 172 SER A C 1
ATOM 1215 O O . SER A 1 172 ? 11.466 -9.994 -5.129 1.00 98.81 172 SER A O 1
ATOM 1217 N N . GLY A 1 173 ? 11.198 -10.059 -2.906 1.00 98.75 173 GLY A N 1
ATOM 1218 C CA . GLY A 1 173 ? 12.459 -10.768 -2.659 1.00 98.75 173 GLY A CA 1
ATOM 1219 C C . GLY A 1 173 ? 13.711 -9.972 -3.035 1.00 98.75 173 GLY A C 1
ATOM 1220 O O . GLY A 1 173 ? 14.768 -10.563 -3.235 1.00 98.75 173 GLY A O 1
ATOM 1221 N N . ASN A 1 174 ? 13.609 -8.651 -3.191 1.00 98.94 174 ASN A N 1
ATOM 1222 C CA . ASN A 1 174 ? 14.751 -7.822 -3.552 1.00 98.94 174 ASN A CA 1
ATOM 1223 C C . ASN A 1 174 ? 15.605 -7.498 -2.315 1.00 98.94 174 ASN A C 1
ATOM 1225 O O . ASN A 1 174 ? 15.079 -7.374 -1.205 1.00 98.94 174 ASN A O 1
ATOM 1229 N N . SER A 1 175 ? 16.920 -7.362 -2.495 1.00 98.81 175 SER A N 1
ATOM 1230 C CA . SER A 1 175 ? 17.871 -7.186 -1.391 1.00 98.81 175 SER A CA 1
ATOM 1231 C C . SER A 1 175 ? 18.853 -6.036 -1.609 1.00 98.81 175 SER A C 1
ATOM 1233 O O . SER A 1 175 ? 19.437 -5.912 -2.684 1.00 98.81 175 SER A O 1
ATOM 1235 N N . ALA A 1 176 ? 19.094 -5.231 -0.575 1.00 98.69 176 ALA A N 1
ATOM 1236 C CA . ALA A 1 176 ? 20.077 -4.148 -0.579 1.00 98.69 176 ALA A CA 1
ATOM 1237 C C . ALA A 1 176 ? 21.099 -4.310 0.557 1.00 98.69 176 ALA A C 1
ATOM 1239 O O . ALA A 1 176 ? 20.746 -4.660 1.687 1.00 98.69 176 ALA A O 1
ATOM 1240 N N . GLY A 1 177 ? 22.371 -4.025 0.273 1.00 98.44 177 GLY A N 1
ATOM 1241 C CA . GLY A 1 177 ? 23.433 -4.059 1.282 1.00 98.44 177 GLY A CA 1
ATOM 1242 C C . GLY A 1 177 ? 23.427 -2.877 2.258 1.00 98.44 177 GLY A C 1
ATOM 1243 O O . GLY A 1 177 ? 24.130 -2.939 3.262 1.00 98.44 177 GLY A O 1
ATOM 1244 N N . ALA A 1 178 ? 22.626 -1.838 2.015 1.00 97.62 178 ALA A N 1
ATOM 1245 C CA . ALA A 1 178 ? 22.417 -0.719 2.926 1.00 97.62 178 ALA A CA 1
ATOM 1246 C C . ALA A 1 178 ? 20.929 -0.364 3.051 1.00 97.62 178 ALA A C 1
ATOM 1248 O O . ALA A 1 178 ? 20.309 -0.776 4.033 1.00 97.62 178 ALA A O 1
ATOM 1249 N N . TRP A 1 179 ? 20.341 0.361 2.097 1.00 97.69 179 TRP A N 1
ATOM 1250 C CA . TRP A 1 179 ? 18.980 0.896 2.234 1.00 97.69 179 TRP A CA 1
ATOM 1251 C C . TRP A 1 179 ? 18.035 0.432 1.127 1.00 97.69 179 TRP A C 1
ATOM 1253 O O . TRP A 1 179 ? 18.418 0.342 -0.039 1.00 97.69 179 TRP A O 1
ATOM 1263 N N . GLY A 1 180 ? 16.775 0.187 1.482 1.00 98.00 180 GLY A N 1
ATOM 1264 C CA . GLY A 1 180 ? 15.692 0.036 0.515 1.00 98.00 180 GLY A CA 1
ATOM 1265 C C . GLY A 1 180 ? 15.779 -1.278 -0.239 1.00 98.00 180 GLY A C 1
ATOM 1266 O O . GLY A 1 180 ? 16.207 -1.306 -1.392 1.00 98.00 180 GLY A O 1
ATOM 1267 N N . GLY A 1 181 ? 15.378 -2.381 0.392 1.00 98.31 181 GLY A N 1
ATOM 1268 C CA . GLY A 1 181 ? 15.410 -3.693 -0.258 1.00 98.31 181 GLY A CA 1
ATOM 1269 C C . GLY A 1 181 ? 14.544 -3.711 -1.514 1.00 98.31 181 GLY A C 1
ATOM 1270 O O . GLY A 1 181 ? 15.012 -4.079 -2.588 1.00 98.31 181 GLY A O 1
ATOM 1271 N N . GLY A 1 182 ? 13.302 -3.236 -1.401 1.00 98.69 182 GLY A N 1
ATOM 1272 C CA . GLY A 1 182 ? 12.417 -3.015 -2.542 1.00 98.69 182 GLY A CA 1
ATOM 1273 C C . GLY A 1 182 ? 12.754 -1.711 -3.260 1.00 98.69 182 GLY A C 1
ATOM 1274 O O . GLY A 1 182 ? 13.144 -1.728 -4.427 1.00 98.69 182 GLY A O 1
ATOM 1275 N N . VAL A 1 183 ? 12.625 -0.590 -2.548 1.00 98.81 183 VAL A N 1
ATOM 1276 C CA . VAL A 1 183 ? 12.836 0.764 -3.074 1.00 98.81 183 VAL A CA 1
ATOM 1277 C C . VAL A 1 183 ? 13.715 1.571 -2.124 1.00 98.81 183 VAL A C 1
ATOM 1279 O O . VAL A 1 183 ? 13.397 1.707 -0.947 1.00 98.81 183 VAL A O 1
ATOM 1282 N N . SER A 1 184 ? 14.780 2.173 -2.642 1.00 97.81 184 SER A N 1
ATOM 1283 C CA . SER A 1 184 ? 15.497 3.256 -1.968 1.00 97.81 184 SER A CA 1
ATOM 1284 C C . SER A 1 184 ? 15.242 4.553 -2.717 1.00 97.81 184 SER A C 1
ATOM 1286 O O . SER A 1 184 ? 15.572 4.667 -3.896 1.00 97.81 184 SER A O 1
ATOM 1288 N N . SER A 1 185 ? 14.628 5.520 -2.048 1.00 95.19 185 SER A N 1
ATOM 1289 C CA . SER A 1 185 ? 14.319 6.828 -2.604 1.00 95.19 185 SER A CA 1
ATOM 1290 C C . SER A 1 185 ? 15.050 7.896 -1.807 1.00 95.19 185 SER A C 1
ATOM 1292 O O . SER A 1 185 ? 14.883 8.003 -0.592 1.00 95.19 185 SER A O 1
ATOM 1294 N N . TRP A 1 186 ? 15.890 8.667 -2.485 1.00 91.00 186 TRP A N 1
ATOM 1295 C CA . TRP A 1 186 ? 16.708 9.715 -1.886 1.00 91.00 186 TRP A CA 1
ATOM 1296 C C . TRP A 1 186 ? 16.724 10.948 -2.788 1.00 91.00 186 TRP A C 1
ATOM 1298 O O . TRP A 1 186 ? 16.473 10.844 -3.986 1.00 91.00 186 TRP A O 1
ATOM 1308 N N . SER A 1 187 ? 16.982 12.124 -2.218 1.00 81.69 187 SER A N 1
ATOM 1309 C CA . SER A 1 187 ? 17.165 13.363 -2.974 1.00 81.69 187 SER A CA 1
ATOM 1310 C C . SER A 1 187 ? 18.156 14.296 -2.283 1.00 81.69 187 SER A C 1
ATOM 1312 O O . SER A 1 187 ? 18.057 14.524 -1.074 1.00 81.69 187 SER A O 1
ATOM 1314 N N . GLU A 1 188 ? 19.061 14.894 -3.067 1.00 78.44 188 GLU A N 1
ATOM 1315 C CA . GLU A 1 188 ? 19.905 16.025 -2.635 1.00 78.44 188 GLU A CA 1
ATOM 1316 C C . GLU A 1 188 ? 19.074 17.295 -2.411 1.00 78.44 188 GLU A C 1
ATOM 1318 O O . GLU A 1 188 ? 19.370 18.095 -1.527 1.00 78.44 188 GLU A O 1
ATOM 1323 N N . ASN A 1 189 ? 18.021 17.484 -3.213 1.00 74.50 189 ASN A N 1
ATOM 1324 C CA . ASN A 1 189 ? 17.140 18.645 -3.140 1.00 74.50 189 ASN A CA 1
ATOM 1325 C C . ASN A 1 189 ? 15.838 18.267 -2.430 1.00 74.50 189 ASN A C 1
ATOM 1327 O O . ASN A 1 189 ? 15.070 17.434 -2.921 1.00 74.50 189 ASN A O 1
ATOM 1331 N N . LEU A 1 190 ? 15.562 18.912 -1.298 1.00 67.31 190 LEU A N 1
ATOM 1332 C CA . LEU A 1 190 ? 14.311 18.733 -0.559 1.00 67.31 190 LEU A CA 1
ATOM 1333 C C . LEU A 1 190 ? 13.103 18.947 -1.485 1.00 67.31 190 LEU A C 1
ATOM 1335 O O . LEU A 1 190 ? 13.060 19.915 -2.247 1.00 67.31 190 LEU A O 1
ATOM 1339 N N . ASN A 1 191 ? 12.110 18.061 -1.391 1.00 66.06 191 ASN A N 1
ATOM 1340 C CA . ASN A 1 191 ? 10.861 18.073 -2.171 1.00 66.06 191 ASN A CA 1
ATOM 1341 C C . ASN A 1 191 ? 10.985 17.745 -3.673 1.00 66.06 191 ASN A C 1
ATOM 1343 O O . ASN A 1 191 ? 9.975 17.777 -4.370 1.00 66.06 191 ASN A O 1
ATOM 1347 N N . ALA A 1 192 ? 12.175 17.424 -4.191 1.00 71.06 192 ALA A N 1
ATOM 1348 C CA . ALA A 1 192 ? 12.332 17.090 -5.613 1.00 71.06 192 ALA A CA 1
ATOM 1349 C C . ALA A 1 192 ? 11.928 15.642 -5.955 1.00 71.06 192 ALA A C 1
ATOM 1351 O O . ALA A 1 192 ? 11.733 15.324 -7.125 1.00 71.06 192 ALA A O 1
ATOM 1352 N N . ASN A 1 193 ? 11.792 14.777 -4.946 1.00 82.94 193 ASN A N 1
ATOM 1353 C CA . ASN A 1 193 ? 11.482 13.363 -5.121 1.00 82.94 193 ASN A CA 1
ATOM 1354 C C . ASN A 1 193 ? 10.088 13.040 -4.561 1.00 82.94 193 ASN A C 1
ATOM 1356 O O . ASN A 1 193 ? 9.772 13.347 -3.405 1.00 82.94 193 ASN A O 1
ATOM 1360 N N . LEU A 1 194 ? 9.264 12.424 -5.409 1.00 89.25 194 LEU A N 1
ATOM 1361 C CA . LEU A 1 194 ? 7.974 11.846 -5.061 1.00 89.25 194 LEU A CA 1
ATOM 1362 C C . LEU A 1 194 ? 7.994 10.366 -5.435 1.00 89.25 194 LEU A C 1
ATOM 1364 O O . LEU A 1 194 ? 8.208 10.008 -6.596 1.00 89.25 194 LEU A O 1
ATOM 1368 N N . THR A 1 195 ? 7.726 9.525 -4.442 1.00 95.62 195 THR A N 1
ATOM 1369 C CA . THR A 1 195 ? 7.518 8.089 -4.615 1.00 95.62 195 THR A CA 1
ATOM 1370 C C . THR A 1 195 ? 6.060 7.753 -4.344 1.00 95.62 195 THR A C 1
ATOM 1372 O O . THR A 1 195 ? 5.540 8.036 -3.266 1.00 95.62 195 THR A O 1
ATOM 1375 N N . THR A 1 196 ? 5.404 7.151 -5.330 1.00 96.62 196 THR A N 1
ATOM 1376 C CA . THR A 1 196 ? 3.986 6.789 -5.281 1.00 96.62 196 THR A CA 1
ATOM 1377 C C . THR A 1 196 ? 3.827 5.295 -5.537 1.00 96.62 196 THR A C 1
ATOM 1379 O O . THR A 1 196 ? 4.266 4.800 -6.574 1.00 96.62 196 THR A O 1
ATOM 1382 N N . ILE A 1 197 ? 3.205 4.583 -4.597 1.00 97.75 197 ILE A N 1
ATOM 1383 C CA . ILE A 1 197 ? 2.925 3.144 -4.666 1.00 97.75 197 ILE A CA 1
ATOM 1384 C C . ILE A 1 197 ? 1.410 2.939 -4.563 1.00 97.75 197 ILE A C 1
ATOM 1386 O O . ILE A 1 197 ? 0.790 3.339 -3.575 1.00 97.75 197 ILE A O 1
ATOM 1390 N N . ILE A 1 198 ? 0.802 2.347 -5.588 1.00 93.12 198 ILE A N 1
ATOM 1391 C CA . ILE A 1 198 ? -0.655 2.198 -5.701 1.00 93.12 198 ILE A CA 1
ATOM 1392 C C . ILE A 1 198 ? -0.983 0.766 -6.113 1.00 93.12 198 ILE A C 1
ATOM 1394 O O . ILE A 1 198 ? -0.310 0.225 -6.984 1.00 93.12 198 ILE A O 1
ATOM 1398 N N . ASN A 1 199 ? -2.001 0.140 -5.517 1.00 85.75 199 ASN A N 1
ATOM 1399 C CA . ASN A 1 199 ? -2.477 -1.196 -5.917 1.00 85.75 199 ASN A CA 1
ATOM 1400 C C . ASN A 1 199 ? -1.353 -2.245 -6.049 1.00 85.75 199 ASN A C 1
ATOM 1402 O O . ASN A 1 199 ? -1.401 -3.128 -6.901 1.00 85.75 199 ASN A O 1
ATOM 1406 N N . SER A 1 200 ? -0.281 -2.106 -5.270 1.00 91.06 200 SER A N 1
ATOM 1407 C CA . SER A 1 200 ? 0.966 -2.834 -5.508 1.00 91.06 200 SER A CA 1
ATOM 1408 C C . SER A 1 200 ? 1.371 -3.658 -4.300 1.00 91.06 200 SER A C 1
ATOM 1410 O O . SER A 1 200 ? 0.992 -3.375 -3.162 1.00 91.06 200 SER A O 1
ATOM 1412 N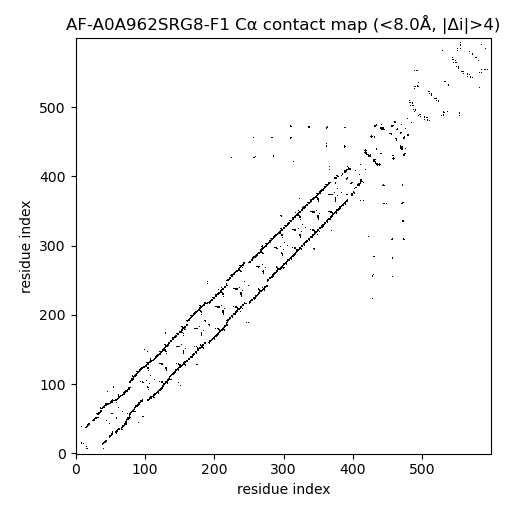 N . THR A 1 201 ? 2.180 -4.683 -4.551 1.00 95.94 201 THR A N 1
ATOM 1413 C CA . THR A 1 201 ? 2.710 -5.567 -3.513 1.00 95.94 201 THR A CA 1
ATOM 1414 C C . THR A 1 201 ? 4.220 -5.414 -3.399 1.00 95.94 201 THR A C 1
ATOM 1416 O O . THR A 1 201 ? 4.951 -5.660 -4.353 1.00 95.94 201 THR A O 1
ATOM 1419 N N . LEU A 1 202 ? 4.705 -5.048 -2.215 1.00 98.81 202 LEU A N 1
ATOM 1420 C CA . LEU A 1 202 ? 6.119 -5.075 -1.850 1.00 98.81 202 LEU A CA 1
ATOM 1421 C C . LEU A 1 202 ? 6.319 -6.150 -0.781 1.00 98.81 202 LEU A C 1
ATOM 1423 O O . LEU A 1 202 ? 6.001 -5.928 0.390 1.00 98.81 202 LEU A O 1
ATOM 1427 N N . SER A 1 203 ? 6.836 -7.316 -1.168 1.00 98.69 203 SER A N 1
ATOM 1428 C CA . SER A 1 203 ? 6.872 -8.480 -0.277 1.00 98.69 203 SER A CA 1
ATOM 1429 C C . SER A 1 203 ? 8.240 -9.137 -0.139 1.00 98.69 203 SER A C 1
ATOM 1431 O O . SER A 1 203 ? 8.902 -9.423 -1.136 1.00 98.69 203 SER A O 1
ATOM 1433 N N . GLY A 1 204 ? 8.639 -9.484 1.083 1.00 98.62 204 GLY A N 1
ATOM 1434 C CA . GLY A 1 204 ? 9.859 -10.262 1.320 1.00 98.62 204 GLY A CA 1
ATOM 1435 C C . GLY A 1 204 ? 11.146 -9.542 0.915 1.00 98.62 204 GLY A C 1
ATOM 1436 O O . GLY A 1 204 ? 12.146 -10.198 0.637 1.00 98.62 204 GLY A O 1
ATOM 1437 N N . ASN A 1 205 ? 11.127 -8.211 0.820 1.00 98.94 205 ASN A N 1
ATOM 1438 C CA . ASN A 1 205 ? 12.320 -7.440 0.498 1.00 98.94 205 ASN A CA 1
ATOM 1439 C C . ASN A 1 205 ? 13.187 -7.237 1.750 1.00 98.94 205 ASN A C 1
ATOM 1441 O O . ASN A 1 205 ? 12.690 -7.261 2.881 1.00 98.94 205 ASN A O 1
ATOM 1445 N N . SER A 1 206 ? 14.494 -7.064 1.559 1.00 98.81 206 SER A N 1
ATOM 1446 C CA . SER A 1 206 ? 15.450 -6.985 2.665 1.00 98.81 206 SER A CA 1
ATOM 1447 C C . SER A 1 206 ? 16.514 -5.903 2.489 1.00 98.81 206 SER A C 1
ATOM 1449 O O . SER A 1 206 ? 17.047 -5.707 1.400 1.00 98.81 206 SER A O 1
ATOM 1451 N N . ALA A 1 207 ? 16.850 -5.213 3.577 1.00 98.56 207 ALA A N 1
ATOM 1452 C CA . ALA A 1 207 ? 17.934 -4.235 3.623 1.00 98.56 207 ALA A CA 1
ATOM 1453 C C . ALA A 1 207 ? 18.810 -4.468 4.858 1.00 98.56 207 ALA A C 1
ATOM 1455 O O . ALA A 1 207 ? 18.298 -4.716 5.953 1.00 98.56 207 ALA A O 1
ATOM 1456 N N . ALA A 1 208 ? 20.132 -4.370 4.712 1.00 98.38 208 ALA A N 1
ATOM 1457 C CA . ALA A 1 208 ? 21.032 -4.557 5.851 1.00 98.38 208 ALA A CA 1
ATOM 1458 C C . ALA A 1 208 ? 20.917 -3.433 6.899 1.00 98.38 208 ALA A C 1
ATOM 1460 O O . ALA A 1 208 ? 21.164 -3.689 8.076 1.00 98.38 208 ALA A O 1
ATOM 1461 N N . ASN A 1 209 ? 20.515 -2.222 6.495 1.00 97.12 209 ASN A N 1
ATOM 1462 C CA . ASN A 1 209 ? 20.283 -1.097 7.399 1.00 97.12 209 ASN A CA 1
ATOM 1463 C C . ASN A 1 209 ? 18.790 -0.791 7.531 1.00 97.12 209 ASN A C 1
ATOM 1465 O O . ASN A 1 209 ? 18.139 -1.354 8.405 1.00 97.12 209 ASN A O 1
ATOM 1469 N N . ASP A 1 210 ? 18.228 0.068 6.681 1.00 97.38 210 ASP A N 1
ATOM 1470 C CA . ASP A 1 210 ? 16.890 0.630 6.899 1.00 97.38 210 ASP A CA 1
ATOM 1471 C C . ASP A 1 210 ? 15.969 0.419 5.704 1.00 97.38 210 ASP A C 1
ATOM 1473 O O . ASP A 1 210 ? 16.420 0.464 4.559 1.00 97.38 210 ASP A O 1
ATOM 1477 N N . GLY A 1 211 ? 14.668 0.280 5.966 1.00 97.38 211 GLY A N 1
ATOM 1478 C CA . GLY A 1 211 ? 13.656 0.207 4.914 1.00 97.38 211 GLY A CA 1
ATOM 1479 C C . GLY A 1 211 ? 13.742 -1.094 4.127 1.00 97.38 211 GLY A C 1
ATOM 1480 O O . GLY A 1 211 ? 14.132 -1.093 2.963 1.00 97.38 211 GLY A O 1
ATOM 1481 N N . GLY A 1 212 ? 13.380 -2.220 4.744 1.00 97.94 212 GLY A N 1
ATOM 1482 C CA . GLY A 1 212 ? 13.385 -3.513 4.051 1.00 97.94 212 GLY A CA 1
ATOM 1483 C C . GLY A 1 212 ? 12.528 -3.476 2.786 1.00 97.94 212 GLY A C 1
ATOM 1484 O O . GLY A 1 212 ? 12.974 -3.882 1.715 1.00 97.94 212 GLY A O 1
ATOM 1485 N N . GLY A 1 213 ? 11.327 -2.903 2.891 1.00 98.62 213 GLY A N 1
ATOM 1486 C CA . GLY A 1 213 ? 10.480 -2.576 1.747 1.00 98.62 213 GLY A CA 1
ATOM 1487 C C . GLY A 1 213 ? 10.915 -1.273 1.080 1.00 98.62 213 GLY A C 1
ATOM 1488 O O . GLY A 1 213 ? 11.340 -1.287 -0.074 1.00 98.62 213 GLY A O 1
ATOM 1489 N N . ILE A 1 214 ? 10.801 -0.157 1.806 1.00 98.75 214 ILE A N 1
ATOM 1490 C CA . ILE A 1 214 ? 11.050 1.195 1.292 1.00 98.75 214 ILE A CA 1
ATOM 1491 C C . ILE A 1 214 ? 11.926 1.993 2.257 1.00 98.75 214 ILE A C 1
ATOM 1493 O O . ILE A 1 214 ? 11.621 2.089 3.447 1.00 98.75 214 ILE A O 1
ATOM 1497 N N . THR A 1 215 ? 12.939 2.670 1.731 1.00 97.38 215 THR A N 1
ATOM 1498 C CA . THR A 1 215 ? 13.570 3.816 2.398 1.00 97.38 215 THR A CA 1
ATOM 1499 C C . THR A 1 215 ? 13.199 5.084 1.642 1.00 97.38 215 THR A C 1
ATOM 1501 O O . THR A 1 215 ? 13.346 5.133 0.423 1.00 97.38 215 THR A O 1
ATOM 1504 N N . ASN A 1 216 ? 12.711 6.102 2.347 1.00 94.69 216 ASN A N 1
ATOM 1505 C CA . ASN A 1 216 ? 12.364 7.399 1.772 1.00 94.69 216 ASN A CA 1
ATOM 1506 C C . ASN A 1 216 ? 13.081 8.526 2.518 1.00 94.69 216 ASN A C 1
ATOM 1508 O O . ASN A 1 216 ? 12.739 8.836 3.664 1.00 94.69 216 ASN A O 1
ATOM 1512 N N . THR A 1 217 ? 14.041 9.149 1.841 1.00 92.12 217 THR A N 1
ATOM 1513 C CA . THR A 1 217 ? 14.894 10.197 2.392 1.00 92.12 217 THR A CA 1
ATOM 1514 C C . THR A 1 217 ? 14.722 11.503 1.621 1.00 92.12 217 THR A C 1
ATOM 1516 O O . THR A 1 217 ? 14.907 11.531 0.406 1.00 92.12 217 THR A O 1
ATOM 1519 N N . ASN A 1 218 ? 14.405 12.597 2.322 1.00 89.31 218 ASN A N 1
ATOM 1520 C CA . ASN A 1 218 ? 14.239 13.952 1.761 1.00 89.31 218 ASN A CA 1
ATOM 1521 C C . ASN A 1 218 ? 13.141 14.087 0.671 1.00 89.31 218 ASN A C 1
ATOM 1523 O O . ASN A 1 218 ? 13.087 15.101 -0.035 1.00 89.31 218 ASN A O 1
ATOM 1527 N N . GLY A 1 219 ? 12.266 13.085 0.530 1.00 88.94 219 GLY A N 1
ATOM 1528 C CA . GLY A 1 219 ? 11.201 13.008 -0.475 1.00 88.94 219 GLY A CA 1
ATOM 1529 C C . GLY A 1 219 ? 9.816 12.779 0.131 1.00 88.94 219 GLY A C 1
ATOM 1530 O O . GLY A 1 219 ? 9.682 12.471 1.316 1.00 88.94 219 GLY A O 1
ATOM 1531 N N . SER A 1 220 ? 8.774 12.953 -0.683 1.00 91.00 220 SER A N 1
ATOM 1532 C CA . SER A 1 220 ? 7.402 12.585 -0.310 1.00 91.00 220 SER A CA 1
ATOM 1533 C C . SER A 1 220 ? 7.106 11.133 -0.693 1.00 91.00 220 SER A C 1
ATOM 1535 O O . SER A 1 220 ? 7.559 10.655 -1.734 1.00 91.00 220 SER A O 1
ATOM 1537 N N . LEU A 1 221 ? 6.309 10.454 0.130 1.00 95.44 221 LEU A N 1
ATOM 1538 C CA . LEU A 1 221 ? 5.900 9.065 -0.041 1.00 95.44 221 LEU A CA 1
ATOM 1539 C C . LEU A 1 221 ? 4.377 8.933 0.073 1.00 95.44 221 LEU A C 1
ATOM 1541 O O . LEU A 1 221 ? 3.776 9.267 1.095 1.00 95.44 221 LEU A O 1
ATOM 1545 N N . VAL A 1 222 ? 3.753 8.408 -0.976 1.00 96.44 222 VAL A N 1
ATOM 1546 C CA . VAL A 1 222 ? 2.317 8.119 -1.014 1.00 96.44 222 VAL A CA 1
ATOM 1547 C C . VAL A 1 222 ? 2.126 6.632 -1.262 1.00 96.44 222 VAL A C 1
ATOM 1549 O O . VAL A 1 222 ? 2.628 6.096 -2.249 1.00 96.44 222 VAL A O 1
ATOM 1552 N N . ILE A 1 223 ? 1.397 5.968 -0.369 1.00 98.31 223 ILE A N 1
ATOM 1553 C CA . ILE A 1 223 ? 1.047 4.554 -0.489 1.00 98.31 223 ILE A CA 1
ATOM 1554 C C . ILE A 1 223 ? -0.466 4.424 -0.387 1.00 98.31 223 ILE A C 1
ATOM 1556 O O . ILE A 1 223 ? -1.062 4.881 0.588 1.00 98.31 223 ILE A O 1
ATOM 1560 N N . SER A 1 224 ? -1.087 3.791 -1.378 1.00 94.31 224 SER A N 1
ATOM 1561 C CA . SER A 1 224 ? -2.527 3.539 -1.355 1.00 94.31 224 SER A CA 1
ATOM 1562 C C . SER A 1 224 ? -2.885 2.163 -1.896 1.00 94.31 224 SER A C 1
ATOM 1564 O O . SER A 1 224 ? -2.225 1.670 -2.813 1.00 94.31 224 SER A O 1
ATOM 1566 N N . ASN A 1 225 ? -3.914 1.535 -1.321 1.00 88.62 225 ASN A N 1
ATOM 1567 C CA . ASN A 1 225 ? -4.442 0.237 -1.764 1.00 88.62 225 ASN A CA 1
ATOM 1568 C C . ASN A 1 225 ? -3.351 -0.838 -1.941 1.00 88.62 225 ASN A C 1
ATOM 1570 O O . ASN A 1 225 ? -3.413 -1.658 -2.852 1.00 88.62 225 ASN A O 1
ATOM 1574 N N . SER A 1 226 ? -2.288 -0.783 -1.141 1.00 93.25 226 SER A N 1
ATOM 1575 C CA . SER A 1 226 ? -1.075 -1.563 -1.379 1.00 93.25 226 SER A CA 1
ATOM 1576 C C . SER A 1 226 ? -0.762 -2.477 -0.206 1.00 93.25 226 SER A C 1
ATOM 1578 O O . SER A 1 226 ? -1.172 -2.235 0.931 1.00 93.25 226 SER A O 1
ATOM 1580 N N . THR A 1 227 ? 0.002 -3.530 -0.482 1.00 96.38 227 THR A N 1
ATOM 1581 C CA . THR A 1 227 ? 0.464 -4.484 0.526 1.00 96.38 227 THR A CA 1
ATOM 1582 C C . THR A 1 227 ? 1.977 -4.410 0.665 1.00 96.38 227 THR A C 1
ATOM 1584 O O . THR A 1 227 ? 2.707 -4.642 -0.293 1.00 96.38 227 THR A O 1
ATOM 1587 N N . LEU A 1 228 ? 2.467 -4.127 1.871 1.00 98.81 228 LEU A N 1
ATOM 1588 C CA . LEU A 1 228 ? 3.876 -4.240 2.238 1.00 98.81 228 LEU A CA 1
ATOM 1589 C C . LEU A 1 228 ? 4.012 -5.357 3.272 1.00 98.81 228 LEU A C 1
ATOM 1591 O O . LEU A 1 228 ? 3.668 -5.167 4.442 1.00 98.81 228 LEU A O 1
ATOM 1595 N N . SER A 1 229 ? 4.499 -6.527 2.861 1.00 98.62 229 SER A N 1
ATOM 1596 C CA . SER A 1 229 ? 4.469 -7.718 3.713 1.00 98.62 229 SER A CA 1
ATOM 1597 C C . SER A 1 229 ? 5.797 -8.457 3.837 1.00 98.62 229 SER A C 1
ATOM 1599 O O . SER A 1 229 ? 6.547 -8.610 2.878 1.00 98.62 229 SER A O 1
ATOM 1601 N N . GLY A 1 230 ? 6.107 -8.953 5.036 1.00 98.44 230 GLY A N 1
ATOM 1602 C CA . GLY A 1 230 ? 7.284 -9.802 5.251 1.00 98.44 230 GLY A CA 1
ATOM 1603 C C . GLY A 1 230 ? 8.623 -9.134 4.920 1.00 98.44 230 GLY A C 1
ATOM 1604 O O . GLY A 1 230 ? 9.598 -9.836 4.664 1.00 98.44 230 GLY A O 1
ATOM 1605 N N . ASN A 1 231 ? 8.686 -7.801 4.867 1.00 98.88 231 ASN A N 1
ATOM 1606 C CA . ASN A 1 231 ? 9.926 -7.092 4.580 1.00 98.88 231 ASN A CA 1
ATOM 1607 C C . ASN A 1 231 ? 10.791 -6.994 5.845 1.00 98.88 231 ASN A C 1
ATOM 1609 O O . ASN A 1 231 ? 10.272 -6.951 6.966 1.00 98.88 231 ASN A O 1
ATOM 1613 N N . SER A 1 232 ? 12.114 -6.973 5.678 1.00 98.50 232 SER A N 1
ATOM 1614 C CA . SER A 1 232 ? 13.057 -7.000 6.802 1.00 98.50 232 SER A CA 1
ATOM 1615 C C . SER A 1 232 ? 14.181 -5.972 6.688 1.00 98.50 232 SER A C 1
ATOM 1617 O O . SER A 1 232 ? 14.783 -5.798 5.631 1.00 98.50 232 SER A O 1
ATOM 1619 N N . ALA A 1 233 ? 14.485 -5.306 7.799 1.00 98.06 233 ALA A N 1
ATOM 1620 C CA . ALA A 1 233 ? 15.576 -4.344 7.907 1.00 98.06 233 ALA A CA 1
ATOM 1621 C C . ALA A 1 233 ? 16.514 -4.714 9.062 1.00 98.06 233 ALA A C 1
ATOM 1623 O O . ALA A 1 233 ? 16.071 -5.098 10.147 1.00 98.06 233 ALA A O 1
ATOM 1624 N N . GLY A 1 234 ? 17.822 -4.573 8.862 1.00 96.50 234 GLY A N 1
ATOM 1625 C CA . GLY A 1 234 ? 18.791 -4.838 9.925 1.00 96.50 234 GLY A CA 1
ATOM 1626 C C . GLY A 1 234 ? 18.811 -3.776 11.026 1.00 96.50 234 GLY A C 1
ATOM 1627 O O . GLY A 1 234 ? 19.351 -4.042 12.094 1.00 96.50 234 GLY A O 1
ATOM 1628 N N . VAL A 1 235 ? 18.216 -2.598 10.818 1.00 95.75 235 VAL A N 1
ATOM 1629 C CA . VAL A 1 235 ? 18.200 -1.486 11.775 1.00 95.75 235 VAL A CA 1
ATOM 1630 C C . VAL A 1 235 ? 16.789 -0.912 11.930 1.00 95.75 235 VAL A C 1
ATOM 1632 O O . VAL A 1 235 ? 16.145 -1.321 12.885 1.00 95.75 235 VAL A O 1
ATOM 1635 N N . TYR A 1 236 ? 16.281 -0.016 11.079 1.00 95.94 236 TYR A N 1
ATOM 1636 C CA . TYR A 1 236 ? 14.961 0.615 11.269 1.00 95.94 236 TYR A CA 1
ATOM 1637 C C . TYR A 1 236 ? 13.992 0.350 10.113 1.00 95.94 236 TYR A C 1
ATOM 1639 O O . TYR A 1 236 ? 14.390 0.313 8.951 1.00 95.94 236 TYR A O 1
ATOM 1647 N N . GLY A 1 237 ? 12.692 0.265 10.412 1.00 96.00 237 GLY A N 1
ATOM 1648 C CA . GLY A 1 237 ? 11.664 0.283 9.369 1.00 96.00 237 GLY A CA 1
ATOM 1649 C C . GLY A 1 237 ? 11.667 -0.974 8.505 1.00 96.00 237 GLY A C 1
ATOM 1650 O O . GLY A 1 237 ? 12.116 -0.932 7.362 1.00 96.00 237 GLY A O 1
ATOM 1651 N N . GLY A 1 238 ? 11.175 -2.100 9.026 1.00 97.19 238 GLY A N 1
ATOM 1652 C CA . GLY A 1 238 ? 11.151 -3.357 8.268 1.00 97.19 238 GLY A CA 1
ATOM 1653 C C . GLY A 1 238 ? 10.356 -3.219 6.973 1.00 97.19 238 GLY A C 1
ATOM 1654 O O . GLY A 1 238 ? 10.832 -3.585 5.901 1.00 97.19 238 GLY A O 1
ATOM 1655 N N . GLY A 1 239 ? 9.176 -2.604 7.066 1.00 98.25 239 GLY A N 1
ATOM 1656 C CA . GLY A 1 239 ? 8.384 -2.196 5.911 1.00 98.25 239 GLY A CA 1
ATOM 1657 C C . GLY A 1 239 ? 8.912 -0.896 5.316 1.00 98.25 239 GLY A C 1
ATOM 1658 O O . GLY A 1 239 ? 9.336 -0.873 4.163 1.00 98.25 239 GLY A O 1
ATOM 1659 N N . ILE A 1 240 ? 8.891 0.179 6.107 1.00 98.56 240 ILE A N 1
ATOM 1660 C CA . ILE A 1 240 ? 9.234 1.530 5.654 1.00 98.56 240 ILE A CA 1
ATOM 1661 C C . ILE A 1 240 ? 10.138 2.226 6.668 1.00 98.56 240 ILE A C 1
ATOM 1663 O O . ILE A 1 240 ? 9.828 2.263 7.858 1.00 98.56 240 ILE A O 1
ATOM 1667 N N . SER A 1 241 ? 11.202 2.861 6.189 1.00 97.06 241 SER A N 1
ATOM 1668 C CA . SER A 1 241 ? 11.951 3.868 6.940 1.00 97.06 241 SER A CA 1
ATOM 1669 C C . SER A 1 241 ? 11.863 5.213 6.225 1.00 97.06 241 SER A C 1
ATOM 1671 O O . SER A 1 241 ? 12.142 5.289 5.028 1.00 97.06 241 SER A O 1
ATOM 1673 N N . SER A 1 242 ? 11.470 6.275 6.934 1.00 94.38 242 SER A N 1
ATOM 1674 C CA . SER A 1 242 ? 11.442 7.627 6.377 1.00 94.38 242 SER A CA 1
ATOM 1675 C C . SER A 1 242 ? 12.160 8.658 7.242 1.00 94.38 242 SER A C 1
ATOM 1677 O O . SER A 1 242 ? 12.015 8.703 8.470 1.00 94.38 242 SER A O 1
ATOM 1679 N N . TYR A 1 243 ? 12.949 9.494 6.567 1.00 91.00 243 TYR A N 1
ATOM 1680 C CA . TYR A 1 243 ? 13.813 10.505 7.157 1.00 91.00 243 TYR A CA 1
ATOM 1681 C C . TYR A 1 243 ? 13.929 11.738 6.246 1.00 91.00 243 TYR A C 1
ATOM 1683 O O . TYR A 1 243 ? 13.808 11.670 5.029 1.00 91.00 243 TYR A O 1
ATOM 1691 N N . SER A 1 244 ? 14.178 12.885 6.852 1.00 87.50 244 SER A N 1
ATOM 1692 C CA . SER A 1 244 ? 14.486 14.160 6.212 1.00 87.50 244 SER A CA 1
ATOM 1693 C C . SER A 1 244 ? 15.557 14.857 7.035 1.00 87.50 244 SER A C 1
ATOM 1695 O O . SER A 1 244 ? 15.439 14.924 8.264 1.00 87.50 244 SER A O 1
ATOM 1697 N N . GLU A 1 245 ? 16.573 15.383 6.356 1.00 85.56 245 GLU A N 1
ATOM 1698 C CA . GLU A 1 245 ? 17.637 16.193 6.955 1.00 85.56 245 GLU A CA 1
ATOM 1699 C C . GLU A 1 245 ? 17.135 17.580 7.386 1.00 85.56 245 GLU A C 1
ATOM 1701 O O . GLU A 1 245 ? 17.671 18.165 8.329 1.00 85.56 245 GLU A O 1
ATOM 1706 N N . ASP A 1 246 ? 16.077 18.089 6.743 1.00 82.31 246 ASP A N 1
ATOM 1707 C CA . ASP A 1 246 ? 15.411 19.336 7.124 1.00 82.31 246 ASP A CA 1
ATOM 1708 C C . ASP A 1 246 ? 14.102 19.053 7.863 1.00 82.31 246 ASP A C 1
ATOM 1710 O O . ASP A 1 246 ? 13.147 18.499 7.311 1.00 82.31 246 ASP A O 1
ATOM 1714 N N . PHE A 1 247 ? 14.062 19.477 9.125 1.00 73.19 247 PHE A N 1
ATOM 1715 C CA . PHE A 1 247 ? 12.913 19.347 10.019 1.00 73.19 247 PHE A CA 1
ATOM 1716 C C . PHE A 1 247 ? 11.743 20.271 9.649 1.00 73.19 247 PHE A C 1
ATOM 1718 O O . PHE A 1 247 ? 10.641 20.074 10.151 1.00 73.19 247 PHE A O 1
ATOM 1725 N N . ASN A 1 248 ? 11.967 21.279 8.800 1.00 73.25 248 ASN A N 1
ATOM 1726 C CA . ASN A 1 248 ? 10.926 22.199 8.337 1.00 73.25 248 ASN A CA 1
ATOM 1727 C C . ASN A 1 248 ? 10.375 21.822 6.956 1.00 73.25 248 ASN A C 1
ATOM 1729 O O . ASN A 1 248 ? 9.526 22.539 6.419 1.00 73.25 248 ASN A O 1
ATOM 1733 N N . ALA A 1 249 ? 10.858 20.729 6.360 1.00 75.25 249 ALA A N 1
ATOM 1734 C CA . ALA A 1 249 ? 10.398 20.293 5.055 1.00 75.25 249 ALA A CA 1
ATOM 1735 C C . ALA A 1 249 ? 8.928 19.847 5.129 1.00 75.25 249 ALA A C 1
ATOM 1737 O O . ALA A 1 249 ? 8.552 18.999 5.939 1.00 75.25 249 ALA A O 1
ATOM 1738 N N . ASN A 1 250 ? 8.090 20.406 4.255 1.00 79.44 250 ASN A N 1
ATOM 1739 C CA . ASN A 1 250 ? 6.679 20.040 4.142 1.00 79.44 250 ASN A CA 1
ATOM 1740 C C . ASN A 1 250 ? 6.512 18.787 3.264 1.00 79.44 250 ASN A C 1
ATOM 1742 O O . ASN A 1 250 ? 5.924 18.845 2.184 1.00 79.44 250 ASN A O 1
ATOM 1746 N N . LEU A 1 251 ? 7.105 17.675 3.704 1.00 86.38 251 LEU A N 1
ATOM 1747 C CA . LEU A 1 251 ? 7.051 16.393 3.003 1.00 86.38 251 LEU A CA 1
ATOM 1748 C C . LEU A 1 251 ? 5.773 15.640 3.363 1.00 86.38 251 LEU A C 1
ATOM 1750 O O . LEU A 1 251 ? 5.383 15.566 4.530 1.00 86.38 251 LEU A O 1
ATOM 1754 N N . ILE A 1 252 ? 5.150 15.050 2.347 1.00 83.56 252 ILE A N 1
ATOM 1755 C CA . ILE A 1 252 ? 3.946 14.239 2.498 1.00 83.56 252 ILE A CA 1
ATOM 1756 C C . ILE A 1 252 ? 4.380 12.794 2.723 1.00 83.56 252 ILE A C 1
ATOM 1758 O O . ILE A 1 252 ? 5.032 12.218 1.855 1.00 83.56 252 ILE A O 1
ATOM 1762 N N . PHE A 1 253 ? 3.982 12.190 3.842 1.00 94.81 253 PHE A N 1
ATOM 1763 C CA . PHE A 1 253 ? 4.012 10.741 4.013 1.00 94.81 253 PHE A CA 1
ATOM 1764 C C . PHE A 1 253 ? 2.599 10.247 4.342 1.00 94.81 253 PHE A C 1
ATOM 1766 O O . PHE A 1 253 ? 2.070 10.489 5.426 1.00 94.81 253 PHE A O 1
ATOM 1773 N N . THR A 1 254 ? 1.957 9.585 3.379 1.00 97.00 254 THR A N 1
ATOM 1774 C CA . THR A 1 254 ? 0.576 9.100 3.521 1.00 97.00 254 THR A CA 1
ATOM 1775 C C . THR A 1 254 ? 0.468 7.616 3.217 1.00 97.00 254 THR A C 1
ATOM 1777 O O . THR A 1 254 ? 1.088 7.118 2.277 1.00 97.00 254 THR A O 1
ATOM 1780 N N . ILE A 1 255 ? -0.333 6.922 4.023 1.00 98.62 255 ILE A N 1
ATOM 1781 C CA . ILE A 1 255 ? -0.697 5.520 3.828 1.00 98.62 255 ILE A CA 1
ATOM 1782 C C . ILE A 1 255 ? -2.215 5.414 3.935 1.00 98.62 255 ILE A C 1
ATOM 1784 O O . ILE A 1 255 ? -2.779 5.727 4.984 1.00 98.62 255 ILE A O 1
ATOM 1788 N N . SER A 1 256 ? -2.877 4.976 2.867 1.00 96.56 256 SER A N 1
ATOM 1789 C CA . SER A 1 256 ? -4.332 4.811 2.840 1.00 96.56 256 SER A CA 1
ATOM 1790 C C . SER A 1 256 ? -4.752 3.444 2.311 1.00 96.56 256 SER A C 1
ATOM 1792 O O . SER A 1 256 ? -4.120 2.901 1.406 1.00 96.56 256 SER A O 1
ATOM 1794 N N . ASN A 1 257 ? -5.821 2.866 2.867 1.00 92.19 257 ASN A N 1
ATOM 1795 C CA . ASN A 1 257 ? -6.409 1.601 2.395 1.00 92.19 257 ASN A CA 1
ATOM 1796 C C . ASN A 1 257 ? -5.377 0.466 2.207 1.00 92.19 257 ASN A C 1
ATOM 1798 O O . ASN A 1 257 ? -5.490 -0.332 1.281 1.00 92.19 257 ASN A O 1
ATOM 1802 N N . SER A 1 258 ? -4.308 0.443 3.005 1.00 97.44 258 SER A N 1
ATOM 1803 C CA . SER A 1 258 ? -3.133 -0.395 2.746 1.00 97.44 258 SER A CA 1
ATOM 1804 C C . SER A 1 258 ? -2.854 -1.347 3.900 1.00 97.44 258 SER A C 1
ATOM 1806 O O . SER A 1 258 ? -3.173 -1.066 5.056 1.00 97.44 258 SER A O 1
ATOM 1808 N N . THR A 1 259 ? -2.209 -2.468 3.586 1.00 97.94 259 THR A N 1
ATOM 1809 C CA . THR A 1 259 ? -1.798 -3.477 4.566 1.00 97.94 259 THR A CA 1
ATOM 1810 C C . THR A 1 259 ? -0.283 -3.473 4.732 1.00 97.94 259 THR A C 1
ATOM 1812 O O . THR A 1 259 ? 0.449 -3.726 3.779 1.00 97.94 259 THR A O 1
ATOM 1815 N N . LEU A 1 260 ? 0.208 -3.234 5.948 1.00 98.81 260 LEU A N 1
ATOM 1816 C CA . LEU A 1 260 ? 1.606 -3.453 6.322 1.00 98.81 260 LEU A CA 1
ATOM 1817 C C . LEU A 1 260 ? 1.661 -4.611 7.317 1.00 98.81 260 LEU A C 1
ATOM 1819 O O . LEU A 1 260 ? 1.326 -4.435 8.491 1.00 98.81 260 LEU A O 1
ATOM 1823 N N . SER A 1 261 ? 2.081 -5.793 6.868 1.00 98.69 261 SER A N 1
ATOM 1824 C CA . SER A 1 261 ? 1.958 -7.011 7.673 1.00 98.69 261 SER A CA 1
ATOM 1825 C C . SER A 1 261 ? 3.246 -7.817 7.803 1.00 98.69 261 SER A C 1
ATOM 1827 O O . SER A 1 261 ? 3.903 -8.110 6.806 1.00 98.69 261 SER A O 1
ATOM 1829 N N . GLY A 1 262 ? 3.571 -8.284 9.007 1.00 98.25 262 GLY A N 1
ATOM 1830 C CA . GLY A 1 262 ? 4.680 -9.222 9.208 1.00 98.25 262 GLY A CA 1
ATOM 1831 C C . GLY A 1 262 ? 6.056 -8.643 8.874 1.00 98.25 262 GLY A C 1
ATOM 1832 O O . GLY A 1 262 ? 6.977 -9.398 8.571 1.00 98.25 262 GLY A O 1
ATOM 1833 N N . ASN A 1 263 ? 6.202 -7.317 8.867 1.00 98.81 263 ASN A N 1
ATOM 1834 C CA . ASN A 1 263 ? 7.487 -6.682 8.617 1.00 98.81 263 ASN A CA 1
ATOM 1835 C C . ASN A 1 263 ? 8.328 -6.659 9.898 1.00 98.81 263 ASN A C 1
ATOM 1837 O O . ASN A 1 263 ? 7.800 -6.571 11.011 1.00 98.81 263 ASN A O 1
ATOM 1841 N N . SER A 1 264 ? 9.647 -6.748 9.750 1.00 98.06 264 SER A N 1
ATOM 1842 C CA . SER A 1 264 ? 10.558 -6.903 10.883 1.00 98.06 264 SER A CA 1
ATOM 1843 C C . SER A 1 264 ? 11.770 -5.984 10.809 1.00 98.06 264 SER A C 1
ATOM 1845 O O . SER A 1 264 ? 12.362 -5.783 9.752 1.00 98.06 264 SER A O 1
ATOM 1847 N N . ALA A 1 265 ? 12.166 -5.438 11.955 1.00 97.19 265 ALA A N 1
ATOM 1848 C CA . ALA A 1 265 ? 13.393 -4.666 12.088 1.00 97.19 265 ALA A CA 1
ATOM 1849 C C . ALA A 1 265 ? 14.123 -5.011 13.390 1.00 97.19 265 ALA A C 1
ATOM 1851 O O . ALA A 1 265 ? 13.515 -5.455 14.369 1.00 97.19 265 ALA A O 1
ATOM 1852 N N . MET A 1 266 ? 15.443 -4.814 13.421 1.00 93.94 266 MET A N 1
ATOM 1853 C CA . MET A 1 266 ? 16.191 -4.995 14.668 1.00 93.94 266 MET A CA 1
ATOM 1854 C C . MET A 1 266 ? 15.838 -3.905 15.684 1.00 93.94 266 MET A C 1
ATOM 1856 O O . MET A 1 266 ? 15.553 -4.192 16.847 1.00 93.94 266 MET A O 1
ATOM 1860 N N . LYS A 1 267 ? 15.868 -2.645 15.257 1.00 83.81 267 LYS A N 1
ATOM 1861 C CA . LYS A 1 267 ? 15.498 -1.457 16.032 1.00 83.81 267 LYS A CA 1
ATOM 1862 C C . LYS A 1 267 ? 14.155 -0.926 15.522 1.00 83.81 267 LYS A C 1
ATOM 1864 O O . LYS A 1 267 ? 13.614 -1.436 14.550 1.00 83.81 267 LYS A O 1
ATOM 1869 N N . GLY A 1 268 ? 13.593 0.034 16.250 1.00 80.19 268 GLY A N 1
ATOM 1870 C CA . GLY A 1 268 ? 12.177 0.391 16.186 1.00 80.19 268 GLY A CA 1
ATOM 1871 C C . GLY A 1 268 ? 11.535 0.527 14.805 1.00 80.19 268 GLY A C 1
ATOM 1872 O O . GLY A 1 268 ? 12.178 0.896 13.823 1.00 80.19 268 GLY A O 1
ATOM 1873 N N . GLY A 1 269 ? 10.228 0.277 14.764 1.00 81.62 269 GLY A N 1
ATOM 1874 C CA . GLY A 1 269 ? 9.409 0.372 13.565 1.00 81.62 269 GLY A CA 1
ATOM 1875 C C . GLY A 1 269 ? 9.458 -0.899 12.732 1.00 81.62 269 GLY A C 1
ATOM 1876 O O . GLY A 1 269 ? 9.862 -0.846 11.575 1.00 81.62 269 GLY A O 1
ATOM 1877 N N . GLY A 1 270 ? 9.058 -2.045 13.297 1.00 90.06 270 GLY A N 1
ATOM 1878 C CA . GLY A 1 270 ? 8.958 -3.292 12.526 1.00 90.06 270 GLY A CA 1
ATOM 1879 C C . GLY A 1 270 ? 8.166 -3.084 11.232 1.00 90.06 270 GLY A C 1
ATOM 1880 O O . GLY A 1 270 ? 8.615 -3.482 10.161 1.00 90.06 270 GLY A O 1
ATOM 1881 N N . GLY A 1 271 ? 7.053 -2.347 11.316 1.00 97.12 271 GLY A N 1
ATOM 1882 C CA . GLY A 1 271 ? 6.313 -1.839 10.163 1.00 97.12 271 GLY A CA 1
ATOM 1883 C C . GLY A 1 271 ? 6.927 -0.552 9.618 1.00 97.12 271 GLY A C 1
ATOM 1884 O O . GLY A 1 271 ? 7.460 -0.541 8.510 1.00 97.12 271 GLY A O 1
ATOM 1885 N N . ILE A 1 272 ? 6.849 0.528 10.399 1.00 98.25 272 ILE A N 1
ATOM 1886 C CA . ILE A 1 272 ? 7.248 1.879 9.984 1.00 98.25 272 ILE A CA 1
ATOM 1887 C C . ILE A 1 272 ? 8.190 2.498 11.011 1.00 98.25 272 ILE A C 1
ATOM 1889 O O . ILE A 1 272 ? 7.846 2.602 12.187 1.00 98.25 272 ILE A O 1
ATOM 1893 N N . SER A 1 273 ? 9.330 3.006 10.554 1.00 96.69 273 SER A N 1
ATOM 1894 C CA . SER A 1 273 ? 10.140 3.971 11.294 1.00 96.69 273 SER A CA 1
ATOM 1895 C C . SER A 1 273 ? 10.047 5.334 10.619 1.00 96.69 273 SER A C 1
ATOM 1897 O O . SER A 1 273 ? 10.492 5.502 9.487 1.00 96.69 273 SER A O 1
ATOM 1899 N N . ASN A 1 274 ? 9.473 6.314 11.308 1.00 94.56 274 ASN A N 1
ATOM 1900 C CA . ASN A 1 274 ? 9.349 7.682 10.832 1.00 94.56 274 ASN A CA 1
ATOM 1901 C C . ASN A 1 274 ? 10.102 8.631 11.762 1.00 94.56 274 ASN A C 1
ATOM 1903 O O . ASN A 1 274 ? 9.744 8.805 12.929 1.00 94.56 274 ASN A O 1
ATOM 1907 N N . ASN A 1 275 ? 11.155 9.259 11.248 1.00 89.56 275 ASN A N 1
ATOM 1908 C CA . ASN A 1 275 ? 11.957 10.157 12.063 1.00 89.56 275 ASN A CA 1
ATOM 1909 C C . ASN A 1 275 ? 11.444 11.598 11.997 1.00 89.56 275 ASN A C 1
ATOM 1911 O O . ASN A 1 275 ? 11.254 12.207 13.044 1.00 89.56 275 ASN A O 1
ATOM 1915 N N . THR A 1 276 ? 11.208 12.141 10.798 1.00 86.94 276 THR A N 1
ATOM 1916 C CA . THR A 1 276 ? 11.012 13.594 10.610 1.00 86.94 276 THR A CA 1
ATOM 1917 C C . THR A 1 276 ? 9.964 13.988 9.568 1.00 86.94 276 THR A C 1
ATOM 1919 O O . THR A 1 276 ? 9.764 15.180 9.357 1.00 86.94 276 THR A O 1
ATOM 1922 N N . THR A 1 277 ? 9.248 13.046 8.947 1.00 86.12 277 THR A N 1
ATOM 1923 C CA . THR A 1 277 ? 8.199 13.372 7.957 1.00 86.12 277 THR A CA 1
ATOM 1924 C C . THR A 1 277 ? 6.807 13.313 8.579 1.00 86.12 277 THR A C 1
ATOM 1926 O O . THR A 1 277 ? 6.545 12.436 9.392 1.00 86.12 277 THR A O 1
ATOM 1929 N N . THR A 1 278 ? 5.892 14.230 8.253 1.00 91.94 278 THR A N 1
ATOM 1930 C CA . THR A 1 278 ? 4.519 14.136 8.790 1.00 91.94 278 THR A CA 1
ATOM 1931 C C . THR A 1 278 ? 3.831 12.909 8.202 1.00 91.94 278 THR A C 1
ATOM 1933 O O . THR A 1 278 ? 3.704 12.812 6.982 1.00 91.94 278 THR A O 1
ATOM 1936 N N . LEU A 1 279 ? 3.388 11.992 9.067 1.00 95.94 279 LEU A N 1
ATOM 1937 C CA . LEU A 1 279 ? 2.781 10.720 8.684 1.00 95.94 279 LEU A CA 1
ATOM 1938 C C . LEU A 1 279 ? 1.278 10.725 8.976 1.00 95.94 279 LEU A C 1
ATOM 1940 O O . LEU A 1 279 ? 0.857 10.886 10.123 1.00 95.94 279 LEU A O 1
ATOM 1944 N N . ALA A 1 280 ? 0.473 10.497 7.941 1.00 97.75 280 ALA A N 1
ATOM 1945 C CA . ALA A 1 280 ? -0.956 10.238 8.067 1.00 97.75 280 ALA A CA 1
ATOM 1946 C C . ALA A 1 280 ? -1.296 8.823 7.582 1.00 97.75 280 ALA A C 1
ATOM 1948 O O . ALA A 1 280 ? -0.954 8.440 6.462 1.00 97.75 280 ALA A O 1
ATOM 1949 N N . ILE A 1 281 ? -1.983 8.059 8.430 1.00 98.75 281 ILE A N 1
ATOM 1950 C CA . ILE A 1 281 ? -2.452 6.703 8.144 1.00 98.75 281 ILE A CA 1
ATOM 1951 C C . ILE A 1 281 ? -3.976 6.690 8.219 1.00 98.75 281 ILE A C 1
ATOM 1953 O O . ILE A 1 281 ? -4.545 7.085 9.240 1.00 98.75 281 ILE A O 1
ATOM 1957 N N . SER A 1 282 ? -4.633 6.220 7.161 1.00 98.19 282 SER A N 1
ATOM 1958 C CA . SER A 1 282 ? -6.087 6.071 7.117 1.00 98.19 282 SER A CA 1
ATOM 1959 C C . SER A 1 282 ? -6.531 4.736 6.533 1.00 98.19 282 SER A C 1
ATOM 1961 O O . SER A 1 282 ? -5.883 4.195 5.638 1.00 98.19 282 SER A O 1
ATOM 1963 N N . ASN A 1 283 ? -7.649 4.193 7.021 1.00 96.31 283 ASN A N 1
ATOM 1964 C CA . ASN A 1 283 ? -8.296 2.998 6.460 1.00 96.31 283 ASN A CA 1
ATOM 1965 C C . ASN A 1 283 ? -7.348 1.793 6.297 1.00 96.31 283 ASN A C 1
ATOM 1967 O O . ASN A 1 283 ? -7.517 0.981 5.392 1.00 96.31 283 ASN A O 1
ATOM 1971 N N . SER A 1 284 ? -6.295 1.711 7.109 1.00 98.69 284 SER A N 1
ATOM 1972 C CA . SER A 1 284 ? -5.160 0.821 6.858 1.00 98.69 284 SER A CA 1
ATOM 1973 C C . SER A 1 284 ? -4.947 -0.151 8.003 1.00 98.69 284 SER A C 1
ATOM 1975 O O . SER A 1 284 ? -5.275 0.138 9.157 1.00 98.69 284 SER A O 1
ATOM 1977 N N . THR A 1 285 ? -4.336 -1.288 7.684 1.00 98.81 285 THR A N 1
ATOM 1978 C CA . THR A 1 285 ? -4.033 -2.324 8.667 1.00 98.81 285 THR A CA 1
ATOM 1979 C C . THR A 1 285 ? -2.539 -2.517 8.813 1.00 98.81 285 THR A C 1
ATOM 1981 O O . THR A 1 285 ? -1.846 -2.868 7.862 1.00 98.81 285 THR A O 1
ATOM 1984 N N . LEU A 1 286 ? -2.036 -2.308 10.028 1.00 98.88 286 LEU A N 1
ATOM 1985 C CA . LEU A 1 286 ? -0.667 -2.648 10.397 1.00 98.88 286 LEU A CA 1
ATOM 1986 C C . LEU A 1 286 ? -0.716 -3.844 11.339 1.00 98.88 286 LEU A C 1
ATOM 1988 O O . LEU A 1 286 ? -1.146 -3.701 12.489 1.00 98.88 286 LEU A O 1
ATOM 1992 N N . SER A 1 287 ? -0.287 -5.016 10.872 1.00 98.81 287 SER A N 1
ATOM 1993 C CA . SER A 1 287 ? -0.425 -6.246 11.651 1.00 98.81 287 SER A CA 1
ATOM 1994 C C . SER A 1 287 ? 0.830 -7.102 11.757 1.00 98.81 287 SER A C 1
ATOM 1996 O O . SER A 1 287 ? 1.622 -7.207 10.826 1.00 98.81 287 SER A O 1
ATOM 1998 N N . GLY A 1 288 ? 1.034 -7.740 12.911 1.00 98.38 288 GLY A N 1
ATOM 1999 C CA . GLY A 1 288 ? 2.110 -8.723 13.086 1.00 98.38 288 GLY A CA 1
ATOM 2000 C C . GLY A 1 288 ? 3.522 -8.184 12.835 1.00 98.38 288 GLY A C 1
ATOM 2001 O O . GLY A 1 288 ? 4.425 -8.970 12.563 1.00 98.38 288 GLY A O 1
ATOM 2002 N N . ASN A 1 289 ? 3.726 -6.865 12.863 1.00 98.69 289 ASN A N 1
ATOM 2003 C CA . ASN A 1 289 ? 5.041 -6.280 12.642 1.00 98.69 289 ASN A CA 1
ATOM 2004 C C . ASN A 1 289 ? 5.866 -6.334 13.933 1.00 98.69 289 ASN A C 1
ATOM 2006 O O . ASN A 1 289 ? 5.323 -6.192 15.033 1.00 98.69 289 ASN A O 1
ATOM 2010 N N . SER A 1 290 ? 7.180 -6.540 13.817 1.00 97.88 290 SER A N 1
ATOM 2011 C CA . SER A 1 290 ? 8.032 -6.826 14.975 1.00 97.88 290 SER A CA 1
ATOM 2012 C C . SER A 1 290 ? 9.333 -6.024 15.022 1.00 97.88 290 SER A C 1
ATOM 2014 O O . SER A 1 290 ? 10.067 -5.989 14.034 1.00 97.88 290 SER A O 1
ATOM 2016 N N . ALA A 1 291 ? 9.670 -5.481 16.196 1.00 95.88 291 ALA A N 1
ATOM 2017 C CA . ALA A 1 291 ? 10.975 -4.884 16.489 1.00 95.88 291 ALA A CA 1
ATOM 2018 C C . ALA A 1 291 ? 11.690 -5.642 17.625 1.00 95.88 291 ALA A C 1
ATOM 2020 O O . ALA A 1 291 ? 11.142 -5.796 18.721 1.00 95.88 291 ALA A O 1
ATOM 2021 N N . THR A 1 292 ? 12.912 -6.132 17.388 1.00 91.25 292 THR A N 1
ATOM 2022 C CA . THR A 1 292 ? 13.555 -7.111 18.293 1.00 91.25 292 THR A CA 1
ATOM 2023 C C . THR A 1 292 ? 14.425 -6.515 19.401 1.00 91.25 292 THR A C 1
ATOM 2025 O O . THR A 1 292 ? 14.795 -7.244 20.319 1.00 91.25 292 THR A O 1
ATOM 2028 N N . THR A 1 293 ? 14.753 -5.218 19.362 1.00 84.00 293 THR A N 1
ATOM 2029 C CA . THR A 1 293 ? 15.627 -4.587 20.377 1.00 84.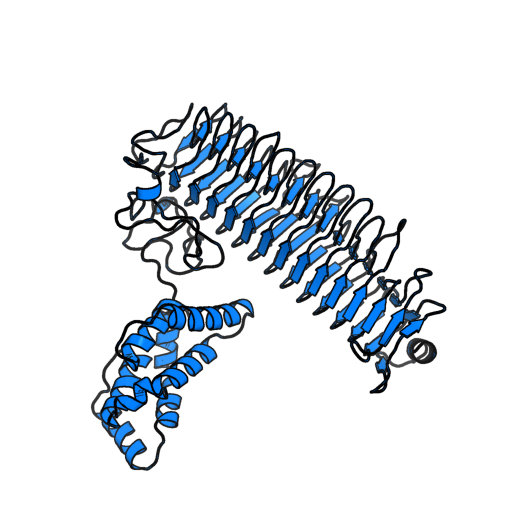00 293 THR A CA 1
ATOM 2030 C C . THR A 1 293 ? 15.178 -3.213 20.880 1.00 84.00 293 THR A C 1
ATOM 2032 O O . THR A 1 293 ? 15.435 -2.899 22.038 1.00 84.00 293 THR A O 1
ATOM 2035 N N . GLN A 1 294 ? 14.536 -2.380 20.054 1.00 77.44 294 GLN A N 1
ATOM 2036 C CA . GLN A 1 294 ? 14.092 -1.025 20.424 1.00 77.44 294 GLN A CA 1
ATOM 2037 C C . GLN A 1 294 ? 12.667 -0.776 19.919 1.00 77.44 294 GLN A C 1
ATOM 2039 O O . GLN A 1 294 ? 12.275 -1.360 18.915 1.00 77.44 294 GLN A O 1
ATOM 2044 N N . GLY A 1 295 ? 11.906 0.045 20.650 1.00 73.56 295 GLY A N 1
ATOM 2045 C CA . GLY A 1 295 ? 10.438 0.092 20.625 1.00 73.56 295 GLY A CA 1
ATOM 2046 C C . GLY A 1 295 ? 9.718 0.409 19.305 1.00 73.56 295 GLY A C 1
ATOM 2047 O O . GLY A 1 295 ? 10.328 0.847 18.340 1.00 73.56 295 GLY A O 1
ATOM 2048 N N . GLY A 1 296 ? 8.395 0.215 19.277 1.00 75.44 296 GLY A N 1
ATOM 2049 C CA . GLY A 1 296 ? 7.536 0.429 18.106 1.00 75.44 296 GLY A CA 1
ATOM 2050 C C . GLY A 1 296 ? 7.460 -0.808 17.213 1.00 75.44 296 GLY A C 1
ATOM 2051 O O . GLY A 1 296 ? 8.103 -0.848 16.168 1.00 75.44 296 GLY A O 1
ATOM 2052 N N . GLY A 1 297 ? 6.706 -1.835 17.607 1.00 88.31 297 GLY A N 1
ATOM 2053 C CA . GLY A 1 297 ? 6.538 -3.042 16.788 1.00 88.31 297 GLY A CA 1
ATOM 2054 C C . GLY A 1 297 ? 5.858 -2.723 15.458 1.00 88.31 297 GLY A C 1
ATOM 2055 O O . GLY A 1 297 ? 6.370 -3.065 14.393 1.00 88.31 297 GLY A O 1
ATOM 2056 N N . GLY A 1 298 ? 4.751 -1.979 15.520 1.00 96.75 298 GLY A N 1
ATOM 2057 C CA . GLY A 1 298 ? 4.056 -1.442 14.352 1.00 96.75 298 GLY A CA 1
ATOM 2058 C C . GLY A 1 298 ? 4.734 -0.180 13.832 1.00 96.75 298 GLY A C 1
ATOM 2059 O O . GLY A 1 298 ? 5.282 -0.174 12.730 1.00 96.75 298 GLY A O 1
ATOM 2060 N N . ILE A 1 299 ? 4.715 0.880 14.641 1.00 98.19 299 ILE A N 1
ATOM 2061 C CA . ILE A 1 299 ? 5.206 2.212 14.273 1.00 98.19 299 ILE A CA 1
ATOM 2062 C C . ILE A 1 299 ? 6.181 2.725 15.331 1.00 98.19 299 ILE A C 1
ATOM 2064 O O . ILE A 1 299 ? 5.875 2.722 16.521 1.00 98.19 299 ILE A O 1
ATOM 2068 N N . ASN A 1 300 ? 7.323 3.236 14.889 1.00 96.62 300 ASN A N 1
ATOM 2069 C CA . ASN A 1 300 ? 8.207 4.085 15.676 1.00 96.62 300 ASN A CA 1
ATOM 2070 C C . ASN A 1 300 ? 8.222 5.486 15.054 1.00 96.62 300 ASN A C 1
ATOM 2072 O O . ASN A 1 300 ? 8.693 5.656 13.932 1.00 96.62 300 ASN A O 1
ATOM 2076 N N . ASN A 1 301 ? 7.689 6.477 15.762 1.00 95.19 301 ASN A N 1
ATOM 2077 C CA . ASN A 1 301 ? 7.567 7.858 15.309 1.00 95.19 301 ASN A CA 1
ATOM 2078 C C . ASN A 1 301 ? 8.363 8.780 16.232 1.00 95.19 301 ASN A C 1
ATOM 2080 O O . ASN A 1 301 ? 8.094 8.792 17.428 1.00 95.19 301 ASN A O 1
ATOM 2084 N N . TYR A 1 302 ? 9.327 9.550 15.718 1.00 91.12 302 TYR A N 1
ATOM 2085 C CA . TYR A 1 302 ? 10.234 10.319 16.580 1.00 91.12 302 TYR A CA 1
ATOM 2086 C C . TYR A 1 302 ? 9.919 11.821 16.652 1.00 91.12 302 TYR A C 1
ATOM 2088 O O . TYR A 1 302 ? 9.511 12.290 17.711 1.00 91.12 302 TYR A O 1
ATOM 2096 N N . ARG A 1 303 ? 10.102 12.594 15.573 1.00 88.75 303 ARG A N 1
ATOM 2097 C CA . ARG A 1 303 ? 10.082 14.075 15.597 1.00 88.75 303 ARG A CA 1
ATOM 2098 C C . ARG A 1 303 ? 9.052 14.739 14.688 1.00 88.75 303 ARG A C 1
ATOM 2100 O O . ARG A 1 303 ? 9.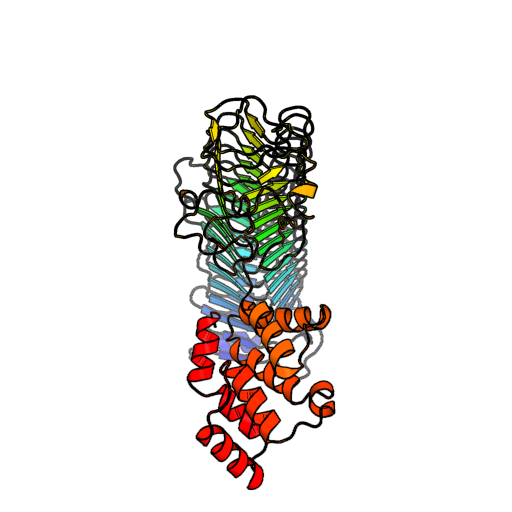040 15.963 14.604 1.00 88.75 303 ARG A O 1
ATOM 2107 N N . ALA A 1 304 ? 8.173 13.979 14.046 1.00 87.88 304 ALA A N 1
ATOM 2108 C CA . ALA A 1 304 ? 7.115 14.538 13.207 1.00 87.88 304 ALA A CA 1
ATOM 2109 C C . ALA A 1 304 ? 5.727 14.054 13.614 1.00 87.88 304 ALA A C 1
ATOM 2111 O O . ALA A 1 304 ? 5.583 13.027 14.272 1.00 87.88 304 ALA A O 1
ATOM 2112 N N . THR A 1 305 ? 4.705 14.827 13.254 1.00 93.69 305 THR A N 1
ATOM 2113 C CA . THR A 1 305 ? 3.318 14.522 13.607 1.00 93.69 305 THR A CA 1
ATOM 2114 C C . THR A 1 305 ? 2.894 13.181 13.014 1.00 93.69 305 THR A C 1
ATOM 2116 O O . THR A 1 305 ? 3.117 12.928 11.829 1.00 93.69 305 THR A O 1
ATOM 2119 N N . LEU A 1 306 ? 2.238 12.358 13.832 1.00 97.25 306 LEU A N 1
ATOM 2120 C CA . LEU A 1 306 ? 1.576 11.127 13.413 1.00 97.25 306 LEU A CA 1
ATOM 2121 C C . LEU A 1 306 ? 0.067 11.263 13.621 1.00 97.25 306 LEU A C 1
ATOM 2123 O O . LEU A 1 306 ? -0.396 11.521 14.731 1.00 97.25 306 LEU A O 1
ATOM 2127 N N . THR A 1 307 ? -0.701 11.061 12.554 1.00 98.12 307 THR A N 1
ATOM 2128 C CA . THR A 1 307 ? -2.160 10.921 12.620 1.00 98.12 307 THR A CA 1
ATOM 2129 C C . THR A 1 307 ? -2.567 9.532 12.155 1.00 98.12 307 THR A C 1
ATOM 2131 O O . THR A 1 307 ? -2.159 9.096 11.081 1.00 98.12 307 THR A O 1
ATOM 2134 N N . VAL A 1 308 ? -3.378 8.845 12.955 1.00 98.81 308 VAL A N 1
ATOM 2135 C CA . VAL A 1 308 ? -3.954 7.540 12.615 1.00 98.81 308 VAL A CA 1
ATOM 2136 C C . VAL A 1 308 ? -5.470 7.643 12.714 1.00 98.81 308 VAL A C 1
ATOM 2138 O O . VAL A 1 308 ? -6.008 7.954 13.775 1.00 98.81 308 VAL A O 1
ATOM 2141 N N . THR A 1 309 ? -6.169 7.387 11.615 1.00 98.62 309 THR A N 1
ATOM 2142 C CA . THR A 1 309 ? -7.629 7.498 11.567 1.00 98.62 309 THR A CA 1
ATOM 2143 C C . THR A 1 309 ? -8.242 6.265 10.928 1.00 98.62 309 THR A C 1
ATOM 2145 O O . THR A 1 309 ? -7.718 5.766 9.936 1.00 98.62 309 THR A O 1
ATOM 2148 N N . ASN A 1 310 ? -9.366 5.779 11.459 1.00 98.25 310 ASN A N 1
ATOM 2149 C CA . ASN A 1 310 ? -10.146 4.715 10.818 1.00 98.25 310 ASN A CA 1
ATOM 2150 C C . ASN A 1 310 ? -9.305 3.479 10.451 1.00 98.25 310 ASN A C 1
ATOM 2152 O O . ASN A 1 310 ? -9.431 2.937 9.362 1.00 98.25 310 ASN A O 1
ATOM 2156 N N . SER A 1 311 ? -8.354 3.109 11.308 1.00 98.88 311 SER A N 1
ATOM 2157 C CA . SER A 1 311 ? -7.319 2.118 10.993 1.00 98.88 311 SER A CA 1
ATOM 2158 C C . SER A 1 311 ? -7.216 1.052 12.077 1.00 98.88 311 SER A C 1
ATOM 2160 O O . SER A 1 311 ? -7.567 1.287 13.236 1.00 98.88 311 SER A O 1
ATOM 2162 N N . THR A 1 312 ? -6.688 -0.114 11.709 1.00 98.94 312 THR A N 1
ATOM 2163 C CA . THR A 1 312 ? -6.478 -1.240 12.625 1.00 98.94 312 THR A CA 1
ATOM 2164 C C . THR A 1 312 ? -4.985 -1.505 12.830 1.00 98.94 312 THR A C 1
ATOM 2166 O O . THR A 1 312 ? -4.256 -1.799 11.886 1.00 98.94 312 THR A O 1
ATOM 2169 N N . LEU A 1 313 ? -4.504 -1.453 14.074 1.00 98.88 313 LEU A N 1
ATOM 2170 C CA . LEU A 1 313 ? -3.161 -1.915 14.445 1.00 98.88 313 LEU A CA 1
ATOM 2171 C C . LEU A 1 313 ? -3.295 -3.157 15.322 1.00 98.88 313 LEU A C 1
ATOM 2173 O O . LEU A 1 313 ? -3.788 -3.070 16.451 1.00 98.88 313 LEU A O 1
ATOM 2177 N N . SER A 1 314 ? -2.850 -4.306 14.816 1.00 98.81 314 SER A N 1
ATOM 2178 C CA . SER A 1 314 ? -3.134 -5.589 15.457 1.00 98.81 314 SER A CA 1
ATOM 2179 C C . SER A 1 314 ? -1.935 -6.520 15.566 1.00 98.81 314 SER A C 1
ATOM 2181 O O . SER A 1 314 ? -1.233 -6.770 14.591 1.00 98.81 314 SER A O 1
ATOM 2183 N N . GLY A 1 315 ? -1.694 -7.087 16.747 1.00 98.56 315 GLY A N 1
ATOM 2184 C CA . GLY A 1 315 ? -0.678 -8.135 16.889 1.00 98.56 315 GLY A CA 1
ATOM 2185 C C . GLY A 1 315 ? 0.764 -7.672 16.654 1.00 98.56 315 GLY A C 1
ATOM 2186 O O . GLY A 1 315 ? 1.627 -8.507 16.399 1.00 98.56 315 GLY A O 1
ATOM 2187 N N . ASN A 1 316 ? 1.052 -6.368 16.693 1.00 98.69 316 ASN A N 1
ATOM 2188 C CA . ASN A 1 316 ? 2.418 -5.874 16.537 1.00 98.69 316 ASN A CA 1
ATOM 2189 C C . ASN A 1 316 ? 3.209 -6.053 17.841 1.00 98.69 316 ASN A C 1
ATOM 2191 O O . ASN A 1 316 ? 2.649 -5.940 18.932 1.00 98.69 316 ASN A O 1
ATOM 2195 N N . SER A 1 317 ? 4.510 -6.331 17.748 1.00 97.88 317 SER A N 1
ATOM 2196 C CA . SER A 1 317 ? 5.329 -6.702 18.910 1.00 97.88 317 SER A CA 1
ATOM 2197 C C . SER A 1 317 ? 6.653 -5.946 18.996 1.00 97.88 317 SER A C 1
ATOM 2199 O O . SER A 1 317 ? 7.372 -5.832 18.004 1.00 97.88 317 SER A O 1
ATOM 2201 N N . ALA A 1 318 ? 7.022 -5.490 20.190 1.00 96.62 318 ALA A N 1
ATOM 2202 C CA . ALA A 1 318 ? 8.323 -4.891 20.469 1.00 96.62 318 ALA A CA 1
ATOM 2203 C C . ALA A 1 318 ? 8.995 -5.551 21.679 1.00 96.62 318 ALA A C 1
ATOM 2205 O O . ALA A 1 318 ? 8.378 -5.748 22.724 1.00 96.62 318 ALA A O 1
ATOM 2206 N N . ALA A 1 319 ? 10.296 -5.822 21.579 1.00 95.38 319 ALA A N 1
ATOM 2207 C CA . ALA A 1 319 ? 11.067 -6.370 22.698 1.00 95.38 319 ALA A CA 1
ATOM 2208 C C . ALA A 1 319 ? 11.315 -5.368 23.844 1.00 95.38 319 ALA A C 1
ATOM 2210 O O . ALA A 1 319 ? 11.830 -5.755 24.889 1.00 95.38 319 ALA A O 1
ATOM 2211 N N . ASP A 1 320 ? 10.968 -4.092 23.653 1.00 93.12 320 ASP A N 1
ATOM 2212 C CA . ASP A 1 320 ? 11.170 -3.029 24.639 1.00 93.12 320 ASP A CA 1
ATOM 2213 C C . ASP A 1 320 ? 9.857 -2.287 24.948 1.00 93.12 320 ASP A C 1
ATOM 2215 O O . ASP A 1 320 ? 9.111 -2.721 25.824 1.00 93.12 320 ASP A O 1
ATOM 2219 N N . ASN A 1 321 ? 9.527 -1.213 24.225 1.00 94.69 321 ASN A N 1
ATOM 2220 C CA . ASN A 1 321 ? 8.327 -0.398 24.467 1.00 94.69 321 ASN A CA 1
ATOM 2221 C C . ASN A 1 321 ? 7.479 -0.243 23.195 1.00 94.69 321 ASN A C 1
ATOM 2223 O O . ASN A 1 321 ? 8.017 -0.320 22.096 1.00 94.69 321 ASN A O 1
ATOM 2227 N N . GLY A 1 322 ? 6.179 0.033 23.317 1.00 94.12 322 GLY A N 1
ATOM 2228 C CA . GLY A 1 322 ? 5.339 0.384 22.165 1.00 94.12 322 GLY A CA 1
ATOM 2229 C C . GLY A 1 322 ? 5.113 -0.778 21.211 1.00 94.12 322 GLY A C 1
ATOM 2230 O O . GLY A 1 322 ? 5.701 -0.802 20.135 1.00 94.12 322 GLY A O 1
ATOM 2231 N N . GLY A 1 323 ? 4.285 -1.752 21.581 1.00 96.31 323 GLY A N 1
ATOM 2232 C CA . GLY A 1 323 ? 3.993 -2.883 20.696 1.00 96.31 323 GLY A CA 1
ATOM 2233 C C . GLY A 1 323 ? 3.337 -2.414 19.400 1.00 96.31 323 GLY A C 1
ATOM 2234 O O . GLY A 1 323 ? 3.836 -2.689 18.311 1.00 96.31 323 GLY A O 1
ATOM 2235 N N . GLY A 1 324 ? 2.270 -1.622 19.521 1.00 98.00 324 GLY A N 1
ATOM 2236 C CA . GLY A 1 324 ? 1.616 -0.963 18.394 1.00 98.00 324 GLY A CA 1
ATOM 2237 C C . GLY A 1 324 ? 2.399 0.263 17.938 1.00 98.00 324 GLY A C 1
ATOM 2238 O O . GLY A 1 324 ? 2.918 0.290 16.823 1.00 98.00 324 GLY A O 1
ATOM 2239 N N . ILE A 1 325 ? 2.502 1.269 18.810 1.00 98.38 325 ILE A N 1
ATOM 2240 C CA . ILE A 1 325 ? 3.121 2.563 18.503 1.00 98.38 325 ILE A CA 1
ATOM 2241 C C . ILE A 1 325 ? 4.102 2.964 19.605 1.00 98.38 325 ILE A C 1
ATOM 2243 O O . ILE A 1 325 ? 3.753 2.979 20.786 1.00 98.38 325 ILE A O 1
ATOM 2247 N N . ALA A 1 326 ? 5.305 3.368 19.208 1.00 97.25 326 ALA A N 1
ATOM 2248 C CA . ALA A 1 326 ? 6.200 4.183 20.013 1.00 97.25 326 ALA A CA 1
ATOM 2249 C C . ALA A 1 326 ? 6.260 5.601 19.444 1.00 97.25 326 ALA A C 1
ATOM 2251 O O . ALA A 1 326 ? 6.695 5.794 18.312 1.00 97.25 326 ALA A O 1
ATOM 2252 N N . ASN A 1 327 ? 5.809 6.584 20.225 1.00 96.75 327 ASN A N 1
ATOM 2253 C CA . ASN A 1 327 ? 5.824 7.994 19.852 1.00 96.75 327 ASN A CA 1
ATOM 2254 C C . ASN A 1 327 ? 6.834 8.785 20.689 1.00 96.75 327 ASN A C 1
ATOM 2256 O O . ASN A 1 327 ? 6.819 8.712 21.916 1.00 96.75 327 ASN A O 1
ATOM 2260 N N . GLY A 1 328 ? 7.699 9.537 20.014 1.00 94.81 328 GLY A N 1
ATOM 2261 C CA . GLY A 1 328 ? 8.779 10.341 20.568 1.00 94.81 328 GLY A CA 1
ATOM 2262 C C . GLY A 1 328 ? 8.320 11.719 21.032 1.00 94.81 328 GLY A C 1
ATOM 2263 O O . GLY A 1 328 ? 7.584 11.831 22.008 1.00 94.81 328 GLY A O 1
ATOM 2264 N N . GLU A 1 329 ? 8.812 12.754 20.351 1.00 93.88 329 GLU A N 1
ATOM 2265 C CA . GLU A 1 329 ? 8.748 14.176 20.719 1.00 93.88 329 GLU A CA 1
ATOM 2266 C C . GLU A 1 329 ? 7.571 14.926 20.072 1.00 93.88 329 GLU A C 1
ATOM 2268 O O . GLU A 1 329 ? 7.160 15.972 20.572 1.00 93.88 329 GLU A O 1
ATOM 2273 N N . ALA A 1 330 ? 7.021 14.415 18.970 1.00 92.56 330 ALA A N 1
ATOM 2274 C CA . ALA A 1 330 ? 5.994 15.101 18.187 1.00 92.56 330 ALA A CA 1
ATOM 2275 C C . ALA A 1 330 ? 4.557 14.637 18.502 1.00 92.56 330 ALA A C 1
ATOM 2277 O O . ALA A 1 330 ? 4.371 13.584 19.116 1.00 92.56 330 ALA A O 1
ATOM 2278 N N . PRO A 1 331 ? 3.525 15.409 18.103 1.00 96.25 331 PRO A N 1
ATOM 2279 C CA . PRO A 1 331 ? 2.130 15.051 18.347 1.00 96.25 331 PRO A CA 1
ATOM 2280 C C . PRO A 1 331 ? 1.716 13.720 17.707 1.00 96.25 331 PRO A C 1
ATOM 2282 O O . PRO A 1 331 ? 1.968 13.481 16.526 1.00 96.25 331 PRO A O 1
ATOM 2285 N N . LEU A 1 332 ? 1.005 12.905 18.482 1.00 98.31 332 LEU A N 1
ATOM 2286 C CA . LEU A 1 332 ? 0.265 11.731 18.037 1.00 98.31 332 LEU A CA 1
ATOM 2287 C C . LEU A 1 332 ? -1.231 11.968 18.251 1.00 98.31 332 LEU A C 1
ATOM 2289 O O . LEU A 1 332 ? -1.680 12.156 19.384 1.00 98.31 332 LEU A O 1
ATOM 2293 N N . THR A 1 333 ? -2.000 11.900 17.168 1.00 98.62 333 THR A N 1
ATOM 2294 C CA . THR A 1 333 ? -3.465 11.911 17.201 1.00 98.62 333 THR A CA 1
ATOM 2295 C C . THR A 1 333 ? -4.000 10.607 16.636 1.00 98.62 333 THR A C 1
ATOM 2297 O O . THR A 1 333 ? -3.618 10.200 15.539 1.00 98.62 333 THR A O 1
ATOM 2300 N N . ILE A 1 334 ? -4.906 9.961 17.367 1.00 98.88 334 ILE A N 1
ATOM 2301 C CA . ILE A 1 334 ? -5.590 8.755 16.903 1.00 98.88 334 ILE A CA 1
ATOM 2302 C C . ILE A 1 334 ? -7.094 8.958 17.037 1.00 98.88 334 ILE A C 1
ATOM 2304 O O . ILE A 1 334 ? -7.570 9.349 18.108 1.00 98.88 334 ILE A O 1
ATOM 2308 N N . THR A 1 335 ? -7.840 8.684 15.968 1.00 98.69 335 THR A N 1
ATOM 2309 C CA . THR A 1 335 ? -9.305 8.732 15.988 1.00 98.69 335 THR A CA 1
ATOM 2310 C C . THR A 1 335 ? -9.955 7.558 15.274 1.00 98.69 335 THR A C 1
ATOM 2312 O O . THR A 1 335 ? -9.431 7.058 14.276 1.00 98.69 335 THR A O 1
ATOM 2315 N N . ASN A 1 336 ? -11.125 7.132 15.759 1.00 98.62 336 ASN A N 1
ATOM 2316 C CA . ASN A 1 336 ? -11.950 6.105 15.113 1.00 98.62 336 ASN A CA 1
ATOM 2317 C C . ASN A 1 336 ? -11.146 4.838 14.758 1.00 98.62 336 ASN A C 1
ATOM 2319 O O . ASN A 1 336 ? -11.318 4.285 13.684 1.00 98.62 336 ASN A O 1
ATOM 2323 N N . SER A 1 337 ? -10.176 4.430 15.580 1.00 98.88 337 SER A N 1
ATOM 2324 C CA . SER A 1 337 ? -9.224 3.362 15.237 1.00 98.88 337 SER A CA 1
ATOM 2325 C C . SER A 1 337 ? -9.231 2.236 16.263 1.00 98.88 337 SER A C 1
ATOM 2327 O O . SER A 1 337 ? -9.587 2.441 17.424 1.00 98.88 337 SER A O 1
ATOM 2329 N N . THR A 1 338 ? -8.808 1.047 15.838 1.00 98.94 338 THR A N 1
ATOM 2330 C CA . THR A 1 338 ? -8.738 -0.147 16.686 1.00 98.94 338 THR A CA 1
ATOM 2331 C C . THR A 1 338 ? -7.286 -0.569 16.898 1.00 98.94 338 THR A C 1
ATOM 2333 O O . THR A 1 338 ? -6.578 -0.884 15.945 1.00 98.94 338 THR A O 1
ATOM 2336 N N . LEU A 1 339 ? -6.829 -0.601 18.150 1.00 98.88 339 LEU A N 1
ATOM 2337 C CA . LEU A 1 339 ? -5.503 -1.072 18.549 1.00 98.88 339 LEU A CA 1
ATOM 2338 C C . LEU A 1 339 ? -5.666 -2.274 19.488 1.00 98.88 339 LEU A C 1
ATOM 2340 O O . LEU A 1 339 ? -6.028 -2.099 20.653 1.00 98.88 339 LEU A O 1
ATOM 2344 N N . SER A 1 340 ? -5.391 -3.490 19.010 1.00 98.75 340 SER A N 1
ATOM 2345 C CA . SER A 1 340 ? -5.607 -4.713 19.800 1.00 98.75 340 SER A CA 1
ATOM 2346 C C . SER A 1 340 ? -4.523 -5.771 19.617 1.00 98.75 340 SER A C 1
ATOM 2348 O O . SER A 1 340 ? -3.878 -5.848 18.578 1.00 98.75 340 SER A O 1
ATOM 2350 N N . GLY A 1 341 ? -4.287 -6.602 20.633 1.00 98.56 341 GLY A N 1
ATOM 2351 C CA . GLY A 1 341 ? -3.328 -7.708 20.554 1.00 98.56 341 GLY A CA 1
ATOM 2352 C C . GLY A 1 341 ? -1.864 -7.289 20.389 1.00 98.56 341 GLY A C 1
ATOM 2353 O O . GLY A 1 341 ? -1.013 -8.144 20.161 1.00 98.56 341 GLY A O 1
ATOM 2354 N N . ASN A 1 342 ? -1.538 -6.000 20.486 1.00 98.75 342 ASN A N 1
ATOM 2355 C CA . ASN A 1 342 ? -0.166 -5.521 20.396 1.00 98.75 342 ASN A CA 1
ATOM 2356 C C . ASN A 1 342 ? 0.584 -5.787 21.711 1.00 98.75 342 ASN A C 1
ATOM 2358 O O . ASN A 1 342 ? -0.000 -5.781 22.799 1.00 98.75 342 ASN A O 1
ATOM 2362 N N . SER A 1 343 ? 1.888 -6.039 21.625 1.00 98.25 343 SER A N 1
ATOM 2363 C CA . SER A 1 343 ? 2.696 -6.491 22.759 1.00 98.25 343 SER A CA 1
ATOM 2364 C C . SER A 1 343 ? 4.024 -5.752 22.881 1.00 98.25 343 SER A C 1
ATOM 2366 O O . SER A 1 343 ? 4.758 -5.577 21.913 1.00 98.25 343 SER A O 1
ATOM 2368 N N . ALA A 1 344 ? 4.358 -5.336 24.096 1.00 97.56 344 ALA A N 1
ATOM 2369 C CA . ALA A 1 344 ? 5.676 -4.840 24.462 1.00 97.56 344 ALA A CA 1
ATOM 2370 C C . ALA A 1 344 ? 6.155 -5.556 25.724 1.00 97.56 344 ALA A C 1
ATOM 2372 O O . ALA A 1 344 ? 5.345 -5.930 26.568 1.00 97.56 344 ALA A O 1
ATOM 2373 N N . VAL A 1 345 ? 7.463 -5.732 25.896 1.00 97.06 345 VAL A N 1
ATOM 2374 C CA . VAL A 1 345 ? 7.983 -6.329 27.138 1.00 97.06 345 VAL A CA 1
ATOM 2375 C C . VAL A 1 345 ? 7.827 -5.356 28.308 1.00 97.06 345 VAL A C 1
ATOM 2377 O O . VAL A 1 345 ? 7.322 -5.736 29.361 1.00 97.06 345 VAL A O 1
ATOM 2380 N N . ASN A 1 346 ? 8.223 -4.093 28.136 1.00 96.38 346 ASN A N 1
ATOM 2381 C CA . ASN A 1 346 ? 8.304 -3.124 29.225 1.00 96.38 346 ASN A CA 1
ATOM 2382 C C . ASN A 1 346 ? 7.033 -2.279 29.342 1.00 96.38 346 ASN A C 1
ATOM 2384 O O . ASN A 1 346 ? 6.265 -2.466 30.288 1.00 96.38 346 ASN A O 1
ATOM 2388 N N . SER A 1 347 ? 6.790 -1.366 28.401 1.00 96.94 347 SER A N 1
ATOM 2389 C CA . SER A 1 347 ? 5.691 -0.401 28.530 1.00 96.94 347 SER A CA 1
ATOM 2390 C C . SER A 1 347 ? 4.924 -0.174 27.234 1.00 96.94 347 SER A C 1
ATOM 2392 O O . SER A 1 347 ? 5.515 -0.172 26.154 1.00 96.94 347 SER A O 1
ATOM 2394 N N . GLY A 1 348 ? 3.618 0.090 27.347 1.00 97.06 348 GLY A N 1
ATOM 2395 C CA . GLY A 1 348 ? 2.799 0.512 26.211 1.00 97.06 348 GLY A CA 1
ATOM 2396 C C . GLY A 1 348 ? 2.613 -0.595 25.182 1.00 97.06 348 GLY A C 1
ATOM 2397 O O . GLY A 1 348 ? 3.167 -0.513 24.090 1.00 97.06 348 GLY A O 1
ATOM 2398 N N . GLY A 1 349 ? 1.859 -1.643 25.513 1.00 97.75 349 GLY A N 1
ATOM 2399 C CA . GLY A 1 349 ? 1.565 -2.719 24.560 1.00 97.75 349 GLY A CA 1
ATOM 2400 C C . GLY A 1 349 ? 0.876 -2.171 23.312 1.00 97.75 349 GLY A C 1
ATOM 2401 O O . GLY A 1 349 ? 1.334 -2.415 22.200 1.00 97.75 349 GLY A O 1
ATOM 2402 N N . GLY A 1 350 ? -0.156 -1.346 23.502 1.00 98.44 350 GLY A N 1
ATOM 2403 C CA . GLY A 1 350 ? -0.762 -0.552 22.436 1.00 98.44 350 GLY A CA 1
ATOM 2404 C C . GLY A 1 350 ? 0.119 0.640 22.063 1.00 98.44 350 GLY A C 1
ATOM 2405 O O . GLY A 1 350 ? 0.664 0.691 20.961 1.00 98.44 350 GLY A O 1
ATOM 2406 N N . ILE A 1 351 ? 0.274 1.590 22.990 1.00 98.62 351 ILE A N 1
ATOM 2407 C CA . ILE A 1 351 ? 0.965 2.864 22.753 1.00 98.62 351 ILE A CA 1
ATOM 2408 C C . ILE A 1 351 ? 1.944 3.164 23.887 1.00 98.62 351 ILE A C 1
ATOM 2410 O O . ILE A 1 351 ? 1.570 3.170 25.060 1.00 98.62 351 ILE A O 1
ATOM 2414 N N . VAL A 1 352 ? 3.178 3.526 23.542 1.00 97.81 352 VAL A N 1
ATOM 2415 C CA . VAL A 1 352 ? 4.044 4.332 24.409 1.00 97.81 352 VAL A CA 1
ATOM 2416 C C . VAL A 1 352 ? 4.182 5.736 23.838 1.00 97.81 352 VAL A C 1
ATOM 2418 O O . VAL A 1 352 ? 4.459 5.910 22.653 1.00 97.81 352 VAL A O 1
ATOM 2421 N N . ASN A 1 353 ? 4.009 6.741 24.691 1.00 97.44 353 ASN A N 1
ATOM 2422 C CA . ASN A 1 353 ? 4.242 8.140 24.356 1.00 97.44 353 ASN A CA 1
ATOM 2423 C C . ASN A 1 353 ? 5.336 8.721 25.256 1.00 97.44 353 ASN A C 1
ATOM 2425 O O . ASN A 1 353 ? 5.149 8.812 26.473 1.00 97.44 353 ASN A O 1
ATOM 2429 N N . PHE A 1 354 ? 6.477 9.086 24.669 1.00 96.12 354 PHE A N 1
ATOM 2430 C CA . PHE A 1 354 ? 7.656 9.516 25.411 1.00 96.12 354 PHE A CA 1
ATOM 2431 C C . PHE A 1 354 ? 7.572 10.969 25.866 1.00 96.12 354 PHE A C 1
ATOM 2433 O O . PHE A 1 354 ? 7.686 11.196 27.065 1.00 96.12 354 PHE A O 1
ATOM 2440 N N . SER A 1 355 ? 7.398 11.930 24.956 1.00 96.00 355 SER A N 1
ATOM 2441 C CA . SER A 1 355 ? 7.364 13.363 25.301 1.00 96.00 355 SER A CA 1
ATOM 2442 C C . SER A 1 355 ? 6.432 14.220 24.438 1.00 96.00 355 SER A C 1
ATOM 2444 O O . SER A 1 355 ? 6.087 15.328 24.850 1.00 96.00 355 SER A O 1
ATOM 2446 N N . GLY A 1 356 ? 5.991 13.729 23.279 1.00 96.19 356 GLY A N 1
ATOM 2447 C CA . GLY A 1 356 ? 5.011 14.395 22.424 1.00 96.19 356 GLY A CA 1
ATOM 2448 C C . GLY A 1 356 ? 3.619 14.474 23.049 1.00 96.19 356 GLY A C 1
ATOM 2449 O O . GLY A 1 356 ? 3.342 13.864 24.081 1.00 96.19 356 GLY A O 1
ATOM 2450 N N . SER A 1 357 ? 2.711 15.235 22.439 1.00 97.56 357 SER A N 1
ATOM 2451 C CA . SER A 1 357 ? 1.306 15.226 22.857 1.00 97.56 357 SER A CA 1
ATOM 2452 C C . SER A 1 357 ? 0.600 13.969 22.354 1.00 97.56 357 SER A C 1
ATOM 2454 O O . SER A 1 357 ? 0.792 13.578 21.207 1.00 97.56 357 SER A O 1
ATOM 2456 N N . LEU A 1 358 ? -0.254 13.368 23.182 1.00 98.62 358 LEU A N 1
ATOM 2457 C CA . LEU A 1 358 ? -1.089 12.225 22.809 1.00 98.62 358 LEU A CA 1
ATOM 2458 C C . LEU A 1 358 ? -2.565 12.619 22.867 1.00 98.62 358 LEU A C 1
ATOM 2460 O O . LEU A 1 358 ? -3.064 12.945 23.943 1.00 98.62 358 LEU A O 1
ATOM 2464 N N . THR A 1 359 ? -3.254 12.555 21.726 1.00 98.75 359 THR A N 1
ATOM 2465 C CA . THR A 1 359 ? -4.685 12.871 21.598 1.00 98.75 359 THR A CA 1
ATOM 2466 C C . THR A 1 359 ? -5.468 11.664 21.089 1.00 98.75 359 THR A C 1
ATOM 2468 O O . THR A 1 359 ? -5.136 11.128 20.033 1.00 98.75 359 THR A O 1
ATOM 2471 N N . LEU A 1 360 ? -6.505 11.239 21.816 1.00 98.88 360 LEU A N 1
ATOM 2472 C CA . LEU A 1 360 ? -7.302 10.042 21.504 1.00 98.88 360 LEU A CA 1
ATOM 2473 C C . LEU A 1 360 ? -8.810 10.343 21.529 1.00 98.88 360 LEU A C 1
ATOM 2475 O O . LEU A 1 360 ? -9.289 10.885 22.521 1.00 98.88 360 LEU A O 1
ATOM 2479 N N . GLY A 1 361 ? -9.572 9.939 20.509 1.00 98.75 361 GLY A N 1
ATOM 2480 C CA . GLY A 1 361 ? -11.044 9.967 20.525 1.00 98.75 361 GLY A CA 1
ATOM 2481 C C . GLY A 1 361 ? -11.688 8.883 19.659 1.00 98.75 361 GLY A C 1
ATOM 2482 O O . GLY A 1 361 ? -11.146 8.541 18.612 1.00 98.75 361 GLY A O 1
ATOM 2483 N N . ASN A 1 362 ? -12.838 8.337 20.062 1.00 98.75 362 ASN A N 1
ATOM 2484 C CA . ASN A 1 362 ? -13.525 7.243 19.346 1.00 98.75 362 ASN A CA 1
ATOM 2485 C C . ASN A 1 362 ? -12.655 5.991 19.090 1.00 98.75 362 ASN A C 1
ATOM 2487 O O . ASN A 1 362 ? -12.888 5.263 18.126 1.00 98.75 362 ASN A O 1
ATOM 2491 N N . ASN A 1 363 ? -11.623 5.722 19.896 1.00 98.94 363 ASN A N 1
ATOM 2492 C CA . ASN A 1 363 ? -10.734 4.577 19.661 1.00 98.94 363 ASN A CA 1
ATOM 2493 C C . ASN A 1 363 ? -11.083 3.371 20.524 1.00 98.94 363 ASN A C 1
ATOM 2495 O O . ASN A 1 363 ? -11.384 3.518 21.705 1.00 98.94 363 ASN A O 1
ATOM 2499 N N . LEU A 1 364 ? -10.916 2.172 19.971 1.00 98.88 364 LEU A N 1
ATOM 2500 C CA . LEU A 1 364 ? -10.911 0.928 20.733 1.00 98.88 364 LEU A CA 1
ATOM 2501 C C . LEU A 1 364 ? -9.459 0.517 20.989 1.00 98.88 364 LEU A C 1
ATOM 2503 O O . LEU A 1 364 ? -8.748 0.146 20.058 1.00 98.88 364 LEU A O 1
ATOM 2507 N N . ILE A 1 365 ? -9.008 0.576 22.243 1.00 98.88 365 ILE A N 1
ATOM 2508 C CA . ILE A 1 365 ? -7.641 0.210 22.645 1.00 98.88 365 ILE A CA 1
ATOM 2509 C C . ILE A 1 365 ? -7.728 -0.820 23.774 1.00 98.88 365 ILE A C 1
ATOM 2511 O O . ILE A 1 365 ? -7.828 -0.466 24.950 1.00 98.88 365 ILE A O 1
ATOM 2515 N N . ALA A 1 366 ? -7.754 -2.098 23.396 1.00 98.50 366 ALA A N 1
ATOM 2516 C CA . ALA A 1 366 ? -8.023 -3.208 24.305 1.00 98.50 366 ALA A CA 1
ATOM 2517 C C . ALA A 1 366 ? -7.285 -4.487 23.897 1.00 98.50 366 ALA A C 1
ATOM 2519 O O . ALA A 1 366 ? -7.108 -4.774 22.710 1.00 98.50 366 ALA A O 1
ATOM 2520 N N . GLY A 1 367 ? -6.926 -5.312 24.882 1.00 98.19 367 GLY A N 1
ATOM 2521 C CA . GLY A 1 367 ? -6.299 -6.617 24.655 1.00 98.19 367 GLY A CA 1
ATOM 2522 C C . GLY A 1 367 ? -4.823 -6.517 24.275 1.00 98.19 367 GLY A C 1
ATOM 2523 O O . GLY A 1 367 ? -4.276 -7.451 23.689 1.00 98.19 367 GLY A O 1
ATOM 2524 N N . ASN A 1 368 ? -4.180 -5.386 24.569 1.00 98.75 368 ASN A N 1
ATOM 2525 C CA . ASN A 1 368 ? -2.742 -5.230 24.401 1.00 98.75 368 ASN A CA 1
ATOM 2526 C C . ASN A 1 368 ? -1.993 -5.710 25.664 1.00 98.75 368 ASN A C 1
ATOM 2528 O O . ASN A 1 368 ? -2.565 -5.873 26.744 1.00 98.75 368 ASN A O 1
ATOM 2532 N N . THR A 1 369 ? -0.689 -5.971 25.550 1.00 98.38 369 THR A N 1
ATOM 2533 C CA . THR A 1 369 ? 0.115 -6.556 26.639 1.00 98.38 369 THR A CA 1
ATOM 2534 C C . THR A 1 369 ? 1.428 -5.809 26.859 1.00 98.38 369 THR A C 1
ATOM 2536 O O . THR A 1 369 ? 2.159 -5.527 25.917 1.00 98.38 369 THR A O 1
ATOM 2539 N N . ALA A 1 370 ? 1.719 -5.476 28.119 1.00 98.12 370 ALA A N 1
ATOM 2540 C CA . ALA A 1 370 ? 3.000 -4.952 28.597 1.00 98.12 370 ALA A CA 1
ATOM 2541 C C . ALA A 1 370 ? 3.083 -5.059 30.126 1.00 98.12 370 ALA A C 1
ATOM 2543 O O . ALA A 1 370 ? 2.050 -5.225 30.785 1.00 98.12 370 ALA A O 1
ATOM 2544 N N . ASN A 1 371 ? 4.285 -4.923 30.700 1.00 97.94 371 ASN A N 1
ATOM 2545 C CA . ASN A 1 371 ? 4.450 -4.872 32.158 1.00 97.94 371 ASN A CA 1
ATOM 2546 C C . ASN A 1 371 ? 3.793 -3.622 32.769 1.00 97.94 371 ASN A C 1
ATOM 2548 O O . ASN A 1 371 ? 3.246 -3.693 33.869 1.00 97.94 371 ASN A O 1
ATOM 2552 N N . ILE A 1 372 ? 3.832 -2.483 32.069 1.00 97.38 372 ILE A N 1
ATOM 2553 C CA . ILE A 1 372 ? 3.256 -1.211 32.526 1.00 97.38 372 ILE A CA 1
ATOM 2554 C C . ILE A 1 372 ? 2.451 -0.567 31.396 1.00 97.38 372 ILE A C 1
ATOM 2556 O O . ILE A 1 372 ? 2.928 -0.460 30.270 1.00 97.38 372 ILE A O 1
ATOM 2560 N N . GLY A 1 373 ? 1.232 -0.106 31.698 1.00 97.50 373 GLY A N 1
ATOM 2561 C CA . GLY A 1 373 ? 0.379 0.570 30.715 1.00 97.50 373 GLY A CA 1
ATOM 2562 C C . GLY A 1 373 ? 0.119 -0.309 29.494 1.00 97.50 373 GLY A C 1
ATOM 2563 O O . GLY A 1 373 ? 0.563 0.020 28.398 1.00 97.50 373 GLY A O 1
ATOM 2564 N N . LYS A 1 374 ? -0.535 -1.461 29.701 1.00 97.94 374 LYS A N 1
ATOM 2565 C CA . LYS A 1 374 ? -0.850 -2.438 28.645 1.00 97.94 374 LYS A CA 1
ATOM 2566 C C . LYS A 1 374 ? -1.410 -1.773 27.387 1.00 97.94 374 LYS A C 1
ATOM 2568 O O . LYS A 1 374 ? -0.932 -2.050 26.294 1.00 97.94 374 LYS A O 1
ATOM 2573 N N . GLU A 1 375 ? -2.370 -0.872 27.565 1.00 98.56 375 GLU A N 1
ATOM 2574 C CA . GLU A 1 375 ? -3.016 -0.153 26.472 1.00 98.56 375 GLU A CA 1
ATOM 2575 C C . GLU A 1 375 ? -2.228 1.104 26.115 1.00 98.56 375 GLU A C 1
ATOM 2577 O O . GLU A 1 375 ? -1.801 1.272 24.973 1.00 98.56 375 GLU A O 1
ATOM 2582 N N . VAL A 1 376 ? -1.968 1.956 27.113 1.00 98.75 376 VAL A N 1
ATOM 2583 C CA . VAL A 1 376 ? -1.201 3.194 26.941 1.00 98.75 376 VAL A CA 1
ATOM 2584 C C . VAL A 1 376 ? -0.265 3.407 28.124 1.00 98.75 376 VAL A C 1
ATOM 2586 O O . VAL A 1 376 ? -0.688 3.417 29.283 1.00 98.75 376 VAL A O 1
ATOM 2589 N N . TYR A 1 377 ? 1.003 3.669 27.826 1.00 98.44 377 TYR A N 1
ATOM 2590 C CA . TYR A 1 377 ? 1.966 4.219 28.771 1.00 98.44 377 TYR A CA 1
ATOM 2591 C C . TYR A 1 377 ? 2.391 5.619 28.327 1.00 98.44 377 TYR A C 1
ATOM 2593 O O . TYR A 1 377 ? 3.012 5.794 27.277 1.00 98.44 377 TYR A O 1
ATOM 2601 N N . ARG A 1 378 ? 2.081 6.625 29.148 1.00 97.31 378 ARG A N 1
ATOM 2602 C CA . ARG A 1 378 ? 2.588 7.989 28.975 1.00 97.31 378 ARG A CA 1
ATOM 2603 C C . ARG A 1 378 ? 3.812 8.182 29.871 1.00 97.31 378 ARG A C 1
ATOM 2605 O O . ARG A 1 378 ? 3.703 8.113 31.093 1.00 97.31 378 ARG A O 1
ATOM 2612 N N . ASN A 1 379 ? 4.974 8.447 29.292 1.00 95.56 379 ASN A N 1
ATOM 2613 C CA . ASN A 1 379 ? 6.147 8.829 30.074 1.00 95.56 379 ASN A CA 1
ATOM 2614 C C . ASN A 1 379 ? 6.074 10.324 30.422 1.00 95.56 379 ASN A C 1
ATOM 2616 O O . ASN A 1 379 ? 5.963 10.698 31.590 1.00 95.56 379 ASN A O 1
ATOM 2620 N N . ASP A 1 380 ? 6.033 11.164 29.389 1.00 93.38 380 ASP A N 1
ATOM 2621 C CA . ASP A 1 380 ? 5.892 12.615 29.470 1.00 93.38 380 ASP A CA 1
ATOM 2622 C C . ASP A 1 380 ? 4.982 13.157 28.339 1.00 93.38 380 ASP A C 1
ATOM 2624 O O . ASP A 1 380 ? 4.373 12.381 27.597 1.00 93.38 380 ASP A O 1
ATOM 2628 N N . GLY A 1 381 ? 4.826 14.483 28.251 1.00 93.75 381 GLY A N 1
ATOM 2629 C CA . GLY A 1 381 ? 3.998 15.175 27.257 1.00 93.75 381 GLY A CA 1
ATOM 2630 C C . GLY A 1 381 ? 2.503 15.198 27.604 1.00 93.75 381 GLY A C 1
ATOM 2631 O O . GLY A 1 381 ? 2.023 14.366 28.372 1.00 93.75 381 GLY A O 1
ATOM 2632 N N . PRO A 1 382 ? 1.714 16.163 27.112 1.00 96.88 382 PRO A N 1
ATOM 2633 C CA . PRO A 1 382 ? 0.306 16.254 27.483 1.00 96.88 382 PRO A CA 1
ATOM 2634 C C . PRO A 1 382 ? -0.498 15.073 26.916 1.00 96.88 382 PRO A C 1
ATOM 2636 O O . PRO A 1 382 ? -0.340 14.696 25.756 1.00 96.88 382 PRO A O 1
ATOM 2639 N N . PHE A 1 383 ? -1.388 14.517 27.739 1.00 98.00 383 PHE A N 1
ATOM 2640 C CA . PHE A 1 383 ? -2.398 13.550 27.314 1.00 98.00 383 PHE A CA 1
ATOM 2641 C C . PHE A 1 383 ? -3.760 14.237 27.228 1.00 98.00 383 PHE A C 1
ATOM 2643 O O . PHE A 1 383 ? -4.164 14.942 28.155 1.00 98.00 383 PHE A O 1
ATOM 2650 N N . THR A 1 384 ? -4.472 14.028 26.127 1.00 98.44 384 THR A N 1
ATOM 2651 C CA . THR A 1 384 ? -5.810 14.567 25.890 1.00 98.44 384 THR A CA 1
ATOM 2652 C C . THR A 1 384 ? -6.721 13.458 25.382 1.00 98.44 384 THR A C 1
ATOM 2654 O O . THR A 1 384 ? -6.580 12.982 24.259 1.00 98.44 384 THR A O 1
ATOM 2657 N N . SER A 1 385 ? -7.686 13.057 26.209 1.00 98.38 385 SER A N 1
ATOM 2658 C CA . SER A 1 385 ? -8.835 12.299 25.719 1.00 98.38 385 SER A CA 1
ATOM 2659 C C . SER A 1 385 ? -9.862 13.284 25.163 1.00 98.38 385 SER A C 1
ATOM 2661 O O . SER A 1 385 ? -10.255 14.224 25.854 1.00 98.38 385 SER A O 1
ATOM 2663 N N . LEU A 1 386 ? -10.280 13.069 23.918 1.00 98.50 386 LEU A N 1
ATOM 2664 C CA . LEU A 1 386 ? -11.448 13.706 23.310 1.00 98.50 386 LEU A CA 1
ATOM 2665 C C . LEU A 1 386 ? -12.751 12.990 23.714 1.00 98.50 386 LEU A C 1
ATOM 2667 O O . LEU A 1 386 ? -13.830 13.443 23.349 1.00 98.50 386 LEU A O 1
ATOM 2671 N N . GLY A 1 387 ? -12.656 11.911 24.499 1.00 98.38 387 GLY A N 1
ATOM 2672 C CA . GLY A 1 387 ? -13.782 11.094 24.930 1.00 98.38 387 GLY A CA 1
ATOM 2673 C C . GLY A 1 387 ? -14.083 9.934 23.992 1.00 98.38 387 GLY A C 1
ATOM 2674 O O . GLY A 1 387 ? -13.486 9.797 22.919 1.00 98.38 387 GLY A O 1
ATOM 2675 N N . HIS A 1 388 ? -15.040 9.108 24.414 1.00 98.50 388 HIS A N 1
ATOM 2676 C CA . HIS A 1 388 ? -15.596 8.013 23.623 1.00 98.50 388 HIS A CA 1
ATOM 2677 C C . HIS A 1 388 ? -14.555 6.987 23.167 1.00 98.50 388 HIS A C 1
ATOM 2679 O O . HIS A 1 388 ? -14.720 6.315 22.156 1.00 98.50 388 HIS A O 1
ATOM 2685 N N . ASN A 1 389 ? -13.460 6.837 23.908 1.00 98.88 389 ASN A N 1
ATOM 2686 C CA . ASN A 1 389 ? -12.558 5.712 23.720 1.00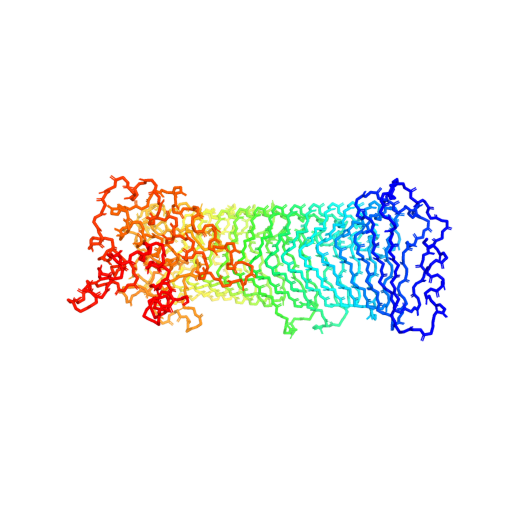 98.88 389 ASN A CA 1
ATOM 2687 C C . ASN A 1 389 ? -13.045 4.519 24.553 1.00 98.88 389 ASN A C 1
ATOM 2689 O O . ASN A 1 389 ? -13.547 4.703 25.659 1.00 98.88 389 ASN A O 1
ATOM 2693 N N . LEU A 1 390 ? -12.843 3.296 24.070 1.00 98.81 390 LEU A N 1
ATOM 2694 C CA . LEU A 1 390 ? -13.050 2.059 24.821 1.00 98.81 390 LEU A CA 1
ATOM 2695 C C . LEU A 1 390 ? -11.689 1.464 25.188 1.00 98.81 390 LEU A C 1
ATOM 2697 O O . LEU A 1 390 ? -10.964 0.979 24.318 1.00 98.81 390 LEU A O 1
ATOM 2701 N N . PHE A 1 391 ? -11.350 1.504 26.477 1.00 98.75 391 PHE A N 1
ATOM 2702 C CA . PHE A 1 391 ? -10.053 1.073 26.989 1.00 98.75 391 PHE A CA 1
ATOM 2703 C C . PHE A 1 391 ? -10.097 -0.265 27.727 1.00 98.75 391 PHE A C 1
ATOM 2705 O O . PHE A 1 391 ? -10.995 -0.534 28.532 1.00 98.75 391 PHE A O 1
ATOM 2712 N N . GLY A 1 392 ? -9.023 -1.028 27.545 1.00 97.50 392 GLY A N 1
ATOM 2713 C CA . GLY A 1 392 ? -8.593 -2.075 28.460 1.00 97.50 392 GLY A CA 1
ATOM 2714 C C . GLY A 1 392 ? -9.464 -3.323 28.475 1.00 97.50 392 GLY A C 1
ATOM 2715 O O . GLY A 1 392 ? -10.093 -3.688 27.486 1.00 97.50 392 GLY A O 1
ATOM 2716 N N . GLU A 1 393 ? -9.434 -4.025 29.602 1.00 97.44 393 GLU A N 1
ATOM 2717 C CA . GLU A 1 393 ? -10.078 -5.324 29.784 1.00 97.44 393 GLU A CA 1
ATOM 2718 C C . GLU A 1 393 ? -10.356 -5.594 31.268 1.00 97.44 393 GLU A C 1
ATOM 2720 O O . GLU A 1 393 ? -9.629 -5.140 32.158 1.00 97.44 393 GLU A O 1
ATOM 2725 N N . ASN A 1 394 ? -11.389 -6.391 31.539 1.00 97.44 394 ASN A N 1
ATOM 2726 C CA . ASN A 1 394 ? -11.748 -6.887 32.870 1.00 97.44 394 ASN A CA 1
ATOM 2727 C C . ASN A 1 394 ? -11.898 -5.774 33.928 1.00 97.44 394 ASN A C 1
ATOM 2729 O O . ASN A 1 394 ? -11.472 -5.923 35.074 1.00 97.44 394 ASN A O 1
ATOM 2733 N N . GLY A 1 395 ? -12.473 -4.635 33.531 1.00 97.38 395 GLY A N 1
ATOM 2734 C CA . GLY A 1 395 ? -12.708 -3.478 34.396 1.00 97.38 395 GLY A CA 1
ATOM 2735 C C . GLY A 1 395 ? -11.469 -2.621 34.675 1.00 97.38 395 GLY A C 1
ATOM 2736 O O . GLY A 1 395 ? -11.546 -1.694 35.478 1.00 97.38 395 GLY A O 1
ATOM 2737 N N . SER A 1 396 ? -10.336 -2.903 34.028 1.00 97.75 396 SER A N 1
ATOM 2738 C CA . SER A 1 396 ? -9.125 -2.085 34.105 1.00 97.75 396 SER A CA 1
ATOM 2739 C C . SER A 1 396 ? -8.891 -1.363 32.780 1.00 97.75 396 SER A C 1
ATOM 2741 O O . SER A 1 396 ? -8.895 -2.022 31.744 1.00 97.75 396 SER A O 1
ATOM 2743 N N . PRO A 1 397 ? -8.608 -0.047 32.779 1.00 97.88 397 PRO A N 1
ATOM 2744 C CA . PRO A 1 397 ? -8.363 0.693 31.541 1.00 97.88 397 PRO A CA 1
ATOM 2745 C C . PRO A 1 397 ? -6.987 0.384 30.932 1.00 97.88 397 PRO A C 1
ATOM 2747 O O . PRO A 1 397 ? -6.719 0.749 29.797 1.00 97.88 397 PRO A O 1
ATOM 2750 N N . GLY A 1 398 ? -6.076 -0.235 31.697 1.00 98.06 398 GLY A N 1
ATOM 2751 C CA . GLY A 1 398 ? -4.718 -0.544 31.239 1.00 98.06 398 GLY A CA 1
ATOM 2752 C C . GLY A 1 398 ? -3.873 0.684 30.866 1.00 98.06 398 GLY A C 1
ATOM 2753 O O . GLY A 1 398 ? -2.907 0.554 30.113 1.00 98.06 398 GLY A O 1
ATOM 2754 N N . LEU A 1 399 ? -4.212 1.855 31.413 1.00 98.50 399 LEU A N 1
ATOM 2755 C CA . LEU A 1 399 ? -3.490 3.115 31.235 1.00 98.50 399 LEU A CA 1
ATOM 2756 C C . LEU A 1 399 ? -2.488 3.337 32.374 1.00 98.50 399 LEU A C 1
ATOM 2758 O O . LEU A 1 399 ? -2.764 3.025 33.533 1.00 98.50 399 LEU A O 1
ATOM 2762 N N . ALA A 1 400 ? -1.337 3.921 32.056 1.00 98.31 400 ALA A N 1
ATOM 2763 C CA . ALA A 1 400 ? -0.341 4.356 33.026 1.00 98.31 400 ALA A CA 1
ATOM 2764 C C . ALA A 1 400 ? 0.069 5.807 32.749 1.00 98.31 400 ALA A C 1
ATOM 2766 O O . ALA A 1 400 ? 0.435 6.155 31.625 1.00 98.31 400 ALA A O 1
ATOM 2767 N N . ASN A 1 401 ? -0.008 6.647 33.788 1.00 97.06 401 ASN A N 1
ATOM 2768 C CA . ASN A 1 401 ? 0.191 8.104 33.729 1.00 97.06 401 ASN A CA 1
ATOM 2769 C C . ASN A 1 401 ? -0.704 8.829 32.704 1.00 97.06 401 ASN A C 1
ATOM 2771 O O . ASN A 1 401 ? -0.382 9.935 32.268 1.00 97.06 401 ASN A O 1
ATOM 2775 N N . ALA A 1 402 ? -1.822 8.212 32.339 1.00 95.88 402 ALA A N 1
ATOM 2776 C CA . ALA A 1 402 ? -2.914 8.768 31.559 1.00 95.88 402 ALA A CA 1
ATOM 2777 C C . ALA A 1 402 ? -4.214 8.346 32.251 1.00 95.88 402 ALA A C 1
ATOM 2779 O O . ALA A 1 402 ? -4.268 7.266 32.841 1.00 95.88 402 ALA A O 1
ATOM 2780 N N . ASN A 1 403 ? -5.236 9.200 32.212 1.00 95.69 403 ASN A N 1
ATOM 2781 C CA . ASN A 1 403 ? -6.510 8.939 32.876 1.00 95.69 403 ASN A CA 1
ATOM 2782 C C . ASN A 1 403 ? -7.652 9.080 31.871 1.00 95.69 403 ASN A C 1
ATOM 2784 O O . ASN A 1 403 ? -7.654 10.064 31.128 1.00 95.69 403 ASN A O 1
ATOM 2788 N N . PRO A 1 404 ? -8.622 8.153 31.870 1.00 97.38 404 PRO A N 1
ATOM 2789 C CA . PRO A 1 404 ? -9.822 8.308 31.065 1.00 97.38 404 PRO A CA 1
ATOM 2790 C C . PRO A 1 404 ? -10.653 9.488 31.586 1.00 97.38 404 PRO A C 1
ATOM 2792 O O . PRO A 1 404 ? -10.538 9.882 32.753 1.00 97.38 404 PRO A O 1
ATOM 2795 N N . ILE A 1 405 ? -11.506 10.039 30.727 1.00 98.19 405 ILE A N 1
ATOM 2796 C CA . ILE A 1 405 ? -12.536 11.009 31.117 1.00 98.19 405 ILE A CA 1
ATOM 2797 C C . ILE A 1 405 ? -13.908 10.332 31.206 1.00 98.19 405 ILE A C 1
ATOM 2799 O O . ILE A 1 405 ? -14.063 9.171 30.847 1.00 98.19 405 ILE A O 1
ATOM 2803 N N . ASN A 1 406 ? -14.926 11.050 31.690 1.00 97.81 406 ASN A N 1
ATOM 2804 C CA . ASN A 1 406 ? -16.253 10.469 31.944 1.00 97.81 406 ASN A CA 1
ATOM 2805 C C . ASN A 1 406 ? -16.949 9.890 30.700 1.00 97.81 406 ASN A C 1
ATOM 2807 O O . ASN A 1 406 ? -17.806 9.027 30.853 1.00 97.81 406 ASN A O 1
ATOM 2811 N N . SER A 1 407 ? -16.636 10.395 29.505 1.00 97.94 407 SER A N 1
ATOM 2812 C CA . SER A 1 407 ? -17.180 9.887 28.241 1.00 97.94 407 SER A CA 1
ATOM 2813 C C . SER A 1 407 ? -16.379 8.720 27.661 1.00 97.94 407 SER A C 1
ATOM 2815 O O . SER A 1 407 ? -16.782 8.175 26.641 1.00 97.94 407 SER A O 1
ATOM 2817 N N . ASP A 1 4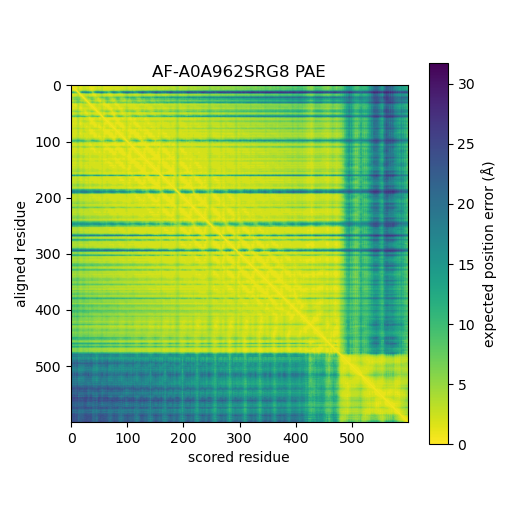08 ? -15.261 8.323 28.274 1.00 98.75 408 ASP A N 1
ATOM 2818 C CA . ASP A 1 408 ? -14.558 7.095 27.904 1.00 98.75 408 ASP A CA 1
ATOM 2819 C C . ASP A 1 408 ? -15.197 5.879 28.595 1.00 98.75 408 ASP A C 1
ATOM 2821 O O . ASP A 1 408 ? -15.720 5.957 29.710 1.00 98.75 408 ASP A O 1
ATOM 2825 N N . LEU A 1 409 ? -15.104 4.725 27.942 1.00 98.62 409 LEU A N 1
ATOM 2826 C CA . LEU A 1 409 ? -15.574 3.438 28.429 1.00 98.62 409 LEU A CA 1
ATOM 2827 C C . LEU A 1 409 ? -14.400 2.567 28.880 1.00 98.62 409 LEU A C 1
ATOM 2829 O O . LEU A 1 409 ? -13.313 2.587 28.300 1.00 98.62 409 LEU A O 1
ATOM 2833 N N . ILE A 1 410 ? -14.643 1.744 29.899 1.00 98.62 410 ILE A N 1
ATOM 2834 C CA . ILE A 1 410 ? -13.713 0.697 30.332 1.00 98.62 410 ILE A CA 1
ATOM 2835 C C . ILE A 1 410 ? -14.381 -0.647 30.115 1.00 98.62 410 ILE A C 1
ATOM 2837 O O . ILE A 1 410 ? -15.484 -0.887 30.611 1.00 98.62 410 ILE A O 1
ATOM 2841 N N . LEU A 1 411 ? -13.708 -1.529 29.382 1.00 98.19 411 LEU A N 1
ATOM 2842 C CA . LEU A 1 411 ? -14.274 -2.815 29.017 1.00 98.19 411 LEU A CA 1
ATOM 2843 C C . LEU A 1 411 ? -14.432 -3.713 30.261 1.00 98.19 411 LEU A C 1
ATOM 2845 O O . LEU A 1 411 ? -13.437 -4.011 30.927 1.00 98.19 411 LEU A O 1
ATOM 2849 N N . PRO A 1 412 ? -15.651 -4.184 30.598 1.00 97.31 412 PRO A N 1
ATOM 2850 C CA . PRO A 1 412 ? -15.871 -4.978 31.809 1.00 97.31 412 PRO A CA 1
ATOM 2851 C C . PRO A 1 412 ? -15.367 -6.423 31.693 1.00 97.31 412 PRO A C 1
ATOM 2853 O O . PRO A 1 412 ? -15.141 -7.068 32.714 1.00 97.31 412 PRO A O 1
ATOM 2856 N N . GLY A 1 413 ? -15.203 -6.933 30.471 1.00 97.25 413 GLY A N 1
ATOM 2857 C CA . GLY A 1 413 ? -14.753 -8.294 30.172 1.00 97.25 413 GLY A CA 1
ATOM 2858 C C . GLY A 1 413 ? -13.439 -8.330 29.386 1.00 97.25 413 GLY A C 1
ATOM 2859 O O . GLY A 1 413 ? -12.786 -7.295 29.231 1.00 97.25 413 GLY A O 1
ATOM 2860 N N . PRO A 1 414 ? -13.023 -9.510 28.897 1.00 98.00 414 PRO A N 1
ATOM 2861 C CA . PRO A 1 414 ? -11.864 -9.627 28.015 1.00 98.00 414 PRO A CA 1
ATOM 2862 C C . PRO A 1 414 ? -12.129 -8.953 26.661 1.00 98.00 414 PRO A C 1
ATOM 2864 O O . PRO A 1 414 ? -13.277 -8.830 26.245 1.00 98.00 414 PRO A O 1
ATOM 2867 N N . ALA A 1 415 ? -11.076 -8.591 25.920 1.00 97.88 415 ALA A N 1
ATOM 2868 C CA . ALA A 1 415 ? -11.198 -7.933 24.608 1.00 97.88 415 ALA A CA 1
ATOM 2869 C C . ALA A 1 415 ? -12.131 -8.663 23.615 1.00 97.88 415 ALA A C 1
ATOM 2871 O O . ALA A 1 415 ? -12.829 -8.021 22.831 1.00 97.88 415 ALA A O 1
ATOM 2872 N N . SER A 1 416 ? -12.222 -9.995 23.705 1.00 97.81 416 SER A N 1
ATOM 2873 C CA . SER A 1 416 ? -13.116 -10.818 22.880 1.00 97.81 416 SER A CA 1
ATOM 2874 C C . SER A 1 416 ? -14.614 -10.565 23.100 1.00 97.81 416 SER A C 1
ATOM 2876 O O . SER A 1 416 ? -15.423 -11.011 22.291 1.00 97.81 416 SER A O 1
ATOM 2878 N N . THR A 1 417 ? -15.012 -9.856 24.165 1.00 97.94 417 THR A N 1
ATOM 2879 C CA . THR A 1 417 ? -16.401 -9.392 24.344 1.00 97.94 417 THR A CA 1
ATOM 2880 C C . THR A 1 417 ? -16.687 -8.068 23.640 1.00 97.94 417 THR A C 1
ATOM 2882 O O . THR A 1 417 ? -17.840 -7.656 23.590 1.00 97.94 417 THR A O 1
ATOM 2885 N N . ALA A 1 418 ? -15.661 -7.378 23.135 1.00 98.19 418 ALA A N 1
ATOM 2886 C CA . ALA A 1 418 ? -15.816 -6.158 22.347 1.00 98.19 418 ALA A CA 1
ATOM 2887 C C . ALA A 1 418 ? -15.646 -6.422 20.849 1.00 98.19 418 ALA A C 1
ATOM 2889 O O . ALA A 1 418 ? -16.419 -5.905 20.046 1.00 98.19 418 ALA A O 1
ATOM 2890 N N . ILE A 1 419 ? -14.656 -7.231 20.471 1.00 98.38 419 ILE A N 1
ATOM 2891 C CA . ILE A 1 419 ? -14.249 -7.433 19.077 1.00 98.38 419 ILE A CA 1
ATOM 2892 C C . ILE A 1 419 ? -13.899 -8.890 18.770 1.00 98.38 419 ILE A C 1
ATOM 2894 O O . ILE A 1 419 ? -13.418 -9.630 19.628 1.00 98.38 419 ILE A O 1
ATOM 2898 N N . GLY A 1 420 ? -14.138 -9.288 17.520 1.00 98.19 420 GLY A N 1
ATOM 2899 C CA . GLY A 1 420 ? -13.694 -10.556 16.949 1.00 98.19 420 GLY A CA 1
ATOM 2900 C C . GLY A 1 420 ? -12.193 -10.572 16.617 1.00 98.19 420 GLY A C 1
ATOM 2901 O O . GLY A 1 420 ? -11.496 -9.571 16.814 1.00 98.19 420 GLY A O 1
ATOM 2902 N N . PRO A 1 421 ? -11.662 -11.703 16.113 1.00 97.81 421 PRO A N 1
ATOM 2903 C CA . PRO A 1 421 ? -10.277 -11.781 15.648 1.00 97.81 421 PRO A CA 1
ATOM 2904 C C . PRO A 1 421 ? -10.020 -10.826 14.473 1.00 97.81 421 PRO A C 1
ATOM 2906 O O . PRO A 1 421 ? -10.958 -10.373 13.817 1.00 97.81 421 PRO A O 1
ATOM 2909 N N . LEU A 1 422 ? -8.742 -10.549 14.194 1.00 98.25 422 LEU A N 1
ATOM 2910 C CA . LEU A 1 422 ? -8.362 -9.868 12.958 1.00 98.25 422 LEU A CA 1
ATOM 2911 C C . LEU A 1 422 ? -8.706 -10.801 11.794 1.00 98.25 422 LEU A C 1
ATOM 2913 O O . LEU A 1 422 ? -8.191 -11.919 11.730 1.00 98.25 422 LEU A O 1
ATOM 2917 N N . ALA A 1 423 ? -9.591 -10.358 10.913 1.00 93.38 423 ALA A N 1
ATOM 2918 C CA . ALA A 1 423 ? -10.088 -11.163 9.810 1.00 93.38 423 ALA A CA 1
ATOM 2919 C C . ALA A 1 423 ? -10.418 -10.284 8.605 1.00 93.38 423 ALA A C 1
ATOM 2921 O O . ALA A 1 423 ? -10.494 -9.056 8.703 1.00 93.38 423 ALA A O 1
ATOM 2922 N N . ASP A 1 424 ? -10.621 -10.931 7.464 1.00 84.56 424 ASP A N 1
ATOM 2923 C CA . ASP A 1 424 ? -11.298 -10.296 6.345 1.00 84.56 424 ASP A CA 1
ATOM 2924 C C . ASP A 1 424 ? -12.789 -10.164 6.691 1.00 84.56 424 ASP A C 1
ATOM 2926 O O . ASP A 1 424 ? -13.520 -11.154 6.731 1.00 84.56 424 ASP A O 1
ATOM 2930 N N . ASN A 1 425 ? -13.210 -8.942 7.019 1.00 84.38 425 ASN A N 1
ATOM 2931 C CA . ASN A 1 425 ? -14.606 -8.602 7.300 1.00 84.38 425 ASN A CA 1
ATOM 2932 C C . ASN A 1 425 ? -15.196 -7.735 6.176 1.00 84.38 425 ASN A C 1
ATOM 2934 O O . ASN A 1 425 ? -16.118 -6.958 6.439 1.00 84.38 425 ASN A O 1
ATOM 2938 N N . GLY A 1 426 ? -14.631 -7.840 4.966 1.00 75.31 426 GLY A N 1
ATOM 2939 C CA . GLY A 1 426 ? -14.911 -6.989 3.817 1.00 75.31 426 GLY A CA 1
ATOM 2940 C C . GLY A 1 426 ? -13.985 -5.774 3.721 1.00 75.31 426 GLY A C 1
ATOM 2941 O O . GLY A 1 426 ? -13.372 -5.349 4.702 1.00 75.31 426 GLY A O 1
ATOM 2942 N N . GLY A 1 427 ? -13.935 -5.179 2.527 1.00 80.56 427 GLY A N 1
ATOM 2943 C CA . GLY A 1 427 ? -13.135 -3.989 2.235 1.00 80.56 427 GLY A CA 1
ATOM 2944 C C . GLY A 1 427 ? -11.684 -4.296 1.844 1.00 80.56 427 GLY A C 1
ATOM 2945 O O . GLY A 1 427 ? -11.326 -5.454 1.646 1.00 80.56 427 GLY A O 1
ATOM 2946 N N . PRO A 1 428 ? -10.826 -3.266 1.706 1.00 80.00 428 PRO A N 1
ATOM 2947 C CA . PRO A 1 428 ? -9.469 -3.431 1.177 1.00 80.00 428 PRO A CA 1
ATOM 2948 C C . PRO A 1 428 ? -8.454 -3.980 2.194 1.00 80.00 428 PRO A C 1
ATOM 2950 O O . PRO A 1 428 ? -7.350 -4.366 1.813 1.00 80.00 428 PRO A O 1
ATOM 2953 N N . THR A 1 429 ? -8.775 -3.979 3.494 1.00 91.38 429 THR A N 1
ATOM 2954 C CA . THR A 1 429 ? -7.852 -4.390 4.565 1.00 91.38 429 THR A CA 1
ATOM 2955 C C . THR A 1 429 ? -8.575 -5.172 5.662 1.00 91.38 429 THR A C 1
ATOM 2957 O O . THR A 1 429 ? -9.765 -4.975 5.898 1.00 91.38 429 THR A O 1
ATOM 2960 N N . GLN A 1 430 ? -7.854 -6.060 6.357 1.00 93.31 430 GLN A N 1
ATOM 2961 C CA . GLN A 1 430 ? -8.413 -6.831 7.476 1.00 93.31 430 GLN A CA 1
ATOM 2962 C C . GLN A 1 430 ? -8.756 -5.938 8.669 1.00 93.31 430 GLN A C 1
ATOM 2964 O O . GLN A 1 430 ? -8.012 -5.011 8.979 1.00 93.31 430 GLN A O 1
ATOM 2969 N N . THR A 1 431 ? -9.813 -6.269 9.406 1.00 98.25 431 THR A N 1
ATOM 2970 C CA . THR A 1 431 ? -10.289 -5.475 10.550 1.00 98.25 431 THR A CA 1
ATOM 2971 C C . THR A 1 431 ? -10.642 -6.351 11.753 1.00 98.25 431 THR A C 1
ATOM 2973 O O . THR A 1 431 ? -10.683 -7.580 11.663 1.00 98.25 431 THR A O 1
ATOM 2976 N N . HIS A 1 432 ? -10.900 -5.717 12.897 1.00 98.44 432 HIS A N 1
ATOM 2977 C CA . HIS A 1 432 ? -11.540 -6.342 14.055 1.00 98.44 432 HIS A CA 1
ATOM 2978 C C . HIS A 1 432 ? -13.016 -5.929 14.101 1.00 98.44 432 HIS A C 1
ATOM 2980 O O . HIS A 1 432 ? -13.322 -4.799 14.481 1.00 98.44 432 HIS A O 1
ATOM 2986 N N . LEU A 1 433 ? -13.926 -6.829 13.721 1.00 96.50 433 LEU A N 1
ATOM 2987 C CA . LEU A 1 433 ? -15.367 -6.561 13.738 1.00 96.50 433 LEU A CA 1
ATOM 2988 C C . LEU A 1 433 ? -15.899 -6.545 15.185 1.00 96.50 433 LEU A C 1
ATOM 2990 O O . LEU A 1 433 ? -15.651 -7.515 15.913 1.00 96.50 433 LEU A O 1
ATOM 2994 N N . PRO A 1 434 ? -16.638 -5.506 15.624 1.00 98.31 434 PRO A N 1
ATOM 2995 C CA . PRO A 1 434 ? -17.326 -5.539 16.907 1.00 98.31 434 PRO A CA 1
ATOM 2996 C C . PRO A 1 434 ? -18.288 -6.729 16.996 1.00 98.31 434 PRO A C 1
ATOM 2998 O O . PRO A 1 434 ? -19.032 -7.025 16.060 1.00 98.31 434 PRO A O 1
ATOM 3001 N N . VAL A 1 435 ? -18.259 -7.447 18.120 1.00 97.06 435 VAL A N 1
ATOM 3002 C CA . VAL A 1 435 ? -19.151 -8.601 18.327 1.00 97.06 435 VAL A CA 1
ATOM 3003 C C . VAL A 1 435 ? -20.569 -8.149 18.680 1.00 97.06 435 VAL A C 1
ATOM 3005 O O . VAL A 1 435 ? -20.789 -7.026 19.130 1.00 97.06 435 VAL A O 1
ATOM 3008 N N . ALA A 1 436 ? -21.550 -9.040 18.530 1.00 95.31 436 ALA A N 1
ATOM 3009 C CA . ALA A 1 436 ? -22.922 -8.758 18.943 1.00 95.31 436 ALA A CA 1
ATOM 3010 C C . ALA A 1 436 ? -22.990 -8.374 20.436 1.00 95.31 436 ALA A C 1
ATOM 3012 O O . ALA A 1 436 ? -22.507 -9.111 21.297 1.00 95.31 436 ALA A O 1
ATOM 3013 N N . GLY A 1 437 ? -23.607 -7.226 20.733 1.00 94.88 437 GLY A N 1
ATOM 3014 C CA . GLY A 1 437 ? -23.680 -6.674 22.091 1.00 94.88 437 GLY A CA 1
ATOM 3015 C C . GLY A 1 437 ? -22.391 -6.003 22.575 1.00 94.88 437 GLY A C 1
ATOM 3016 O O . GLY A 1 437 ? -22.267 -5.735 23.770 1.00 94.88 437 GLY A O 1
ATOM 3017 N N . SER A 1 438 ? -21.435 -5.749 21.676 1.00 98.25 438 SER A N 1
ATOM 3018 C CA . SER A 1 438 ? -20.208 -5.030 22.003 1.00 98.25 438 SER A CA 1
ATOM 3019 C C . SER A 1 438 ? -20.511 -3.646 22.592 1.00 98.25 438 SER A C 1
ATOM 3021 O O . SER A 1 438 ? -21.330 -2.917 22.032 1.00 98.25 438 SER A O 1
ATOM 3023 N N . PRO A 1 439 ? -19.806 -3.230 23.661 1.00 97.75 439 PRO A N 1
ATOM 3024 C CA . PRO A 1 439 ? -19.891 -1.868 24.191 1.00 97.75 439 PRO A CA 1
ATOM 3025 C C . PRO A 1 439 ? -19.399 -0.776 23.233 1.00 97.75 439 PRO A C 1
ATOM 3027 O O . PRO A 1 439 ? -19.514 0.398 23.562 1.00 97.75 439 PRO A O 1
ATOM 3030 N N . ALA A 1 440 ? -18.788 -1.150 22.106 1.00 98.19 440 ALA A N 1
ATOM 3031 C CA . ALA A 1 440 ? -18.321 -0.211 21.094 1.00 98.19 440 ALA A CA 1
ATOM 3032 C C . ALA A 1 440 ? -19.434 0.258 20.142 1.00 98.19 440 ALA A C 1
ATOM 3034 O O . ALA A 1 440 ? -19.267 1.300 19.514 1.00 98.19 440 ALA A O 1
ATOM 3035 N N . ILE A 1 441 ? -20.534 -0.497 20.037 1.00 98.44 441 ILE A N 1
ATOM 3036 C CA . ILE A 1 441 ? -21.618 -0.223 19.087 1.00 98.44 441 ILE A CA 1
ATOM 3037 C C . ILE A 1 441 ? -22.440 0.983 19.557 1.00 98.44 441 ILE A C 1
ATOM 3039 O O . ILE A 1 441 ? -22.826 1.035 20.727 1.00 98.44 441 ILE A O 1
ATOM 3043 N N . ASP A 1 442 ? -22.702 1.927 18.651 1.00 97.81 442 ASP A N 1
ATOM 3044 C CA . ASP A 1 442 ? -23.452 3.171 18.856 1.00 97.81 442 ASP A CA 1
ATOM 3045 C C . ASP A 1 442 ? -22.941 3.991 20.067 1.00 97.81 442 ASP A C 1
ATOM 3047 O O . ASP A 1 442 ? -23.719 4.621 20.793 1.00 97.81 442 ASP A O 1
ATOM 3051 N N . ALA A 1 443 ? -21.630 3.947 20.343 1.00 98.00 443 ALA A N 1
ATOM 3052 C CA . ALA A 1 443 ? -21.028 4.492 21.570 1.00 98.00 443 ALA A CA 1
ATOM 3053 C C . ALA A 1 443 ? -20.045 5.660 21.349 1.00 98.00 443 ALA A C 1
ATOM 3055 O O . ALA A 1 443 ? -19.539 6.246 22.316 1.00 98.00 443 ALA A O 1
ATOM 3056 N N . GLY A 1 444 ? -19.757 5.998 20.094 1.00 98.12 444 GLY A N 1
ATOM 3057 C CA . GLY A 1 444 ? -18.853 7.074 19.707 1.00 98.12 444 GLY A CA 1
ATOM 3058 C C . GLY A 1 444 ? -19.489 8.468 19.725 1.00 98.12 444 GLY A C 1
ATOM 3059 O O . GLY A 1 444 ? -20.672 8.645 20.015 1.00 98.12 444 GLY A O 1
ATOM 3060 N N . ASP A 1 445 ? -18.682 9.477 19.394 1.00 98.19 445 ASP A N 1
ATOM 3061 C CA . ASP A 1 445 ? -19.135 10.849 19.150 1.00 98.19 445 ASP A CA 1
ATOM 3062 C C . ASP A 1 445 ? -19.050 11.200 17.660 1.00 98.19 445 ASP A C 1
ATOM 3064 O O . ASP A 1 445 ? -17.969 11.215 17.063 1.00 98.19 445 ASP A O 1
ATOM 3068 N N . ASN A 1 446 ? -20.196 11.544 17.070 1.00 97.81 446 ASN A N 1
ATOM 3069 C CA . ASN A 1 446 ? -20.302 11.965 15.675 1.00 97.81 446 ASN A CA 1
ATOM 3070 C C . ASN A 1 446 ? -19.496 13.240 15.379 1.00 97.81 446 ASN A C 1
ATOM 3072 O O . ASN A 1 446 ? -19.072 13.432 14.244 1.00 97.81 446 ASN A O 1
ATOM 3076 N N . LEU A 1 447 ? -19.253 14.110 16.369 1.00 96.62 447 LEU A N 1
ATOM 3077 C CA . LEU A 1 447 ? -18.456 15.331 16.185 1.00 96.62 447 LEU A CA 1
ATOM 3078 C C . LEU A 1 447 ? -16.961 15.047 15.980 1.00 96.62 447 LEU A C 1
ATOM 3080 O O . LEU A 1 447 ? -16.231 15.914 15.499 1.00 96.62 447 LEU A O 1
ATOM 3084 N N . LEU A 1 448 ? -16.501 13.843 16.333 1.00 95.56 448 LEU A N 1
ATOM 3085 C CA . LEU A 1 448 ? -15.131 13.380 16.104 1.00 95.56 448 LEU A CA 1
ATOM 3086 C C . LEU A 1 448 ? -14.976 12.627 14.770 1.00 95.56 448 LEU A C 1
ATOM 3088 O O . LEU A 1 448 ? -13.872 12.197 14.417 1.00 95.56 448 LEU A O 1
ATOM 3092 N N . VAL A 1 449 ? -16.064 12.477 14.011 1.00 95.44 449 VAL A N 1
ATOM 3093 C CA . VAL A 1 449 ? -16.052 11.985 12.633 1.00 95.44 449 VAL A CA 1
ATOM 3094 C C . VAL A 1 449 ? -15.858 13.185 11.710 1.00 95.44 449 VAL A C 1
ATOM 3096 O O . VAL A 1 449 ? -16.708 14.066 11.617 1.00 95.44 449 VAL A O 1
ATOM 3099 N N . SER A 1 450 ? -14.709 13.238 11.035 1.00 91.38 450 SER A N 1
ATOM 3100 C CA . SER A 1 450 ? -14.445 14.261 10.016 1.00 91.38 450 SER A CA 1
ATOM 3101 C C . SER A 1 450 ? -15.466 14.161 8.881 1.00 91.38 450 SER A C 1
ATOM 3103 O O . SER A 1 450 ? -15.813 13.056 8.476 1.00 91.38 450 SER A O 1
ATOM 3105 N N . GLU A 1 451 ? -15.866 15.287 8.287 1.00 87.75 451 GLU A N 1
ATOM 3106 C CA . GLU A 1 451 ? -16.738 15.302 7.098 1.00 87.75 451 GLU A CA 1
ATOM 3107 C C . GLU A 1 451 ? -16.147 14.510 5.916 1.00 87.75 451 GLU A C 1
ATOM 3109 O O . GLU A 1 451 ? -16.883 14.002 5.074 1.00 87.75 451 GLU A O 1
ATOM 3114 N N . ALA A 1 452 ? -14.817 14.370 5.861 1.00 87.81 452 ALA A N 1
ATOM 3115 C CA . ALA A 1 452 ? -14.136 13.556 4.854 1.00 87.81 452 ALA A CA 1
ATOM 3116 C C . ALA A 1 452 ? -14.236 12.038 5.120 1.00 87.81 452 ALA A C 1
ATOM 3118 O O . ALA A 1 452 ? -13.946 11.241 4.228 1.00 87.81 452 ALA A O 1
ATOM 3119 N N . LEU A 1 453 ? -14.619 11.625 6.333 1.00 91.62 453 LEU A N 1
ATOM 3120 C CA . LEU A 1 453 ? -14.737 10.227 6.740 1.00 91.62 453 LEU A CA 1
ATOM 3121 C C . LEU A 1 453 ? -16.174 9.734 6.524 1.00 91.62 453 LEU A C 1
ATOM 3123 O O . LEU A 1 453 ? -16.973 9.649 7.453 1.00 91.62 453 LEU A O 1
ATOM 3127 N N . ILE A 1 454 ? -16.502 9.431 5.268 1.00 89.88 454 ILE A N 1
ATOM 3128 C CA . ILE A 1 454 ? -17.858 9.028 4.863 1.00 89.88 454 ILE A CA 1
ATOM 3129 C C . ILE A 1 454 ? -18.161 7.541 5.087 1.00 89.88 454 ILE A C 1
ATOM 3131 O O . ILE A 1 454 ? -19.333 7.177 5.161 1.00 89.88 454 ILE A O 1
ATOM 3135 N N . THR A 1 455 ? -17.134 6.698 5.211 1.00 91.81 455 THR A N 1
ATOM 3136 C CA . THR A 1 455 ? -17.229 5.241 5.406 1.00 91.81 455 THR A CA 1
ATOM 3137 C C . THR A 1 455 ? -16.351 4.785 6.578 1.00 91.81 455 THR A C 1
ATOM 3139 O O . THR A 1 455 ? -15.503 5.541 7.065 1.00 91.81 455 THR A O 1
ATOM 3142 N N . ASP A 1 456 ? -16.555 3.557 7.062 1.00 96.19 456 ASP A N 1
ATOM 3143 C CA . ASP A 1 456 ? -15.622 2.911 7.995 1.00 96.19 456 ASP A CA 1
ATOM 3144 C C . ASP A 1 456 ? -14.379 2.354 7.270 1.00 96.19 456 ASP A C 1
ATOM 3146 O O . ASP A 1 456 ? -14.180 2.608 6.081 1.00 96.19 456 ASP A O 1
ATOM 3150 N N . GLN A 1 457 ? -13.479 1.654 7.974 1.00 96.31 457 GLN A N 1
ATOM 3151 C CA . GLN A 1 457 ? -12.211 1.176 7.398 1.00 96.31 457 GLN A CA 1
ATOM 3152 C C . GLN A 1 457 ? -12.403 0.311 6.143 1.00 96.31 457 GLN A C 1
ATOM 3154 O O . GLN A 1 457 ? -11.529 0.262 5.275 1.00 96.31 457 GLN A O 1
ATOM 3159 N N . ARG A 1 458 ? -13.540 -0.377 6.040 1.00 92.75 458 ARG A N 1
ATOM 3160 C CA . ARG A 1 458 ? -13.836 -1.307 4.953 1.00 92.75 458 ARG A CA 1
ATOM 3161 C C . ARG A 1 458 ? -14.226 -0.574 3.669 1.00 92.75 458 ARG A C 1
ATOM 3163 O O . ARG A 1 458 ? -14.256 -1.179 2.603 1.00 92.75 458 ARG A O 1
ATOM 3170 N N . GLY A 1 459 ? -14.462 0.736 3.744 1.00 87.12 459 GLY A N 1
ATOM 3171 C CA . GLY A 1 459 ? -14.644 1.583 2.569 1.00 87.12 459 GLY A CA 1
ATOM 3172 C C . GLY A 1 459 ? -16.048 1.538 1.968 1.00 87.12 459 GLY A C 1
ATOM 3173 O O . GLY A 1 459 ? -16.256 2.117 0.906 1.00 87.12 459 GLY A O 1
ATOM 3174 N N . TYR A 1 460 ? -17.011 0.901 2.636 1.00 81.00 460 TYR A N 1
ATOM 3175 C CA . TYR A 1 460 ? -18.398 0.806 2.185 1.00 81.00 460 TYR A CA 1
ATOM 3176 C C . TYR A 1 460 ? -19.388 1.163 3.296 1.00 81.00 460 TYR A C 1
ATOM 3178 O O . TYR A 1 460 ? -19.071 1.089 4.483 1.00 81.00 460 TYR A O 1
ATOM 3186 N N . GLY A 1 461 ? -20.608 1.529 2.891 1.00 80.31 461 GLY A N 1
ATOM 3187 C CA . GLY A 1 461 ? -21.660 1.989 3.797 1.00 80.31 461 GLY A CA 1
ATOM 3188 C C . GLY A 1 461 ? -21.346 3.340 4.461 1.00 80.31 461 GLY A C 1
ATOM 3189 O O . GLY A 1 461 ? -20.223 3.835 4.380 1.00 80.31 461 GLY A O 1
ATOM 3190 N N . PRO A 1 462 ? -22.336 3.986 5.095 1.00 88.56 462 PRO A N 1
ATOM 3191 C CA . PRO A 1 462 ? -22.097 5.224 5.828 1.00 88.56 462 PRO A CA 1
ATOM 3192 C C . PRO A 1 462 ? -21.273 4.956 7.095 1.00 88.56 462 PRO A C 1
ATOM 3194 O O . PRO A 1 462 ? -21.485 3.955 7.773 1.00 88.56 462 PRO A O 1
ATOM 3197 N N . ARG A 1 463 ? -20.379 5.887 7.454 1.00 93.81 463 ARG A N 1
ATOM 3198 C CA . ARG A 1 463 ? -19.609 5.846 8.712 1.00 93.81 463 ARG A CA 1
ATOM 3199 C C . ARG A 1 463 ? -20.481 5.987 9.963 1.00 93.81 463 ARG A C 1
ATOM 3201 O O . ARG A 1 463 ? -20.003 5.686 11.042 1.00 93.81 463 ARG A O 1
ATOM 3208 N N . ILE A 1 464 ? -21.706 6.493 9.827 1.00 95.00 464 ILE A N 1
ATOM 3209 C CA . ILE A 1 464 ? -22.658 6.651 10.930 1.00 95.00 464 ILE A CA 1
ATOM 3210 C C . ILE A 1 464 ? -23.931 5.899 10.554 1.00 95.00 464 ILE A C 1
ATOM 3212 O O . ILE A 1 464 ? -24.681 6.326 9.671 1.00 95.00 464 ILE A O 1
ATOM 3216 N N . VAL A 1 465 ? -24.173 4.789 11.237 1.00 91.25 465 VAL A N 1
ATOM 3217 C CA . VAL A 1 465 ? -25.387 3.979 11.170 1.00 91.25 465 VAL A CA 1
ATOM 3218 C C . VAL A 1 465 ? -26.169 4.201 12.470 1.00 91.25 465 VAL A C 1
ATOM 3220 O O . VAL A 1 465 ? -25.639 4.688 13.456 1.00 91.25 465 VAL A O 1
ATOM 3223 N N . ASN A 1 466 ? -27.492 4.002 12.453 1.00 88.12 466 ASN A N 1
ATOM 3224 C CA . ASN A 1 466 ? -28.362 4.143 13.638 1.00 88.12 466 ASN A CA 1
ATOM 3225 C C . ASN A 1 466 ? -28.257 5.474 14.423 1.00 88.12 466 ASN A C 1
ATOM 3227 O O . ASN A 1 466 ? -28.777 5.587 15.531 1.00 88.12 466 ASN A O 1
ATOM 3231 N N . SER A 1 467 ? -27.739 6.532 13.790 1.00 92.25 467 SER A N 1
ATOM 3232 C CA . SER A 1 467 ? -27.549 7.896 14.319 1.00 92.25 467 SER A CA 1
ATOM 3233 C C . SER A 1 467 ? -26.315 8.127 15.195 1.00 92.25 467 SER A C 1
ATOM 3235 O O . SER A 1 467 ? -26.049 9.294 15.492 1.00 92.25 467 SER A O 1
ATOM 3237 N N . ILE A 1 468 ? -25.563 7.102 15.604 1.00 96.50 468 ILE A N 1
ATOM 3238 C CA . ILE A 1 468 ? -24.362 7.259 16.439 1.00 96.50 468 ILE A CA 1
ATOM 3239 C C . ILE A 1 468 ? -23.256 6.375 15.874 1.00 96.50 468 ILE A C 1
ATOM 3241 O O . ILE A 1 468 ? -23.481 5.203 15.641 1.00 96.50 468 ILE A O 1
ATOM 3245 N N . VAL A 1 469 ? -22.070 6.943 15.675 1.00 98.12 469 VAL A N 1
ATOM 3246 C CA . VAL A 1 469 ? -20.896 6.199 15.213 1.00 98.12 469 VAL A CA 1
ATOM 3247 C C . VAL A 1 469 ? -20.432 5.164 16.241 1.00 98.12 469 VAL A C 1
ATOM 3249 O O . VAL A 1 469 ? -20.423 5.427 17.446 1.00 98.12 469 VAL A O 1
ATOM 3252 N N . ASP A 1 470 ? -19.942 4.025 15.774 1.00 98.69 470 ASP A N 1
ATOM 3253 C CA . ASP A 1 470 ? -19.264 3.034 16.598 1.00 98.69 470 ASP A CA 1
ATOM 3254 C C . ASP A 1 470 ? -17.859 3.500 17.015 1.00 98.69 470 ASP A C 1
ATOM 3256 O O . ASP A 1 470 ? -17.130 4.184 16.284 1.00 98.69 470 ASP A O 1
ATOM 3260 N N . ILE A 1 471 ? -17.427 3.068 18.202 1.00 98.81 471 ILE A N 1
ATOM 3261 C CA . ILE A 1 471 ? -16.041 3.218 18.656 1.00 98.81 471 ILE A CA 1
ATOM 3262 C C . ILE A 1 471 ? -15.144 2.250 17.872 1.00 98.81 471 ILE A C 1
ATOM 3264 O O . ILE A 1 471 ? -15.383 1.044 17.827 1.00 98.81 471 ILE A O 1
ATOM 3268 N N . GLY A 1 472 ? -14.031 2.758 17.346 1.00 98.56 472 GLY A N 1
ATOM 3269 C CA . GLY A 1 472 ? -13.042 1.978 16.605 1.00 98.56 472 GLY A CA 1
ATOM 3270 C C . GLY A 1 472 ? -13.185 2.086 15.087 1.00 98.56 472 GLY A C 1
ATOM 3271 O O . GLY A 1 472 ? -13.842 2.980 14.557 1.00 98.56 472 GLY A O 1
ATOM 3272 N N . ALA A 1 473 ? -12.500 1.197 14.368 1.00 98.12 473 ALA A N 1
ATOM 3273 C CA . ALA A 1 473 ? -12.323 1.296 12.914 1.00 98.12 473 ALA A CA 1
ATOM 3274 C C . ALA A 1 473 ? -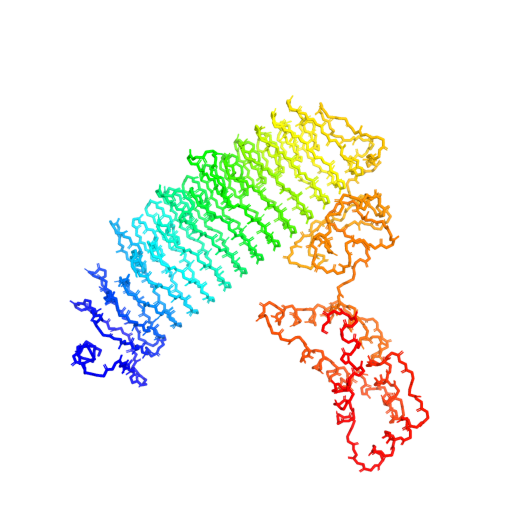13.516 0.809 12.070 1.00 98.12 473 ALA A C 1
ATOM 3276 O O . ALA A 1 473 ? -13.517 0.999 10.857 1.00 98.12 473 ALA A O 1
ATOM 3277 N N . VAL A 1 474 ? -14.514 0.172 12.683 1.00 97.81 474 VAL A N 1
ATOM 3278 C CA . VAL A 1 474 ? -15.589 -0.532 11.974 1.00 97.81 474 VAL A CA 1
ATOM 3279 C C . VAL A 1 474 ? -16.947 -0.093 12.504 1.00 97.81 474 VAL A C 1
ATOM 3281 O O . VAL A 1 474 ? -17.130 -0.055 13.715 1.00 97.81 474 VAL A O 1
ATOM 3284 N N . GLU A 1 475 ? -17.870 0.175 11.583 1.00 97.19 475 GLU A N 1
ATOM 3285 C CA . GLU A 1 475 ? -19.260 0.553 11.834 1.00 97.19 475 GLU A CA 1
ATOM 3286 C C . GLU A 1 475 ? -20.186 -0.656 11.619 1.00 97.19 475 GLU A C 1
ATOM 3288 O O . GLU A 1 475 ? -20.340 -1.182 10.509 1.00 97.19 475 GLU A O 1
ATOM 3293 N N . VAL A 1 476 ? -20.820 -1.144 12.677 1.00 94.31 476 VAL A N 1
ATOM 3294 C CA . VAL A 1 476 ? -21.761 -2.258 12.611 1.00 94.31 476 VAL A CA 1
ATOM 3295 C C . VAL A 1 476 ? -23.037 -1.820 11.897 1.00 94.31 476 VAL A C 1
ATOM 3297 O O . VAL A 1 476 ? -23.613 -0.770 12.145 1.00 94.31 476 VAL A O 1
ATOM 3300 N N . GLY A 1 477 ? -23.504 -2.662 10.976 1.00 85.12 477 GLY A N 1
ATOM 3301 C CA . GLY A 1 477 ? -24.671 -2.359 10.147 1.00 85.12 477 GLY A CA 1
ATOM 3302 C C . GLY A 1 477 ? -24.346 -1.579 8.872 1.00 85.12 477 GLY A C 1
ATOM 3303 O O . GLY A 1 477 ? -25.214 -1.488 8.003 1.00 85.12 477 GLY A O 1
ATOM 3304 N N . ALA A 1 478 ? -23.106 -1.106 8.688 1.00 81.88 478 ALA A N 1
ATOM 3305 C CA . ALA A 1 478 ? -22.647 -0.677 7.372 1.00 81.88 478 ALA A CA 1
ATOM 3306 C C . ALA A 1 478 ? -22.669 -1.886 6.421 1.00 81.88 478 ALA A C 1
ATOM 3308 O O . ALA A 1 478 ? -22.036 -2.917 6.670 1.00 81.88 478 ALA A O 1
ATOM 3309 N N . THR A 1 479 ? -23.454 -1.775 5.351 1.00 74.81 479 THR A N 1
ATOM 3310 C CA . THR A 1 479 ? -23.648 -2.835 4.359 1.00 74.81 479 THR A CA 1
ATOM 3311 C C . THR A 1 479 ? -22.899 -2.488 3.084 1.00 74.81 479 THR A C 1
ATOM 3313 O O . THR A 1 479 ? -22.951 -1.357 2.600 1.00 74.81 479 THR A O 1
ATOM 3316 N N . ASP A 1 480 ? -22.190 -3.471 2.540 1.00 77.19 480 ASP A N 1
ATOM 3317 C CA . ASP A 1 480 ? -21.567 -3.355 1.229 1.00 77.19 480 ASP A CA 1
ATOM 3318 C C . ASP A 1 480 ? -22.666 -3.373 0.144 1.00 77.19 480 ASP A C 1
ATOM 3320 O O . ASP A 1 480 ? -23.480 -4.306 0.110 1.00 77.19 480 ASP A O 1
ATOM 3324 N N . PRO A 1 481 ? -22.724 -2.366 -0.747 1.00 75.81 481 PRO A N 1
ATOM 3325 C CA . PRO A 1 481 ? -23.639 -2.345 -1.881 1.00 75.81 481 PRO A CA 1
ATOM 3326 C C . PRO A 1 481 ? -23.656 -3.620 -2.723 1.00 75.81 481 PRO A C 1
ATOM 3328 O O . PRO A 1 481 ? -24.731 -4.069 -3.131 1.00 75.81 481 PRO A O 1
ATOM 3331 N N . ALA A 1 482 ? -22.487 -4.219 -2.973 1.00 80.31 482 ALA A N 1
ATOM 3332 C CA . ALA A 1 482 ? -22.389 -5.445 -3.755 1.00 80.31 482 ALA A CA 1
ATOM 3333 C C . ALA A 1 482 ? -23.066 -6.598 -3.011 1.00 80.31 482 ALA A C 1
ATOM 3335 O O . ALA A 1 482 ? -23.937 -7.267 -3.565 1.00 80.31 482 ALA A O 1
ATOM 3336 N N . THR A 1 483 ? -22.753 -6.764 -1.727 1.00 82.44 483 THR A N 1
ATOM 3337 C CA . THR A 1 483 ? -23.401 -7.738 -0.838 1.00 82.44 483 THR A CA 1
ATOM 3338 C C . THR A 1 483 ? -24.920 -7.558 -0.786 1.00 82.44 483 THR A C 1
ATOM 3340 O O . THR A 1 483 ? -25.657 -8.543 -0.889 1.00 82.44 483 THR A O 1
ATOM 3343 N N . THR A 1 484 ? -25.402 -6.318 -0.680 1.00 83.12 484 THR A N 1
ATOM 3344 C CA . THR A 1 484 ? -26.839 -6.001 -0.684 1.00 83.12 484 THR A CA 1
ATOM 3345 C C . THR A 1 484 ? -27.499 -6.454 -1.985 1.00 83.12 484 THR A C 1
ATOM 3347 O O . THR A 1 484 ? -28.542 -7.108 -1.956 1.00 83.12 484 THR A O 1
ATOM 3350 N N . LEU A 1 485 ? -26.878 -6.170 -3.133 1.00 86.62 485 LEU A N 1
ATOM 3351 C CA . LEU A 1 485 ? -27.429 -6.540 -4.434 1.00 86.62 485 LEU A CA 1
ATOM 3352 C C . LEU A 1 485 ? -27.386 -8.048 -4.695 1.00 86.62 485 LEU A C 1
ATOM 3354 O O . LEU A 1 485 ? -28.364 -8.609 -5.188 1.00 86.62 485 LEU A O 1
ATOM 3358 N N . ILE A 1 486 ? -26.280 -8.712 -4.349 1.00 90.25 486 ILE A N 1
ATOM 3359 C CA . ILE A 1 486 ? -26.155 -10.169 -4.466 1.00 90.25 486 ILE A CA 1
ATOM 3360 C C . ILE A 1 486 ? -27.247 -10.829 -3.625 1.00 90.25 486 ILE A C 1
ATOM 3362 O O . ILE A 1 486 ? -28.015 -11.639 -4.142 1.00 90.25 486 ILE A O 1
ATOM 3366 N N . THR A 1 487 ? -27.379 -10.425 -2.359 1.00 89.06 487 THR A N 1
ATOM 3367 C CA . THR A 1 487 ? -28.411 -10.942 -1.449 1.00 89.06 487 THR A CA 1
ATOM 3368 C C . THR A 1 487 ? -29.811 -10.715 -2.015 1.00 89.06 487 THR A C 1
ATOM 3370 O O . THR A 1 487 ? -30.595 -11.659 -2.095 1.00 89.06 487 THR A O 1
ATOM 3373 N N . HIS A 1 488 ? -30.096 -9.510 -2.520 1.00 89.81 488 HIS A N 1
ATOM 3374 C CA . HIS A 1 488 ? -31.368 -9.199 -3.176 1.00 89.81 488 HIS A CA 1
ATOM 3375 C C . HIS A 1 488 ? -31.647 -10.103 -4.382 1.00 89.81 488 HIS A C 1
ATOM 3377 O O . HIS A 1 488 ? -32.789 -10.504 -4.593 1.00 89.81 488 HIS A O 1
ATOM 3383 N N . TYR A 1 489 ? -30.643 -10.479 -5.177 1.00 93.62 489 TYR A N 1
ATOM 3384 C CA . TYR A 1 489 ? -30.847 -11.387 -6.314 1.00 93.62 489 TYR A CA 1
ATOM 3385 C C . TYR A 1 489 ? -31.141 -12.818 -5.858 1.00 93.62 489 TYR A C 1
ATOM 3387 O O . TYR A 1 489 ? -32.092 -13.420 -6.357 1.00 93.62 489 TYR A O 1
ATOM 3395 N N . TYR A 1 490 ? -30.416 -13.347 -4.869 1.00 94.31 490 TYR A N 1
ATOM 3396 C CA . TYR A 1 490 ? -30.744 -14.651 -4.276 1.00 94.31 490 TYR A CA 1
ATOM 3397 C C . TYR A 1 490 ? -32.168 -14.658 -3.692 1.00 94.31 490 TYR A C 1
ATOM 3399 O O . TYR A 1 490 ? -32.957 -15.568 -3.958 1.00 94.31 490 TYR A O 1
ATOM 3407 N N . GLU A 1 491 ? -32.554 -13.610 -2.967 1.00 91.56 491 GLU A N 1
ATOM 3408 C CA . GLU A 1 491 ? -33.854 -13.549 -2.300 1.00 91.56 491 GLU A CA 1
ATOM 3409 C C . GLU A 1 491 ? -35.015 -13.279 -3.263 1.00 91.56 491 GLU A C 1
ATOM 3411 O O . GLU A 1 491 ? -36.069 -13.909 -3.150 1.00 91.56 491 GLU A O 1
ATOM 3416 N N . SER A 1 492 ? -34.847 -12.383 -4.238 1.00 90.38 492 SER A N 1
ATOM 3417 C CA . SER A 1 492 ? -35.908 -12.042 -5.196 1.00 90.38 492 SER A CA 1
ATOM 3418 C C . SER A 1 492 ? -36.055 -13.085 -6.305 1.00 90.38 492 SER A C 1
ATOM 3420 O O . SER A 1 492 ? -37.185 -13.422 -6.674 1.00 90.38 492 SER A O 1
ATOM 3422 N N . ILE A 1 493 ? -34.942 -13.646 -6.795 1.00 94.12 493 ILE A N 1
ATOM 3423 C CA . ILE A 1 493 ? -34.937 -14.593 -7.914 1.00 94.12 493 ILE A CA 1
ATOM 3424 C C . ILE A 1 493 ? -35.047 -16.022 -7.405 1.00 94.12 493 ILE A C 1
ATOM 3426 O O . ILE A 1 493 ? -35.919 -16.732 -7.893 1.00 94.12 493 ILE A O 1
ATOM 3430 N N . LEU A 1 494 ? -34.242 -16.452 -6.426 1.00 93.75 494 LEU A N 1
ATOM 3431 C CA . LEU A 1 494 ? -34.198 -17.847 -5.951 1.00 93.75 494 LEU A CA 1
ATOM 3432 C C . LEU A 1 494 ? -35.033 -18.117 -4.689 1.00 93.75 494 LEU A C 1
ATOM 3434 O O . LEU A 1 494 ? -35.333 -19.274 -4.406 1.00 93.75 494 LEU A O 1
ATOM 3438 N N . ARG A 1 495 ? -35.498 -17.074 -3.985 1.00 91.38 495 ARG A N 1
ATOM 3439 C CA . ARG A 1 495 ? -36.315 -17.171 -2.753 1.00 91.38 495 ARG A CA 1
ATOM 3440 C C . ARG A 1 495 ? -35.581 -17.819 -1.574 1.00 91.38 495 ARG A C 1
ATOM 3442 O O . ARG A 1 495 ? -36.196 -18.499 -0.754 1.00 91.38 495 ARG A O 1
ATOM 3449 N N . ARG A 1 496 ? -34.275 -17.580 -1.469 1.00 92.94 496 ARG A N 1
ATOM 3450 C CA . ARG A 1 496 ? -33.433 -18.005 -0.342 1.00 92.94 496 ARG A CA 1
ATOM 3451 C C . ARG A 1 496 ? -32.292 -17.020 -0.123 1.00 92.94 496 ARG A C 1
ATOM 3453 O O . ARG A 1 496 ? -31.964 -16.266 -1.030 1.00 92.94 496 ARG A O 1
ATOM 3460 N N . SER A 1 497 ? -31.666 -17.066 1.047 1.00 89.62 497 SER A N 1
ATOM 3461 C CA . SER A 1 497 ? -30.414 -16.347 1.291 1.00 89.62 497 SER A CA 1
ATOM 3462 C C . SER A 1 497 ? -29.252 -16.997 0.520 1.00 89.62 497 SER A C 1
ATOM 3464 O O . SER A 1 497 ? -29.304 -18.207 0.248 1.00 89.62 497 SER A O 1
ATOM 3466 N N . PRO A 1 498 ? -28.211 -16.223 0.164 1.00 92.00 498 PRO A N 1
ATOM 3467 C CA . PRO A 1 498 ? -27.016 -16.775 -0.454 1.00 92.00 498 PRO A CA 1
ATOM 3468 C C . PRO A 1 498 ? -26.300 -17.741 0.488 1.00 92.00 498 PRO A C 1
ATOM 3470 O O . PRO A 1 498 ? -26.187 -17.508 1.693 1.00 92.00 498 PRO A O 1
ATOM 3473 N N . GLU A 1 499 ? -25.772 -18.818 -0.074 1.00 92.56 499 GLU A N 1
ATOM 3474 C CA . GLU A 1 499 ? -24.754 -19.628 0.576 1.00 92.56 499 GLU A CA 1
ATOM 3475 C C . GLU A 1 499 ? -23.403 -18.883 0.592 1.00 92.56 499 GLU A C 1
ATOM 3477 O O . GLU A 1 499 ? -23.142 -18.087 -0.316 1.00 92.56 499 GLU A O 1
ATOM 3482 N N . PRO A 1 500 ? -22.521 -19.136 1.583 1.00 83.88 500 PRO A N 1
ATOM 3483 C CA . PRO A 1 500 ? -21.257 -18.407 1.722 1.00 83.88 500 PRO A CA 1
ATOM 3484 C C . PRO A 1 500 ? -20.386 -18.416 0.459 1.00 83.88 500 PRO A C 1
ATOM 3486 O O . PRO A 1 500 ? -19.905 -17.364 0.045 1.00 83.88 500 PRO A O 1
ATOM 3489 N N . ASP A 1 501 ? -20.243 -19.576 -0.189 1.00 87.06 501 ASP A N 1
ATOM 3490 C CA . ASP A 1 501 ? -19.407 -19.727 -1.389 1.00 87.06 501 ASP A CA 1
ATOM 3491 C C . ASP A 1 501 ? -19.975 -18.947 -2.585 1.00 87.06 501 ASP A C 1
ATOM 3493 O O . ASP A 1 501 ? -19.238 -18.311 -3.338 1.00 87.06 501 ASP A O 1
ATOM 3497 N N . GLY A 1 502 ? -21.301 -18.959 -2.739 1.00 90.56 502 GLY A N 1
ATOM 3498 C CA . GLY A 1 502 ? -22.000 -18.244 -3.800 1.00 90.56 502 GLY A CA 1
ATOM 3499 C C . GLY A 1 502 ? -21.940 -16.728 -3.617 1.00 90.56 502 GLY A C 1
ATOM 3500 O O . GLY A 1 502 ? -21.773 -16.003 -4.597 1.00 90.56 502 GLY A O 1
ATOM 3501 N N . LEU A 1 503 ? -22.039 -16.237 -2.377 1.00 86.62 503 LEU A N 1
ATOM 3502 C CA . LEU A 1 503 ? -21.837 -14.821 -2.059 1.00 86.62 503 LEU A CA 1
ATOM 3503 C C . LEU A 1 503 ? -20.398 -14.388 -2.373 1.00 86.62 503 LEU A C 1
ATOM 3505 O O . LEU A 1 503 ? -20.201 -13.413 -3.100 1.00 86.62 503 LEU A O 1
ATOM 3509 N N . ALA A 1 504 ? -19.417 -15.154 -1.886 1.00 81.31 504 ALA A N 1
ATOM 3510 C CA . ALA A 1 504 ? -17.997 -14.870 -2.072 1.00 81.31 504 ALA A CA 1
ATOM 3511 C C . ALA A 1 504 ? -17.598 -14.834 -3.555 1.00 81.31 504 ALA A C 1
ATOM 3513 O O . ALA A 1 504 ? -16.840 -13.959 -3.968 1.00 81.31 504 ALA A O 1
ATOM 3514 N N . PHE A 1 505 ? -18.145 -15.737 -4.378 1.00 90.88 505 PHE A N 1
ATOM 3515 C CA . PHE A 1 505 ? -17.898 -15.753 -5.821 1.00 90.88 505 PHE A CA 1
ATOM 3516 C C . PHE A 1 505 ? -18.301 -14.434 -6.500 1.00 90.88 505 PHE A C 1
ATOM 3518 O O . PHE A 1 505 ? -17.503 -13.837 -7.225 1.00 90.88 505 PHE A O 1
ATOM 3525 N N . TRP A 1 506 ? -19.524 -13.954 -6.257 1.00 91.44 506 TRP A N 1
ATOM 3526 C CA . TRP A 1 506 ? -20.006 -12.722 -6.886 1.00 91.44 506 TRP A CA 1
ATOM 3527 C C . TRP A 1 506 ? -19.296 -11.481 -6.348 1.00 91.44 506 TRP A C 1
ATOM 3529 O O . TRP A 1 506 ? -18.971 -10.588 -7.129 1.00 91.44 506 TRP A O 1
ATOM 3539 N N . GLN A 1 507 ? -19.009 -11.441 -5.043 1.00 85.25 507 GLN A N 1
ATOM 3540 C CA . GLN A 1 507 ? -18.216 -10.369 -4.437 1.00 85.25 507 GLN A CA 1
ATOM 3541 C C . GLN A 1 507 ? -16.829 -10.278 -5.079 1.00 85.25 507 GLN A C 1
ATOM 3543 O O . GLN A 1 507 ? -16.414 -9.187 -5.460 1.00 85.25 507 GLN A O 1
ATOM 3548 N N . ALA A 1 508 ? -16.144 -11.412 -5.266 1.00 84.00 508 ALA A N 1
ATOM 3549 C CA . ALA A 1 508 ? -14.827 -11.449 -5.895 1.00 84.00 508 ALA A CA 1
ATOM 3550 C C . ALA A 1 508 ? -14.860 -10.924 -7.338 1.00 84.00 508 ALA A C 1
ATOM 3552 O O . ALA A 1 508 ? -14.004 -10.130 -7.720 1.00 84.00 508 ALA A O 1
ATOM 3553 N N . LEU A 1 509 ? -15.878 -11.300 -8.120 1.00 88.50 509 LEU A N 1
ATOM 3554 C CA . LEU A 1 509 ? -16.023 -10.843 -9.504 1.00 88.50 509 LEU A CA 1
ATOM 3555 C C . LEU A 1 509 ? -16.299 -9.331 -9.602 1.00 88.50 509 LEU A C 1
ATOM 3557 O O . LEU A 1 509 ? -15.798 -8.661 -10.503 1.00 88.50 509 LEU A O 1
ATOM 3561 N N . ILE A 1 510 ? -17.087 -8.776 -8.676 1.00 84.81 510 ILE A N 1
ATOM 3562 C CA . ILE A 1 510 ? -17.342 -7.328 -8.610 1.00 84.81 510 ILE A CA 1
ATOM 3563 C C . ILE A 1 510 ? -16.074 -6.587 -8.176 1.00 84.81 510 ILE A C 1
ATOM 3565 O O . ILE A 1 510 ? -15.698 -5.607 -8.819 1.00 84.81 510 ILE A O 1
ATOM 3569 N N . ALA A 1 511 ? -15.401 -7.075 -7.131 1.00 77.88 511 ALA A N 1
ATOM 3570 C CA . ALA A 1 511 ? -14.167 -6.489 -6.619 1.00 77.88 511 ALA A CA 1
ATOM 3571 C C . ALA A 1 511 ? -13.056 -6.478 -7.680 1.00 77.88 511 ALA A C 1
ATOM 3573 O O . ALA A 1 511 ? -12.351 -5.481 -7.809 1.00 77.88 511 ALA A O 1
ATOM 3574 N N . GLU A 1 512 ? -12.944 -7.534 -8.493 1.00 81.88 512 GLU A N 1
ATOM 3575 C CA . GLU A 1 512 ? -12.014 -7.594 -9.627 1.00 81.88 512 GLU A CA 1
ATOM 3576 C C . GLU A 1 512 ? -12.267 -6.453 -10.625 1.00 81.88 512 GLU A C 1
ATOM 3578 O O . GLU A 1 512 ? -11.338 -5.744 -11.013 1.00 81.88 512 GLU A O 1
ATOM 3583 N N . LYS A 1 513 ? -13.531 -6.223 -11.002 1.00 81.81 513 LYS A N 1
ATOM 3584 C CA . LYS A 1 513 ? -13.898 -5.145 -11.931 1.00 81.81 513 LYS A CA 1
ATOM 3585 C C . LYS A 1 513 ? -13.665 -3.757 -11.356 1.00 81.81 513 LYS A C 1
ATOM 3587 O O . LYS A 1 513 ? -13.149 -2.889 -12.056 1.00 81.81 513 LYS A O 1
ATOM 3592 N N . GLN A 1 514 ? -13.969 -3.565 -10.076 1.00 74.50 514 GLN A N 1
ATOM 3593 C CA . GLN A 1 514 ? -13.682 -2.310 -9.382 1.00 74.50 514 GLN A CA 1
ATOM 3594 C C . GLN A 1 514 ? -12.178 -2.038 -9.302 1.00 74.50 514 GLN A C 1
ATOM 3596 O O . GLN A 1 514 ? -11.756 -0.911 -9.554 1.00 74.50 514 GLN A O 1
ATOM 3601 N N . ALA A 1 515 ? -11.369 -3.061 -9.011 1.00 67.88 515 ALA A N 1
ATOM 3602 C CA . ALA A 1 515 ? -9.914 -2.943 -8.966 1.00 67.88 515 ALA A CA 1
ATOM 3603 C C . ALA A 1 515 ? -9.319 -2.561 -10.333 1.00 67.88 515 ALA A C 1
ATOM 3605 O O . ALA A 1 515 ? -8.354 -1.807 -10.388 1.00 67.88 515 ALA A O 1
ATOM 3606 N N . GLN A 1 516 ? -9.935 -3.012 -11.430 1.00 76.94 516 GLN A N 1
ATOM 3607 C CA . GLN A 1 516 ? -9.563 -2.651 -12.805 1.00 76.94 516 GLN A CA 1
ATOM 3608 C C . GLN A 1 516 ? -10.091 -1.267 -13.242 1.00 76.94 516 GLN A C 1
ATOM 3610 O O . GLN A 1 516 ? -9.807 -0.824 -14.354 1.00 76.94 516 GLN A O 1
ATOM 3615 N N . GLY A 1 517 ? -10.874 -0.572 -12.404 1.00 69.94 517 GLY A N 1
ATOM 3616 C CA . GLY A 1 517 ? -11.541 0.682 -12.773 1.00 69.94 517 GLY A CA 1
ATOM 3617 C C . GLY A 1 517 ? -12.632 0.511 -13.840 1.00 69.94 517 GLY A C 1
ATOM 3618 O O . GLY A 1 517 ? -13.014 1.484 -14.494 1.00 69.94 517 GLY A O 1
ATOM 3619 N N . GLU A 1 518 ? -13.123 -0.715 -14.040 1.00 79.25 518 GLU A N 1
ATOM 3620 C CA . GLU A 1 518 ? -14.158 -1.041 -15.019 1.00 79.25 518 GLU A CA 1
ATOM 3621 C C . GLU A 1 518 ? -15.572 -0.798 -14.462 1.00 79.25 518 GLU A C 1
ATOM 3623 O O . GLU A 1 518 ? -15.823 -0.869 -13.257 1.00 79.25 518 GLU A O 1
ATOM 3628 N N . ASP A 1 519 ? -16.536 -0.545 -15.357 1.00 79.12 519 ASP A N 1
ATOM 3629 C CA . ASP A 1 519 ? -17.956 -0.512 -14.989 1.00 79.12 519 ASP A CA 1
ATOM 3630 C C . ASP A 1 519 ? -18.389 -1.898 -14.484 1.00 79.12 519 ASP A C 1
ATOM 3632 O O . ASP A 1 519 ? -18.224 -2.903 -15.176 1.00 79.12 519 ASP A O 1
ATOM 3636 N N . VAL A 1 520 ? -18.978 -1.949 -13.289 1.00 83.31 520 VAL A N 1
ATOM 3637 C CA . VAL A 1 520 ? -19.470 -3.179 -12.649 1.00 83.31 520 VAL A CA 1
ATOM 3638 C C . VAL A 1 520 ? -20.859 -3.600 -13.132 1.00 83.31 520 VAL A C 1
ATOM 3640 O O . VAL A 1 520 ? -21.256 -4.753 -12.959 1.00 83.31 520 VAL A O 1
ATOM 3643 N N . LYS A 1 521 ? -21.614 -2.712 -13.796 1.00 83.81 521 LYS A N 1
ATOM 3644 C CA . LYS A 1 521 ? -22.971 -3.007 -14.301 1.00 83.81 521 LYS A CA 1
ATOM 3645 C C . LYS A 1 521 ? -23.063 -4.256 -15.190 1.00 83.81 521 LYS A C 1
ATOM 3647 O O . LYS A 1 521 ? -24.065 -4.968 -15.088 1.00 83.81 521 LYS A O 1
ATOM 3652 N N . PRO A 1 522 ? -22.081 -4.576 -16.058 1.00 87.50 522 PRO A N 1
ATOM 3653 C CA . PRO A 1 522 ? -22.049 -5.841 -16.786 1.00 87.50 522 PRO A CA 1
ATOM 3654 C C . PRO A 1 522 ? -22.066 -7.080 -15.881 1.00 87.50 522 PRO A C 1
ATOM 3656 O O . PRO A 1 522 ? -22.747 -8.041 -16.231 1.00 87.50 522 PRO A O 1
ATOM 3659 N N . VAL A 1 523 ? -21.405 -7.052 -14.717 1.00 88.62 523 VAL A N 1
ATOM 3660 C CA . VAL A 1 523 ? -21.413 -8.174 -13.760 1.00 88.62 523 VAL A CA 1
ATOM 3661 C C . VAL A 1 523 ? -22.813 -8.381 -13.194 1.00 88.62 523 VAL A C 1
ATOM 3663 O O . VAL A 1 523 ? -23.300 -9.506 -13.157 1.00 88.62 523 VAL A O 1
ATOM 3666 N N . PHE A 1 524 ? -23.525 -7.308 -12.845 1.00 87.25 524 PHE A N 1
ATOM 3667 C CA . PHE A 1 524 ? -24.907 -7.420 -12.359 1.00 87.25 524 PHE A CA 1
ATOM 3668 C C . PHE A 1 524 ? -25.855 -7.974 -13.423 1.00 87.25 524 PHE A C 1
ATOM 3670 O O . PHE A 1 524 ? -26.703 -8.813 -13.127 1.00 87.25 524 PHE A O 1
ATOM 3677 N N . ARG A 1 525 ? -25.668 -7.580 -14.689 1.00 87.56 525 ARG A N 1
ATOM 3678 C CA . ARG A 1 525 ? -26.413 -8.160 -15.817 1.00 87.56 525 ARG A CA 1
ATOM 3679 C C . ARG A 1 525 ? -26.099 -9.644 -16.005 1.00 87.56 525 ARG A C 1
ATOM 3681 O O . ARG A 1 525 ? -27.015 -10.442 -16.198 1.00 87.56 525 ARG A O 1
ATOM 3688 N N . GLN A 1 526 ? -24.825 -10.021 -15.916 1.00 90.88 526 GLN A N 1
ATOM 3689 C CA . GLN A 1 526 ? -24.397 -11.419 -15.969 1.00 90.88 526 GLN A CA 1
ATOM 3690 C C . GLN A 1 526 ? -25.011 -12.229 -14.824 1.00 90.88 526 GLN A C 1
ATOM 3692 O O . GLN A 1 526 ? -25.497 -13.333 -15.053 1.00 90.88 526 GLN A O 1
ATOM 3697 N N . MET A 1 527 ? -25.033 -11.668 -13.618 1.00 93.44 527 MET A N 1
ATOM 3698 C CA . MET A 1 527 ? -25.591 -12.287 -12.423 1.00 93.44 527 MET A CA 1
ATOM 3699 C C . MET A 1 527 ? -27.102 -12.506 -12.552 1.00 93.44 527 MET A C 1
ATOM 3701 O O . MET A 1 527 ? -27.585 -13.609 -12.309 1.00 93.44 527 MET A O 1
ATOM 3705 N N . ALA A 1 528 ? -27.845 -11.499 -13.020 1.00 92.75 528 ALA A N 1
ATOM 3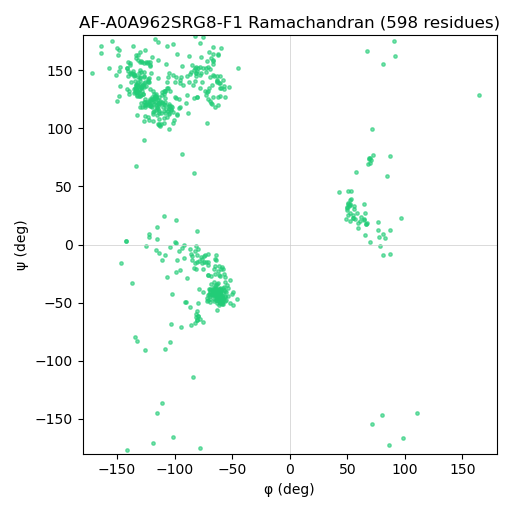706 C CA . ALA A 1 528 ? -29.269 -11.638 -13.323 1.00 92.75 528 ALA A CA 1
ATOM 3707 C C . ALA A 1 528 ? -29.524 -12.774 -14.327 1.00 92.75 528 ALA A C 1
ATOM 3709 O O . ALA A 1 528 ? -30.355 -13.647 -14.073 1.00 92.75 528 ALA A O 1
ATOM 3710 N N . ASN A 1 529 ? -28.764 -12.801 -15.428 1.00 93.06 529 ASN A N 1
ATOM 3711 C CA . ASN A 1 529 ? -28.866 -13.855 -16.434 1.00 93.06 529 ASN A CA 1
ATOM 3712 C C . ASN A 1 529 ? -28.545 -15.237 -15.848 1.00 93.06 529 ASN A C 1
ATOM 3714 O O . ASN A 1 529 ? -29.269 -16.198 -16.089 1.00 93.06 529 ASN A O 1
ATOM 3718 N N . PHE A 1 530 ? -27.489 -15.341 -15.042 1.00 94.50 530 PHE A N 1
ATOM 3719 C CA . PHE A 1 530 ? -27.123 -16.587 -14.381 1.00 94.50 530 PHE A CA 1
ATOM 3720 C C . PHE A 1 530 ? -28.258 -17.108 -13.490 1.00 94.50 530 PHE A C 1
ATOM 3722 O O . PHE A 1 530 ? -28.616 -18.278 -13.585 1.00 94.50 530 PHE A O 1
ATOM 3729 N N . PHE A 1 531 ? -28.873 -16.252 -12.670 1.00 95.88 531 PHE A N 1
ATOM 3730 C CA . PHE A 1 531 ? -29.923 -16.682 -11.747 1.00 95.88 531 PHE A CA 1
ATOM 3731 C C . PHE A 1 531 ? -31.241 -17.038 -12.437 1.00 95.88 531 PHE A C 1
ATOM 3733 O O . PHE A 1 531 ? -31.775 -18.116 -12.171 1.00 95.88 531 PHE A O 1
ATOM 3740 N N . PHE A 1 532 ? -31.754 -16.191 -13.337 1.00 96.06 532 PHE A N 1
ATOM 3741 C CA . PHE A 1 532 ? -33.031 -16.440 -14.025 1.00 96.06 532 PHE A CA 1
ATOM 3742 C C . PHE A 1 532 ? -33.003 -17.658 -14.958 1.00 96.06 532 PHE A C 1
ATOM 3744 O O . PHE A 1 532 ? -34.058 -18.219 -15.255 1.00 96.06 532 PHE A O 1
ATOM 3751 N N . PHE A 1 533 ? -31.816 -18.085 -15.396 1.00 94.75 533 PHE A N 1
ATOM 3752 C CA . PHE A 1 533 ? -31.639 -19.250 -16.268 1.00 94.75 533 PHE A CA 1
ATOM 3753 C C . PHE A 1 533 ? -30.855 -20.389 -15.609 1.00 94.75 533 PHE A C 1
ATOM 3755 O O . PHE A 1 533 ? -30.425 -21.316 -16.292 1.00 94.75 533 PHE A O 1
ATOM 3762 N N . SER A 1 534 ? -30.699 -20.345 -14.285 1.00 95.31 534 SER A N 1
ATOM 3763 C CA . SER A 1 534 ? -30.127 -21.445 -13.512 1.00 95.31 534 SER A CA 1
ATOM 3764 C C . SER A 1 534 ? -31.067 -22.651 -13.484 1.00 95.31 534 SER A C 1
ATOM 3766 O O . SER A 1 534 ? -32.292 -22.498 -13.481 1.00 95.31 534 SER A O 1
ATOM 3768 N N . ASP A 1 535 ? -30.499 -23.854 -13.365 1.00 96.50 535 ASP A N 1
ATOM 3769 C CA . ASP A 1 535 ? -31.278 -25.080 -13.156 1.00 96.50 535 ASP A CA 1
ATOM 3770 C C . ASP A 1 535 ? -32.203 -24.958 -11.931 1.00 96.50 535 ASP A C 1
ATOM 3772 O O . ASP A 1 535 ? -33.332 -25.445 -11.951 1.00 96.50 535 ASP A O 1
ATOM 3776 N N . GLU A 1 536 ? -31.761 -24.248 -10.887 1.00 94.81 536 GLU A N 1
ATOM 3777 C CA . GLU A 1 536 ? -32.537 -23.994 -9.669 1.00 94.81 536 GLU A CA 1
ATOM 3778 C C . GLU A 1 536 ? -33.800 -23.162 -9.942 1.00 94.81 536 GLU A C 1
ATOM 3780 O O . GLU A 1 536 ? -34.898 -23.531 -9.513 1.00 94.81 536 GLU A O 1
ATOM 3785 N N . TYR A 1 537 ? -33.680 -22.058 -10.685 1.00 95.62 537 TYR A N 1
ATOM 3786 C CA . TYR A 1 537 ? -34.841 -21.250 -11.053 1.00 95.62 537 TYR A CA 1
ATOM 3787 C C . TYR A 1 537 ? -35.764 -21.999 -12.019 1.00 95.62 537 TYR A C 1
ATOM 3789 O O . TYR A 1 537 ? -36.983 -22.009 -11.833 1.00 95.62 537 TYR A O 1
ATOM 3797 N N . LEU A 1 538 ? -35.194 -22.667 -13.028 1.00 94.62 538 LEU A N 1
ATOM 3798 C CA . LEU A 1 538 ? -35.952 -23.418 -14.030 1.00 94.62 538 LEU A CA 1
ATOM 3799 C C . LEU A 1 538 ? -36.725 -24.591 -13.409 1.00 94.62 538 LEU A C 1
ATOM 3801 O O . LEU A 1 538 ? -37.861 -24.853 -13.810 1.00 94.62 538 LEU A O 1
ATOM 3805 N N . ALA A 1 539 ? -36.181 -25.235 -12.372 1.00 95.44 539 ALA A N 1
ATOM 3806 C CA . ALA A 1 539 ? -36.852 -26.306 -11.635 1.00 95.44 539 ALA A CA 1
ATOM 3807 C C . ALA A 1 539 ? -38.154 -25.861 -10.942 1.00 95.44 539 ALA A C 1
ATOM 3809 O O . ALA A 1 539 ? -39.001 -26.700 -10.633 1.00 95.44 539 ALA A O 1
ATOM 3810 N N . ARG A 1 540 ? -38.363 -24.553 -10.734 1.00 93.88 540 ARG A N 1
ATOM 3811 C CA . ARG A 1 540 ? -39.619 -24.012 -10.184 1.00 93.88 540 ARG A CA 1
ATOM 3812 C C . ARG A 1 540 ? -40.763 -23.979 -11.193 1.00 93.88 540 ARG A C 1
ATOM 3814 O O . ARG A 1 540 ? -41.898 -23.757 -10.783 1.00 93.88 540 ARG A O 1
ATOM 3821 N N . ASN A 1 541 ? -40.479 -24.187 -12.481 1.00 93.69 541 ASN A N 1
ATOM 3822 C CA . ASN A 1 541 ? -41.468 -24.247 -13.558 1.00 93.69 541 ASN A CA 1
ATOM 3823 C C . ASN A 1 541 ? -42.444 -23.050 -13.560 1.00 93.69 541 ASN A C 1
ATOM 3825 O O . ASN A 1 541 ? -43.661 -23.220 -13.648 1.00 93.69 541 ASN A O 1
ATOM 3829 N N . THR A 1 542 ? -41.900 -21.837 -13.417 1.00 94.69 542 THR A N 1
ATOM 3830 C CA . THR A 1 542 ? -42.683 -20.597 -13.335 1.00 94.69 542 THR A CA 1
ATOM 3831 C C . THR A 1 542 ? -43.492 -20.355 -14.607 1.00 94.69 542 THR A C 1
ATOM 3833 O O . THR A 1 542 ? -42.996 -20.519 -15.725 1.00 94.69 542 THR A O 1
ATOM 3836 N N . THR A 1 543 ? -44.732 -19.903 -14.447 1.00 96.81 5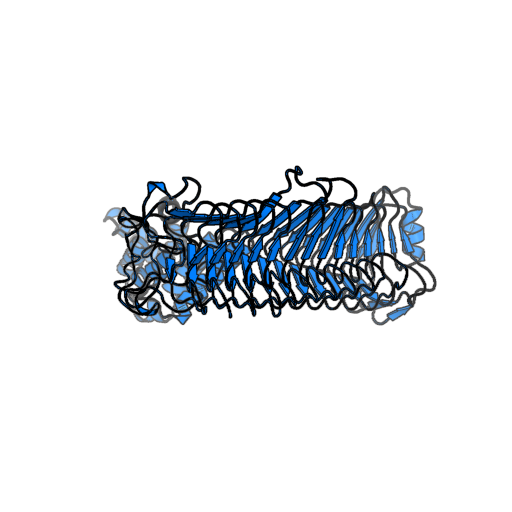43 THR A N 1
ATOM 3837 C CA . THR A 1 543 ? -45.553 -19.360 -15.536 1.00 96.81 543 THR A CA 1
ATOM 3838 C C . THR A 1 543 ? -44.968 -18.049 -16.064 1.00 96.81 543 THR A C 1
ATOM 3840 O O . THR A 1 543 ? -44.144 -17.412 -15.408 1.00 96.81 543 THR A O 1
ATOM 3843 N N . ASP A 1 544 ? -45.402 -17.613 -17.249 1.00 96.69 544 ASP A N 1
ATOM 3844 C CA . ASP A 1 544 ? -44.964 -16.325 -17.804 1.00 96.69 544 ASP A CA 1
ATOM 3845 C C . ASP A 1 544 ? -45.347 -15.152 -16.893 1.00 96.69 544 ASP A C 1
ATOM 3847 O O . ASP A 1 544 ? -44.546 -14.243 -16.697 1.00 96.69 544 ASP A O 1
ATOM 3851 N N . GLY A 1 545 ? -46.520 -15.210 -16.254 1.00 96.19 545 GLY A N 1
ATOM 3852 C CA . GLY A 1 545 ? -46.938 -14.197 -15.282 1.00 96.19 545 GLY A CA 1
ATOM 3853 C C . GLY A 1 545 ? -46.021 -14.150 -14.061 1.00 96.19 545 GLY A C 1
ATOM 3854 O O . GLY A 1 545 ? -45.566 -13.080 -13.672 1.00 96.19 545 GLY A O 1
ATOM 3855 N N . GLU A 1 546 ? -45.679 -15.306 -13.489 1.00 95.12 546 GLU A N 1
ATOM 3856 C CA . GLU A 1 546 ? -44.742 -15.378 -12.361 1.00 95.12 546 GLU A CA 1
ATOM 3857 C C . GLU A 1 546 ? -43.332 -14.929 -12.752 1.00 95.12 546 GLU A C 1
ATOM 3859 O O . GLU A 1 546 ? -42.659 -14.272 -11.960 1.00 95.12 546 GLU A O 1
ATOM 3864 N N . PHE A 1 547 ? -42.877 -15.260 -13.963 1.00 96.25 547 PHE A N 1
ATOM 3865 C CA . PHE A 1 547 ? -41.595 -14.797 -14.484 1.00 96.25 547 PHE A CA 1
ATOM 3866 C C . PHE A 1 547 ? -41.551 -13.266 -14.561 1.00 96.25 547 PHE A C 1
ATOM 3868 O O . PHE A 1 547 ? -40.647 -12.663 -13.986 1.00 96.25 547 PHE A O 1
ATOM 3875 N N . ILE A 1 548 ? -42.562 -12.633 -15.168 1.00 96.81 548 ILE A N 1
ATOM 3876 C CA . ILE A 1 548 ? -42.658 -11.168 -15.249 1.00 96.81 548 ILE A CA 1
ATOM 3877 C C . ILE A 1 548 ? -42.746 -10.535 -13.858 1.00 96.81 548 ILE A C 1
ATOM 3879 O O . ILE A 1 548 ? -42.023 -9.580 -13.583 1.00 96.81 548 ILE A O 1
ATOM 3883 N N . THR A 1 549 ? -43.551 -11.083 -12.945 1.00 94.44 549 THR A N 1
ATOM 3884 C CA . THR A 1 549 ? -43.609 -10.595 -11.558 1.00 94.44 549 THR A CA 1
ATOM 3885 C C . THR A 1 549 ? -42.244 -10.663 -10.871 1.00 94.44 549 THR A C 1
ATOM 3887 O O . THR A 1 549 ? -41.854 -9.715 -10.192 1.00 94.44 549 THR A O 1
ATOM 3890 N N . ASN A 1 550 ? -41.480 -11.742 -11.074 1.00 94.62 550 ASN A N 1
ATOM 3891 C CA . ASN A 1 550 ? -40.124 -11.841 -10.536 1.00 94.62 550 ASN A CA 1
ATOM 3892 C C . ASN A 1 550 ? -39.197 -10.765 -11.133 1.00 94.62 550 ASN A C 1
ATOM 3894 O O . ASN A 1 550 ? -38.465 -10.148 -10.370 1.00 94.62 550 ASN A O 1
ATOM 3898 N N . LEU A 1 551 ? -39.269 -10.465 -12.439 1.00 94.88 551 LEU A N 1
ATOM 3899 C CA . LEU A 1 551 ? -38.487 -9.371 -13.044 1.00 94.88 551 LEU A CA 1
ATOM 3900 C C . LEU A 1 551 ? -38.809 -8.009 -12.403 1.00 94.88 551 LEU A C 1
ATOM 3902 O O . LEU A 1 551 ? -37.899 -7.260 -12.056 1.00 94.88 551 LEU A O 1
ATOM 3906 N N . TYR A 1 552 ? -40.093 -7.698 -12.202 1.00 92.69 552 TYR A N 1
ATOM 3907 C CA . TYR A 1 552 ? -40.521 -6.446 -11.565 1.00 92.69 552 TYR A CA 1
ATOM 3908 C C . TYR A 1 552 ? -40.024 -6.329 -10.116 1.00 92.69 552 TYR A C 1
ATOM 3910 O O . TYR A 1 552 ? -39.492 -5.287 -9.731 1.00 92.69 552 TYR A O 1
ATOM 3918 N N . PHE A 1 553 ? -40.114 -7.400 -9.323 1.00 90.19 553 PHE A N 1
ATOM 3919 C CA . PHE A 1 553 ? -39.572 -7.396 -7.963 1.00 90.19 553 PHE A CA 1
ATOM 3920 C C . PHE A 1 553 ? -38.050 -7.261 -7.940 1.00 90.19 553 PHE A C 1
ATOM 3922 O O . PHE A 1 553 ? -37.518 -6.490 -7.143 1.00 90.19 553 PHE A O 1
ATOM 3929 N N . THR A 1 554 ? -37.346 -7.986 -8.807 1.00 90.44 554 THR A N 1
ATOM 3930 C CA . THR A 1 554 ? -35.883 -7.969 -8.843 1.00 90.44 554 THR A CA 1
ATOM 3931 C C . THR A 1 554 ? -35.343 -6.614 -9.289 1.00 90.44 554 THR A C 1
ATOM 3933 O O . THR A 1 554 ? -34.411 -6.109 -8.668 1.00 90.44 554 THR A O 1
ATOM 3936 N N . PHE A 1 555 ? -35.914 -5.992 -10.321 1.00 89.12 555 PHE A N 1
ATOM 3937 C CA . PHE A 1 555 ? -35.322 -4.783 -10.906 1.00 89.12 555 PHE A CA 1
ATOM 3938 C C . PHE A 1 555 ? -35.957 -3.477 -10.434 1.00 89.12 555 PHE A C 1
ATOM 3940 O O . PHE A 1 555 ? -35.281 -2.451 -10.463 1.00 89.12 555 PHE A O 1
ATOM 3947 N N . PHE A 1 556 ? -37.214 -3.503 -9.976 1.00 86.81 556 PHE A N 1
ATOM 3948 C CA . PHE A 1 556 ? -37.969 -2.300 -9.591 1.00 86.81 556 PHE A CA 1
ATOM 3949 C C . PHE A 1 556 ? -38.532 -2.352 -8.164 1.00 86.81 556 PHE A C 1
ATOM 3951 O O . PHE A 1 556 ? -39.170 -1.395 -7.732 1.00 86.81 556 PHE A O 1
ATOM 3958 N N . GLN A 1 557 ? -38.324 -3.453 -7.431 1.00 84.00 557 GLN A N 1
ATOM 3959 C CA . GLN A 1 557 ? -38.813 -3.650 -6.058 1.00 84.00 557 GLN A CA 1
ATOM 3960 C C . GLN A 1 557 ? -40.323 -3.409 -5.876 1.00 84.00 557 GLN A C 1
ATOM 3962 O O . GLN A 1 557 ? -40.779 -2.924 -4.841 1.00 84.00 557 GLN A O 1
ATOM 3967 N N . ARG A 1 558 ? -41.127 -3.755 -6.884 1.00 88.19 558 ARG A N 1
ATOM 3968 C CA . ARG A 1 558 ? -42.589 -3.612 -6.851 1.00 88.19 558 ARG A CA 1
ATOM 3969 C C . ARG A 1 558 ? -43.263 -4.677 -7.700 1.00 88.19 558 ARG A C 1
ATOM 3971 O O . ARG A 1 558 ? -42.604 -5.333 -8.497 1.00 88.19 558 ARG A O 1
ATOM 3978 N N . GLU A 1 559 ? -44.577 -4.804 -7.575 1.00 89.75 559 GLU A N 1
ATOM 3979 C CA . GLU A 1 559 ? -45.377 -5.605 -8.505 1.00 89.75 559 GLU A CA 1
ATOM 3980 C C . GLU A 1 559 ? -45.632 -4.851 -9.825 1.00 89.75 559 GLU A C 1
ATOM 3982 O O . GLU A 1 559 ? -45.656 -3.609 -9.845 1.00 89.75 559 GLU A O 1
ATOM 3987 N N . PRO A 1 560 ? -45.831 -5.573 -10.944 1.00 92.75 560 PRO A N 1
ATOM 3988 C CA . PRO A 1 560 ? -46.348 -4.970 -12.165 1.00 92.75 560 PRO A CA 1
ATOM 3989 C C . PRO A 1 560 ? -47.766 -4.441 -11.941 1.00 92.75 560 PRO A C 1
ATOM 3991 O O . PRO A 1 560 ? -48.601 -5.106 -11.329 1.00 92.75 560 PRO A O 1
ATOM 3994 N N . ASP A 1 561 ? -48.068 -3.269 -12.497 1.00 94.44 561 ASP A N 1
ATOM 3995 C CA . ASP A 1 561 ? -49.465 -2.884 -12.686 1.00 94.44 561 ASP A CA 1
ATOM 3996 C C . ASP A 1 561 ? -50.118 -3.748 -13.782 1.00 94.44 561 ASP A C 1
ATOM 3998 O O . ASP A 1 561 ? -49.440 -4.434 -14.555 1.00 94.44 561 ASP A O 1
ATOM 4002 N N . GLN A 1 562 ? -51.452 -3.710 -13.859 1.00 94.19 562 GLN A N 1
ATOM 4003 C CA . GLN A 1 562 ? -52.211 -4.527 -14.809 1.00 94.19 562 GLN A CA 1
ATOM 4004 C C . GLN A 1 562 ? -51.777 -4.291 -16.265 1.00 94.19 562 GLN A C 1
ATOM 4006 O O . GLN A 1 562 ? -51.653 -5.245 -17.026 1.00 94.19 562 GLN A O 1
ATOM 4011 N N . GLY A 1 563 ? -51.508 -3.038 -16.650 1.00 94.69 563 GLY A N 1
ATOM 4012 C CA . GLY A 1 563 ? -51.117 -2.699 -18.018 1.00 94.69 563 GLY A CA 1
ATOM 4013 C C . GLY A 1 563 ? -49.723 -3.218 -18.371 1.00 94.69 563 GLY A C 1
ATOM 4014 O O . GLY A 1 563 ? -49.522 -3.747 -19.464 1.00 94.69 563 GLY A O 1
ATOM 4015 N N . GLY A 1 564 ? -48.776 -3.117 -17.435 1.00 93.31 564 GLY A N 1
ATOM 4016 C CA . GLY A 1 564 ? -47.437 -3.684 -17.564 1.00 93.31 564 GLY A CA 1
ATOM 4017 C C . GLY A 1 564 ? -47.467 -5.206 -17.684 1.00 93.31 564 GLY A C 1
ATOM 4018 O O . GLY A 1 564 ? -46.832 -5.761 -18.581 1.00 93.31 564 GLY A O 1
ATOM 4019 N N . MET A 1 565 ? -48.250 -5.884 -16.839 1.00 96.50 565 MET A N 1
ATOM 4020 C CA . MET A 1 565 ? -48.425 -7.337 -16.919 1.00 96.50 565 MET A CA 1
ATOM 4021 C C . MET A 1 565 ? -49.017 -7.761 -18.272 1.00 96.50 565 MET A C 1
ATOM 4023 O O . MET A 1 565 ? -48.451 -8.620 -18.950 1.00 96.50 565 MET A O 1
ATOM 4027 N N . ASP A 1 566 ? -50.110 -7.123 -18.702 1.00 95.81 566 ASP A N 1
ATOM 4028 C CA . ASP A 1 566 ? -50.785 -7.443 -19.965 1.00 95.81 566 ASP A CA 1
ATOM 4029 C C . ASP A 1 566 ? -49.863 -7.239 -21.177 1.00 95.81 566 ASP A C 1
ATOM 4031 O O . ASP A 1 566 ? -49.846 -8.061 -22.098 1.00 95.81 566 ASP A O 1
ATOM 4035 N N . PHE A 1 567 ? -49.055 -6.173 -21.166 1.00 96.44 567 PHE A N 1
ATOM 4036 C CA . PHE A 1 567 ? -48.067 -5.897 -22.208 1.00 96.44 567 PHE A CA 1
ATOM 4037 C C . PHE A 1 567 ? -47.054 -7.039 -22.352 1.00 96.44 567 PHE A C 1
ATOM 4039 O O . PHE A 1 567 ? -46.846 -7.551 -23.457 1.00 96.44 567 PHE A O 1
ATOM 4046 N N . TRP A 1 568 ? -46.438 -7.465 -21.247 1.00 96.81 568 TRP A N 1
ATOM 4047 C CA . TRP A 1 568 ? -45.411 -8.503 -21.288 1.00 96.81 568 TRP A CA 1
ATOM 4048 C C . TRP A 1 568 ? -45.977 -9.872 -21.645 1.00 96.81 568 TRP A C 1
ATOM 4050 O O . TRP A 1 568 ? -45.408 -10.560 -22.495 1.00 96.81 568 TRP A O 1
ATOM 4060 N N . LEU A 1 569 ? -47.124 -10.243 -21.071 1.00 97.31 569 LEU A N 1
ATOM 4061 C CA . LEU A 1 569 ? -47.799 -11.497 -21.404 1.00 97.31 569 LEU A CA 1
ATOM 4062 C C . LEU A 1 569 ? -48.182 -11.557 -22.885 1.00 97.31 569 LEU A C 1
ATOM 4064 O O . LEU A 1 569 ? -48.018 -12.599 -23.519 1.00 97.31 569 LEU A O 1
ATOM 4068 N N . ASN A 1 570 ? -48.630 -10.439 -23.470 1.00 97.06 570 ASN A N 1
ATOM 4069 C CA . ASN A 1 570 ? -48.918 -10.379 -24.899 1.00 97.06 570 ASN A CA 1
ATOM 4070 C C . ASN A 1 570 ? -47.659 -10.610 -25.750 1.00 97.06 570 ASN A C 1
ATOM 4072 O O . ASN A 1 570 ? -47.721 -11.357 -26.725 1.00 97.06 570 ASN A O 1
ATOM 4076 N N . ARG A 1 571 ? -46.510 -10.028 -25.385 1.00 97.00 571 ARG A N 1
ATOM 4077 C CA . ARG A 1 571 ? -45.253 -10.245 -26.123 1.00 97.00 571 ARG A CA 1
ATOM 4078 C C . ARG A 1 571 ? -44.776 -11.691 -26.026 1.00 97.00 571 ARG A C 1
ATOM 4080 O O . ARG A 1 571 ? -44.469 -12.282 -27.061 1.00 97.00 571 ARG A O 1
ATOM 4087 N N . LEU A 1 572 ? -44.762 -12.270 -24.824 1.00 95.31 572 LEU A N 1
ATOM 4088 C CA . LEU A 1 572 ? -44.352 -13.664 -24.609 1.00 95.31 572 LEU A CA 1
ATOM 4089 C C . LEU A 1 572 ? -45.251 -14.635 -25.395 1.00 95.31 572 LEU A C 1
ATOM 4091 O O . LEU A 1 572 ? -44.751 -15.505 -26.108 1.00 95.31 572 LEU A O 1
ATOM 4095 N N . ALA A 1 573 ? -46.569 -14.407 -25.397 1.00 95.38 573 ALA A N 1
ATOM 4096 C CA . ALA A 1 573 ? -47.519 -15.196 -26.185 1.00 95.38 573 ALA A CA 1
ATOM 4097 C C . ALA A 1 573 ? -47.295 -15.106 -27.711 1.00 95.38 573 ALA A C 1
ATOM 4099 O O . ALA A 1 573 ? -47.697 -16.009 -28.443 1.00 95.38 573 ALA A O 1
ATOM 4100 N N . ASN A 1 574 ? -46.645 -14.042 -28.197 1.00 95.12 574 ASN A N 1
ATOM 4101 C CA . ASN A 1 574 ? -46.316 -13.828 -29.610 1.00 95.12 574 ASN A CA 1
ATOM 4102 C C . ASN A 1 574 ? -44.861 -14.202 -29.962 1.00 95.12 574 ASN A C 1
ATOM 4104 O O . ASN A 1 574 ? -44.332 -13.748 -30.976 1.00 95.12 574 ASN A O 1
ATOM 4108 N N . GLY A 1 575 ? -44.215 -15.046 -29.151 1.00 91.56 575 GLY A N 1
ATOM 4109 C CA . GLY A 1 575 ? -42.894 -15.610 -29.445 1.00 91.56 575 GLY A CA 1
ATOM 4110 C C . GLY A 1 575 ? -41.711 -14.754 -28.993 1.00 91.56 575 GLY A C 1
ATOM 4111 O O . GLY A 1 575 ? -40.583 -15.037 -29.392 1.00 91.56 575 GLY A O 1
ATOM 4112 N N . TYR A 1 576 ? -41.944 -13.726 -28.171 1.00 95.81 576 TYR A N 1
ATOM 4113 C CA . TYR A 1 576 ? -40.863 -13.008 -27.499 1.00 95.81 576 TYR A CA 1
ATOM 4114 C C . TYR A 1 576 ? -40.247 -13.895 -26.409 1.00 95.81 576 TYR A C 1
ATOM 4116 O O . TYR A 1 576 ? -40.972 -14.510 -25.628 1.00 95.81 576 TYR A O 1
ATOM 4124 N N . GLY A 1 577 ? -38.920 -13.993 -26.370 1.00 95.00 577 GLY A N 1
ATOM 4125 C CA . GLY A 1 577 ? -38.211 -14.851 -25.420 1.00 95.00 577 GLY A CA 1
ATOM 4126 C C . GLY A 1 577 ? -38.185 -14.278 -24.000 1.00 95.00 577 GLY A C 1
ATOM 4127 O O . GLY A 1 577 ? -38.201 -13.061 -23.803 1.00 95.00 577 GLY A O 1
ATOM 4128 N N . ARG A 1 578 ? -38.106 -15.151 -22.986 1.00 94.38 578 ARG A N 1
ATOM 4129 C CA . ARG A 1 578 ? -37.917 -14.738 -21.580 1.00 94.38 578 ARG A CA 1
ATOM 4130 C C . ARG A 1 578 ? -36.566 -14.051 -21.354 1.00 94.38 578 ARG A C 1
ATOM 4132 O O . ARG A 1 578 ? -36.484 -13.107 -20.577 1.00 94.38 578 ARG A O 1
ATOM 4139 N N . ASP A 1 579 ? -35.533 -14.492 -22.064 1.00 92.44 579 ASP A N 1
ATOM 4140 C CA . ASP A 1 579 ? -34.210 -13.863 -22.136 1.00 92.44 579 ASP A CA 1
ATOM 4141 C C . ASP A 1 579 ? -34.292 -12.440 -22.694 1.00 92.44 579 ASP A C 1
ATOM 4143 O O . ASP A 1 579 ? -33.723 -11.514 -22.119 1.00 92.44 579 ASP A O 1
ATOM 4147 N N . GLN A 1 580 ? -35.080 -12.249 -23.753 1.00 93.00 580 GLN A N 1
ATOM 4148 C CA . GLN A 1 580 ? -35.300 -10.937 -24.356 1.00 93.00 580 GLN A CA 1
ATOM 4149 C C . GLN A 1 580 ? -36.080 -10.015 -23.411 1.00 93.00 580 GLN A C 1
ATOM 4151 O O . GLN A 1 580 ? -35.703 -8.860 -23.230 1.00 93.00 580 GLN A O 1
ATOM 4156 N N . ALA A 1 581 ? -37.122 -10.536 -22.752 1.00 93.25 581 ALA A N 1
ATOM 4157 C CA . ALA A 1 581 ? -37.882 -9.788 -21.754 1.00 93.25 581 ALA A CA 1
ATOM 4158 C C . ALA A 1 581 ? -37.005 -9.360 -20.569 1.00 93.25 581 ALA A C 1
ATOM 4160 O O . ALA A 1 581 ? -37.014 -8.190 -20.211 1.00 93.25 581 ALA A O 1
ATOM 4161 N N . MET A 1 582 ? -36.197 -10.259 -19.995 1.00 93.81 582 MET A N 1
ATOM 4162 C CA . MET A 1 582 ? -35.245 -9.894 -18.938 1.00 93.81 582 MET A CA 1
ATOM 4163 C C . MET A 1 582 ? -34.231 -8.850 -19.426 1.00 93.81 582 MET A C 1
ATOM 4165 O O . MET A 1 582 ? -33.940 -7.896 -18.704 1.00 93.81 582 MET A O 1
ATOM 4169 N N . GLY A 1 583 ? -33.724 -9.009 -20.653 1.00 89.69 583 GLY A N 1
ATOM 4170 C CA . GLY A 1 583 ? -32.842 -8.041 -21.297 1.00 89.69 583 GLY A CA 1
ATOM 4171 C C . GLY A 1 583 ? -33.435 -6.634 -21.282 1.00 89.69 583 GLY A C 1
ATOM 4172 O O . GLY A 1 583 ? -32.786 -5.719 -20.787 1.00 89.69 583 GLY A O 1
ATOM 4173 N N . ASP A 1 584 ? -34.686 -6.467 -21.717 1.00 91.38 584 ASP A N 1
ATOM 4174 C CA . ASP A 1 584 ? -35.359 -5.162 -21.729 1.00 91.38 584 ASP A CA 1
ATOM 4175 C C . ASP A 1 584 ? -35.404 -4.513 -20.324 1.00 91.38 584 ASP A C 1
ATOM 4177 O O . ASP A 1 584 ? -35.154 -3.313 -20.202 1.00 91.38 584 ASP A O 1
ATOM 4181 N N . PHE A 1 585 ? -35.632 -5.277 -19.246 1.00 90.75 585 PHE A N 1
ATOM 4182 C CA . PHE A 1 585 ? -35.638 -4.740 -17.870 1.00 90.75 585 PHE A CA 1
ATOM 4183 C C . PHE A 1 585 ? -34.262 -4.237 -17.412 1.00 90.75 585 PHE A C 1
ATOM 4185 O O . PHE A 1 585 ? -34.178 -3.267 -16.661 1.00 90.75 585 PHE A O 1
ATOM 4192 N N . LEU A 1 586 ? -33.175 -4.855 -17.877 1.00 85.94 586 LEU A N 1
ATOM 4193 C CA . LEU A 1 586 ? -31.807 -4.475 -17.504 1.00 85.94 586 LEU A CA 1
ATOM 4194 C C . LEU A 1 586 ? -31.327 -3.169 -18.164 1.00 85.94 586 LEU A C 1
ATOM 4196 O O . LEU A 1 586 ? -30.255 -2.667 -17.816 1.00 85.94 586 LEU A O 1
ATOM 4200 N N . PHE A 1 587 ? -32.090 -2.620 -19.114 1.00 84.06 587 PHE A N 1
ATOM 4201 C CA . PHE A 1 587 ? -31.733 -1.406 -19.856 1.00 84.06 587 PHE A CA 1
ATOM 4202 C C . PHE A 1 587 ? -32.763 -0.275 -19.734 1.00 84.06 587 PHE A C 1
ATOM 4204 O O . PHE A 1 587 ? -32.626 0.747 -20.410 1.00 84.06 587 PHE A O 1
ATOM 4211 N N . VAL A 1 588 ? -33.768 -0.400 -18.858 1.00 85.12 588 VAL A N 1
ATOM 4212 C CA . VAL A 1 588 ? -34.683 0.717 -18.583 1.00 85.12 588 VAL A CA 1
ATOM 4213 C C . VAL A 1 588 ? -34.103 1.708 -17.561 1.00 85.12 588 VAL A C 1
ATOM 4215 O O . VAL A 1 588 ? -33.354 1.311 -16.663 1.00 85.12 588 VAL A O 1
ATOM 4218 N N . PRO A 1 589 ? -34.491 2.999 -17.626 1.00 81.94 589 PRO A N 1
ATOM 4219 C CA . PRO A 1 589 ? -34.048 4.011 -16.665 1.00 81.94 589 PRO A CA 1
ATOM 4220 C C . PRO A 1 589 ? -34.348 3.673 -15.197 1.00 81.94 589 PRO A C 1
ATOM 4222 O O . PRO A 1 589 ? -33.565 4.025 -14.324 1.00 81.94 589 PRO A O 1
ATOM 4225 N N . GLU A 1 590 ? -35.448 2.968 -14.918 1.00 81.00 590 GLU A N 1
ATOM 4226 C CA . GLU A 1 590 ? -35.845 2.592 -13.551 1.00 81.00 590 GLU A CA 1
ATOM 4227 C C . GLU A 1 590 ? -34.815 1.648 -12.900 1.00 81.00 590 GLU A C 1
ATOM 4229 O O . GLU A 1 590 ? -34.450 1.845 -11.742 1.00 81.00 590 GLU A O 1
ATOM 4234 N N . PHE A 1 591 ? -34.249 0.701 -13.662 1.00 80.75 591 PHE A N 1
ATOM 4235 C CA . PHE A 1 591 ? -33.157 -0.149 -13.176 1.00 80.75 591 PHE A CA 1
ATOM 4236 C C . PHE A 1 591 ? -31.881 0.664 -12.928 1.00 80.75 591 PHE A C 1
ATOM 4238 O O . PHE A 1 591 ? -31.212 0.468 -11.917 1.00 80.75 591 PHE A O 1
ATOM 4245 N N . ALA A 1 592 ? -31.566 1.633 -13.795 1.00 77.06 592 ALA A N 1
ATOM 4246 C CA . ALA A 1 592 ? -30.434 2.532 -13.570 1.00 77.06 592 ALA A CA 1
ATOM 4247 C C . ALA A 1 592 ? -30.597 3.352 -12.275 1.00 77.06 592 ALA A C 1
ATOM 4249 O O . ALA A 1 592 ? -29.627 3.522 -11.542 1.00 77.06 592 ALA A O 1
ATOM 4250 N N . SER A 1 593 ? -31.813 3.805 -11.953 1.00 78.00 593 SER A N 1
ATOM 4251 C CA . SER A 1 593 ? -32.107 4.486 -10.685 1.00 78.00 593 SER A CA 1
ATOM 4252 C C . SER A 1 593 ? -31.976 3.567 -9.468 1.00 78.00 593 SER A C 1
ATOM 4254 O O . SER A 1 593 ? -31.454 4.000 -8.444 1.00 78.00 593 SER A O 1
ATOM 4256 N N . PHE A 1 594 ? -32.402 2.304 -9.570 1.00 76.75 594 PHE A N 1
ATOM 4257 C CA . PHE A 1 594 ? -32.187 1.313 -8.511 1.00 76.75 594 PHE A CA 1
ATOM 4258 C C . PHE A 1 594 ? -30.692 1.074 -8.252 1.00 76.75 594 PHE A C 1
ATOM 4260 O O . PHE A 1 594 ? -30.253 1.119 -7.105 1.00 76.75 594 PHE A O 1
ATOM 4267 N N . MET A 1 595 ? -29.900 0.902 -9.314 1.00 75.50 595 MET A N 1
ATOM 4268 C CA . MET A 1 595 ? -28.446 0.751 -9.208 1.00 75.50 595 MET A CA 1
ATOM 4269 C C . MET A 1 595 ? -27.788 1.991 -8.588 1.00 75.50 595 MET A C 1
ATOM 4271 O O . MET A 1 595 ? -26.976 1.861 -7.674 1.00 75.50 595 MET A O 1
ATOM 4275 N N . GLN A 1 596 ? -28.219 3.187 -8.996 1.00 75.38 596 GLN A N 1
ATOM 4276 C CA . GLN A 1 596 ? -27.720 4.444 -8.442 1.00 75.38 596 GLN A CA 1
ATOM 4277 C C . GLN A 1 596 ? -28.036 4.588 -6.948 1.00 75.38 596 GLN A C 1
ATOM 4279 O O . GLN A 1 596 ? -27.197 5.071 -6.192 1.00 75.38 596 GLN A O 1
ATOM 4284 N N . ALA A 1 597 ? -29.215 4.144 -6.502 1.00 68.00 597 ALA A N 1
ATOM 4285 C CA . ALA A 1 597 ? -29.593 4.158 -5.088 1.00 68.00 597 ALA A CA 1
ATOM 4286 C C . ALA A 1 597 ? -28.723 3.226 -4.224 1.00 68.00 597 ALA A C 1
ATOM 4288 O O . ALA A 1 597 ? -28.562 3.479 -3.032 1.00 68.00 597 ALA A O 1
ATOM 4289 N N . LEU A 1 598 ? -28.144 2.182 -4.822 1.00 66.06 598 LEU A N 1
ATOM 4290 C CA . LEU A 1 598 ? -27.166 1.305 -4.177 1.00 66.06 598 LEU A CA 1
ATOM 4291 C C . LEU A 1 598 ? -25.727 1.837 -4.279 1.00 66.06 598 LEU A C 1
ATOM 4293 O O . LEU A 1 598 ? -24.846 1.300 -3.624 1.00 66.06 598 LEU A O 1
ATOM 4297 N N . GLY A 1 599 ? -25.475 2.896 -5.052 1.00 63.88 599 GLY A N 1
ATOM 4298 C CA . GLY A 1 599 ? -24.139 3.472 -5.236 1.00 63.88 599 GLY A CA 1
ATOM 4299 C C . GLY A 1 599 ? -23.393 3.008 -6.495 1.00 63.88 599 GLY A C 1
ATOM 4300 O O . GLY A 1 599 ? -22.168 3.106 -6.519 1.00 63.88 599 GLY A O 1
ATOM 4301 N N . PHE A 1 600 ? -24.103 2.527 -7.528 1.00 64.69 600 PHE A N 1
ATOM 4302 C CA . PHE A 1 600 ? -23.536 2.036 -8.799 1.00 64.69 600 PHE A CA 1
ATOM 4303 C C . PHE A 1 600 ? -23.982 2.810 -10.051 1.00 64.69 600 PHE A C 1
ATOM 4305 O O . PHE A 1 600 ? -25.153 3.240 -10.143 1.00 64.69 600 PHE A O 1
#

Secondary structure (DSSP, 8-state):
-HHHHHHHHT-SSS-EEEEPPTT--EEEE-SS-EEE-S-EEEE--GGGEEEE-TTTS-SEEEPTT-EEEEES-EEES--EEESSEEEEES-EEES-EEEEEE-SSEEE-TT-EEEEES-EEES-EEEE-SSEEESSEEEEES-EEES-EEEEE-SSEEESSSEEEEES-EEES-EESSB-SSEEE--SSTT--EEEEES-EEES-EESSB-SSEEEESSEEEEES-EEES-EESSS-SSEEEE-S-TT---EEEEES-EEES-EESSS-SSEEESSSEEEEES-EEES-EESSSS-SSEEE-SS-EEEES-EEES-EESSB-SSEEE-SS-EEEES-EEES-EESSB-SSEEESSS-EEEES-EEES-B-SB-SSEEE-SS-EEEEE--EE-BTTB--EES----TT-EE-SS-GGGTEEEEE--SSSS-EEEEPTT-TTTT-S-GGGS-TT--S-TTS-S-S--TTSPPSSS--TT---HHHHHHHHHIIIIISSPPPHHHHHHHHHHHHHHHHTT--SHHHHHHHHHHHHTSHHHHTT---HHHHHHHHHHHHHSSPPPHHHHHHHHHHHHTT--HHHHHHHHTTSHHHHHHHHHHT-

Mean predicted aligned error: 7.75 Å

Radius of gyration: 28.36 Å; Cα contacts (8 Å, |Δi|>4): 2010; chains: 1; bounding box: 82×48×77 Å

Solvent-accessible surface area (backbone atoms only — not comparable to full-atom values): 25845 Å² total; per-residue (Å²): 106,73,64,60,49,54,52,49,51,68,49,92,68,84,69,42,76,50,72,55,65,88,88,56,65,52,74,47,77,52,94,64,56,44,74,41,75,40,32,34,36,36,41,41,67,30,90,42,34,36,40,29,21,77,54,76,46,45,38,36,35,38,34,68,90,22,48,36,38,44,29,19,38,29,31,28,20,21,19,36,38,32,33,10,38,39,39,40,28,55,26,35,31,29,54,6,60,31,78,88,36,59,12,7,30,30,24,31,35,67,73,8,37,40,39,38,32,49,26,36,34,32,47,9,23,8,25,30,0,0,22,30,18,33,29,14,42,39,40,37,32,57,23,37,35,33,46,6,33,9,59,37,29,0,0,22,27,22,32,50,60,17,42,39,39,40,31,52,24,38,32,31,46,6,30,10,56,30,32,0,0,25,31,19,37,38,33,94,48,77,72,62,20,43,40,37,40,30,53,23,38,34,32,47,8,26,9,52,31,29,0,0,22,28,21,37,29,30,35,26,38,42,38,29,52,22,39,35,30,47,6,29,10,53,30,31,0,0,24,29,20,35,42,40,94,52,78,82,58,92,39,52,32,40,39,31,34,21,34,37,31,46,6,27,10,36,26,27,0,0,24,29,18,34,42,31,44,40,35,40,38,30,26,23,19,39,27,48,6,28,5,68,61,29,32,0,0,23,30,18,36,35,60,24,43,37,39,40,32,26,22,30,37,34,43,6,29,9,58,27,27,1,0,28,29,22,36,28,60,24,44,36,39,40,31,28,18,27,34,30,50,6,26,11,56,46,29,0,0,24,28,22,31,48,44,12,38,42,36,41,24,18,23,27,33,25,50,28,37,31,76,38,15,16,25,32,20,41,77,39,50,59,76,41,72,75,29,19,26,39,23,15,34,60,63,36,47,35,53,28,86,54,76,84,51,92,60,32,45,58,32,70,43,56,39,73,58,35,27,48,67,82,36,85,78,54,55,74,27,51,37,56,49,66,35,94,86,15,78,36,62,62,47,25,54,61,87,76,51,53,90,85,53,54,35,29,29,40,68,43,36,52,31,58,40,100,88,29,18,27,27,13,23,47,37,79,84,41,53,45,50,65,60,52,50,52,41,46,46,30,40,48,69,68,68,39,79,64,53,70,69,62,46,51,53,54,50,52,58,46,52,52,29,53,74,71,73,44,81,50,65,64,56,55,52,50,50,52,53,49,51,72,69,26,72,74,42,54,72,66,67,68,50,72,68,54,48,53,40,38,51,29,38,61,50,66,72,39,78,64,53,73,68,58,46,53,52,52,53,54,41,44,77,72,74,46,51,70,68,54,54,53,50,55,55,75,72,37,70,64,32,52,51,48,38,43,77,56,75,90

Nearest PDB structures (foldseek):
  3osj-assembly4_D  TM=6.648E-01  e=9.146E-02  Synechocystis sp. PCC 6803
  3ohw-assembly2_A  TM=6.300E-01  e=2.242E-01  Synechocystis sp. PCC 6803
  2ky4-assembly1_A  TM=6.516E-01  e=5.254E-01  Nostoc sp. PCC 7120 = FACHB-418